Protein AF-A0A062VRT5-F1 (afdb_monomer)

Mean predicted aligned error: 9.38 Å

Foldseek 3Di:
DPPQKAFFWWKKFWWAQDPVPRAIFRQDQFFWQADDPPWTKGKDWAQDDPNRGDSYIFIFIDTPPRDDPVRRNHGQDDPQWGAGPVPRDIHDNLNQLVCLQVVRTDMDTHWIWIQHNVRDIDIGTDDPVNVVVLVVLLVVLVVCVVVLVVLLLDFPDFADDFPQRVQVVSRNRGRLPSQARSNLRSLSSVLLVVLVVCLVVLCVVPVPCSLVVLLLLLVLSVVLLQQATQQKAQDNHVRDIGGNPPDQHNHGDSMHMGGPRPPPRSVVSVVVSCVVVVVVVVCLVVVQDDPVDHPDRDDDDDDDDDDFLLDDPAAFQADQEAEDEADQAARHQCQSSCQSVLSNSCSRVCVSVVVVNVDSGGDSPLRLHLTLSVVVVVPPCSNVVSLVSNLVSLLSSLLSVNRRHHQNHKYKYKADDLDVVSVCRNLLSNLSSAKAFPFKDWDQPDDPVVVVPDPDPDDRTIIITIIHGADDDPPPQQDEPVNCLVVLVVQLVVQLVVVVVVVDDDSRSQVRSSRSSSNSVSNRHPNHDPPDDPPDDDDSSGPPDD

pLDDT: mean 85.44, std 17.95, range [24.91, 98.5]

Structure (mmCIF, N/CA/C/O backbone):
data_AF-A0A062VRT5-F1
#
_entry.id   AF-A0A062VRT5-F1
#
loop_
_atom_site.group_PDB
_atom_site.id
_atom_site.type_symbol
_atom_site.label_atom_id
_atom_site.label_alt_id
_atom_site.label_comp_id
_atom_site.label_asym_id
_atom_site.label_entity_id
_atom_site.label_seq_id
_atom_site.pdbx_PDB_ins_code
_atom_site.Cartn_x
_atom_site.Cartn_y
_atom_site.Cartn_z
_atom_site.occupancy
_atom_site.B_iso_or_equiv
_atom_site.auth_seq_id
_atom_site.auth_comp_id
_atom_site.auth_asym_id
_atom_site.auth_atom_id
_atom_site.pdbx_PDB_model_num
ATOM 1 N N . MET A 1 1 ? -29.536 8.622 7.753 1.00 41.28 1 MET A N 1
ATOM 2 C CA . MET A 1 1 ? -29.044 9.928 8.232 1.00 41.28 1 MET A CA 1
ATOM 3 C C . MET A 1 1 ? -29.688 10.152 9.576 1.00 41.28 1 MET A C 1
ATOM 5 O O . MET A 1 1 ? -30.883 10.408 9.620 1.00 41.28 1 MET A O 1
ATOM 9 N N . VAL A 1 2 ? -28.938 9.960 10.651 1.00 40.22 2 VAL A N 1
ATOM 10 C CA . VAL A 1 2 ? -29.374 10.352 11.991 1.00 40.22 2 VAL A CA 1
ATOM 11 C C . VAL A 1 2 ? -28.865 11.787 12.179 1.00 40.22 2 VAL A C 1
ATOM 13 O O . VAL A 1 2 ? -27.705 12.054 11.898 1.00 40.22 2 VAL A O 1
ATOM 16 N N . GLY A 1 3 ? -29.734 12.744 12.514 1.00 55.41 3 GLY A N 1
ATOM 17 C CA . GLY A 1 3 ? -29.311 14.093 12.937 1.00 55.41 3 GLY A CA 1
ATOM 18 C C . GLY A 1 3 ? -28.845 15.107 11.873 1.00 55.41 3 GLY A C 1
ATOM 19 O O . GLY A 1 3 ? -28.358 16.167 12.248 1.00 55.41 3 GLY A O 1
ATOM 20 N N . GLY A 1 4 ? -28.995 14.853 10.566 1.00 70.56 4 GLY A N 1
ATOM 21 C CA . GLY A 1 4 ? -28.615 15.829 9.519 1.00 70.56 4 GLY A CA 1
ATOM 22 C C . GLY A 1 4 ? -27.101 15.982 9.290 1.00 70.56 4 GLY A C 1
ATOM 23 O O . GLY A 1 4 ? -26.665 16.908 8.605 1.00 70.56 4 GLY A O 1
ATOM 24 N N . GLU A 1 5 ? -26.306 15.070 9.846 1.00 83.56 5 GLU A N 1
ATOM 25 C CA . GLU A 1 5 ? -24.876 14.909 9.585 1.00 83.56 5 GLU A CA 1
ATOM 26 C C . GLU A 1 5 ? -24.609 13.785 8.569 1.00 83.56 5 GLU A C 1
ATOM 28 O O . GLU A 1 5 ? -25.418 12.871 8.376 1.00 83.56 5 GLU A O 1
ATOM 33 N N . SER A 1 6 ? -23.448 13.853 7.915 1.00 90.25 6 SER A N 1
ATOM 34 C CA . SER A 1 6 ? -22.935 12.809 7.020 1.00 90.25 6 SER A CA 1
ATOM 35 C C . SER A 1 6 ? -21.628 12.250 7.570 1.00 90.25 6 SER A C 1
ATOM 37 O O . SER A 1 6 ? -20.725 13.007 7.926 1.00 90.25 6 SER A O 1
ATOM 39 N N . VAL A 1 7 ? -21.522 10.925 7.668 1.00 94.00 7 VAL A N 1
ATOM 40 C CA . VAL A 1 7 ? -20.283 10.282 8.116 1.00 94.00 7 VAL A CA 1
ATOM 41 C C . VAL A 1 7 ? -19.234 10.397 7.017 1.00 94.00 7 VAL A C 1
ATOM 43 O O . VAL A 1 7 ? -19.539 10.212 5.843 1.00 94.00 7 VAL A O 1
ATOM 46 N N . VAL A 1 8 ? -18.000 10.716 7.401 1.00 94.56 8 VAL A N 1
ATOM 47 C CA . VAL A 1 8 ? -16.864 10.760 6.475 1.00 94.56 8 VAL A CA 1
ATOM 48 C C . VAL A 1 8 ? -15.916 9.595 6.704 1.00 94.56 8 VAL A C 1
ATOM 50 O O . VAL A 1 8 ? -15.451 8.983 5.746 1.00 94.56 8 VAL A O 1
ATOM 53 N N . ALA A 1 9 ? -15.605 9.312 7.966 1.00 96.94 9 ALA A N 1
ATOM 54 C CA . ALA A 1 9 ? -14.707 8.229 8.322 1.00 96.94 9 ALA A CA 1
ATOM 55 C C . ALA A 1 9 ? -15.002 7.709 9.725 1.00 96.94 9 ALA A C 1
ATOM 57 O O . ALA A 1 9 ? -15.432 8.456 10.606 1.00 96.94 9 ALA A O 1
ATOM 58 N N . TYR A 1 10 ? -14.692 6.442 9.938 1.00 97.62 10 TYR A N 1
ATOM 59 C CA . TYR A 1 10 ? -14.730 5.781 11.231 1.00 97.62 10 TYR A CA 1
ATOM 60 C C . TYR A 1 10 ? -13.301 5.519 11.685 1.00 97.62 10 TYR A C 1
ATOM 62 O O . TYR A 1 10 ? -12.450 5.163 10.872 1.00 97.62 10 TYR A O 1
ATOM 70 N N . ILE A 1 11 ? -13.013 5.737 12.964 1.00 98.25 11 ILE A N 1
ATOM 71 C CA . ILE A 1 11 ? -11.646 5.700 13.484 1.00 98.25 11 ILE A CA 1
ATOM 72 C C . ILE A 1 11 ? -11.535 4.600 14.529 1.00 98.25 11 ILE A C 1
ATOM 74 O O . ILE A 1 11 ? -12.336 4.516 15.464 1.00 98.25 11 ILE A O 1
ATOM 78 N N . TRP A 1 12 ? -10.527 3.759 14.341 1.00 98.25 12 TRP A N 1
ATOM 79 C CA . TRP A 1 12 ? -10.418 2.451 14.959 1.00 98.25 12 TRP A CA 1
ATOM 80 C C . TRP A 1 12 ? -9.063 2.248 15.616 1.00 98.25 12 TRP A C 1
ATOM 82 O O . TRP A 1 12 ? -8.045 2.744 15.134 1.00 98.25 12 TRP A O 1
ATOM 92 N N . ALA A 1 13 ? -9.038 1.456 16.681 1.00 98.00 13 ALA A N 1
ATOM 93 C CA . ALA A 1 13 ? -7.824 0.921 17.276 1.00 98.00 13 ALA A CA 1
ATOM 94 C C . ALA A 1 13 ? -7.817 -0.604 17.146 1.00 98.00 13 ALA A C 1
ATOM 96 O O . ALA A 1 13 ? -8.821 -1.252 17.446 1.00 98.00 13 ALA A O 1
ATOM 97 N N . ASN A 1 14 ? -6.682 -1.185 16.752 1.00 97.75 14 ASN A N 1
ATOM 98 C CA . ASN A 1 14 ? -6.457 -2.610 16.978 1.00 97.75 14 ASN A CA 1
ATOM 99 C C . ASN A 1 14 ? -6.348 -2.853 18.492 1.00 97.75 14 ASN A C 1
ATOM 101 O O . ASN A 1 14 ? -5.798 -2.030 19.225 1.00 97.75 14 ASN A O 1
ATOM 105 N N . ALA A 1 15 ? -6.883 -3.969 18.974 1.00 97.19 15 ALA A N 1
ATOM 106 C CA . ALA A 1 15 ? -7.010 -4.246 20.395 1.00 97.19 15 ALA A CA 1
ATOM 107 C C . ALA A 1 15 ? -6.738 -5.714 20.723 1.00 97.19 15 ALA A C 1
ATOM 109 O O . ALA A 1 15 ? -7.019 -6.605 19.924 1.00 97.19 15 ALA A O 1
ATOM 110 N N . VAL A 1 16 ? -6.206 -5.968 21.917 1.00 97.50 16 VAL A N 1
ATOM 111 C CA . VAL A 1 16 ? -5.977 -7.323 22.444 1.00 97.50 16 VAL A CA 1
ATOM 112 C C . VAL A 1 16 ? -6.495 -7.423 23.870 1.00 97.50 16 VAL A C 1
ATOM 114 O O . VAL A 1 16 ? -6.511 -6.428 24.599 1.00 97.50 16 VAL A O 1
ATOM 117 N N . ALA A 1 17 ? -6.903 -8.615 24.296 1.00 97.00 17 ALA A N 1
ATOM 118 C CA . ALA A 1 17 ? -7.264 -8.841 25.689 1.00 97.00 17 ALA A CA 1
ATOM 119 C C . ALA A 1 17 ? -6.036 -8.649 26.593 1.00 97.00 17 ALA A C 1
ATOM 121 O O . ALA A 1 17 ? -4.945 -9.148 26.303 1.00 97.00 17 ALA A O 1
ATOM 122 N N . CYS A 1 18 ? -6.202 -7.943 27.710 1.00 96.00 18 CYS A N 1
ATOM 123 C CA . CYS A 1 18 ? -5.175 -7.859 28.737 1.00 96.00 18 CYS A CA 1
ATOM 124 C C . CYS A 1 18 ? -4.913 -9.268 29.301 1.00 96.00 18 CYS A C 1
ATOM 126 O O . CYS A 1 18 ? -5.856 -9.897 29.784 1.00 96.00 18 CYS A O 1
ATOM 128 N N . PRO A 1 19 ? -3.655 -9.749 29.339 1.00 96.44 19 PRO A N 1
ATOM 129 C CA . PRO A 1 19 ? -3.341 -11.113 29.781 1.00 96.44 19 PRO A CA 1
ATOM 130 C C . PRO A 1 19 ? -3.694 -11.387 31.249 1.00 96.44 19 PRO A C 1
ATOM 132 O O . PRO A 1 19 ? -3.699 -12.535 31.681 1.00 96.44 19 PRO A O 1
ATOM 135 N N . ARG A 1 20 ? -3.943 -10.336 32.038 1.00 96.25 20 ARG A N 1
ATOM 136 C CA . ARG A 1 20 ? -4.209 -10.425 33.480 1.00 96.25 20 ARG A CA 1
ATOM 137 C C . ARG A 1 20 ? -5.680 -10.214 33.814 1.00 96.25 20 ARG A C 1
ATOM 139 O O . ARG A 1 20 ? -6.196 -10.882 34.699 1.00 96.25 20 ARG A O 1
ATOM 146 N N . THR A 1 21 ? -6.348 -9.288 33.123 1.00 92.94 21 THR A N 1
ATOM 147 C CA . THR A 1 21 ? -7.745 -8.925 33.418 1.00 92.94 21 THR A CA 1
ATOM 148 C C . THR A 1 21 ? -8.747 -9.492 32.415 1.00 92.94 21 THR A C 1
ATOM 150 O O . THR A 1 21 ? -9.945 -9.443 32.676 1.00 92.94 21 THR A O 1
ATOM 153 N N . GLY A 1 22 ? -8.290 -9.981 31.258 1.00 93.50 22 GLY A N 1
ATOM 154 C CA . GLY A 1 22 ? -9.136 -10.442 30.152 1.00 93.50 22 GLY A CA 1
ATOM 155 C C . GLY A 1 22 ? -9.867 -9.327 29.395 1.00 93.50 22 GLY A C 1
ATOM 156 O O . GLY A 1 22 ? -10.499 -9.597 28.381 1.00 93.50 22 GLY A O 1
ATOM 157 N N . ARG A 1 23 ? -9.783 -8.073 29.853 1.00 94.19 23 ARG A N 1
ATOM 158 C CA . ARG A 1 23 ? -10.497 -6.936 29.254 1.00 94.19 23 ARG A CA 1
ATOM 159 C C . ARG A 1 23 ? -9.763 -6.367 28.051 1.00 94.19 23 ARG A C 1
ATOM 161 O O . ARG A 1 23 ? -8.532 -6.415 27.994 1.00 94.19 23 ARG A O 1
ATOM 168 N N . LEU A 1 24 ? -10.516 -5.806 27.113 1.00 96.00 24 LEU A N 1
ATOM 169 C CA . LEU A 1 24 ? -9.993 -5.406 25.813 1.00 96.00 24 LEU A CA 1
ATOM 170 C C . LEU A 1 24 ? -9.182 -4.102 25.884 1.00 96.00 24 LEU A C 1
ATOM 172 O O . LEU A 1 24 ? -9.700 -3.054 26.250 1.00 96.00 24 LEU A O 1
ATOM 176 N N . VAL A 1 25 ? -7.905 -4.147 25.503 1.00 97.19 25 VAL A N 1
ATOM 177 C CA . VAL A 1 25 ? -7.004 -2.986 25.513 1.00 97.19 25 VAL A CA 1
ATOM 178 C C . VAL A 1 25 ? -6.891 -2.398 24.105 1.00 97.19 25 VAL A C 1
ATOM 180 O O . VAL A 1 25 ? -6.267 -3.033 23.251 1.00 97.19 25 VAL A O 1
ATOM 183 N N . PRO A 1 26 ? -7.437 -1.196 23.842 1.00 97.31 26 PRO A N 1
ATOM 184 C CA . PRO A 1 26 ? -7.298 -0.524 22.555 1.00 97.31 26 PRO A CA 1
ATOM 185 C C . PRO A 1 26 ? -5.878 0.031 22.424 1.00 97.31 26 PRO A C 1
ATOM 187 O O . PRO A 1 26 ? -5.489 0.937 23.157 1.00 97.31 26 PRO A O 1
ATOM 190 N N . LEU A 1 27 ? -5.086 -0.503 21.496 1.00 97.69 27 LEU A N 1
ATOM 191 C CA . LEU A 1 27 ? -3.673 -0.165 21.318 1.00 97.69 27 LEU A CA 1
ATOM 192 C C . LEU A 1 27 ? -3.533 1.163 20.565 1.00 97.69 27 LEU A C 1
ATOM 194 O O . LEU A 1 27 ? -3.092 1.208 19.427 1.00 97.69 27 LEU A O 1
ATOM 198 N N . MET A 1 28 ? -3.931 2.264 21.193 1.00 97.25 28 MET A N 1
ATOM 199 C CA . MET A 1 28 ? -3.838 3.608 20.623 1.00 97.25 28 MET A CA 1
ATOM 200 C C . MET A 1 28 ? -2.475 4.242 20.932 1.00 97.25 28 MET A C 1
ATOM 202 O O . MET A 1 28 ? -2.086 4.221 22.098 1.00 97.25 28 MET A O 1
ATOM 206 N N . PRO A 1 29 ? -1.740 4.827 19.967 1.00 97.00 29 PRO A N 1
ATOM 207 C CA . PRO A 1 29 ? -0.480 5.527 20.252 1.00 97.00 29 PRO A CA 1
ATOM 208 C C . PRO A 1 29 ? -0.671 6.844 21.013 1.00 97.00 29 PRO A C 1
ATOM 210 O O . PRO A 1 29 ? 0.125 7.195 21.880 1.00 97.00 29 PRO A O 1
ATOM 213 N N . ASP A 1 30 ? -1.749 7.557 20.694 1.00 96.62 30 ASP A N 1
ATOM 214 C CA . ASP A 1 30 ? -2.239 8.739 21.396 1.00 96.62 30 ASP A CA 1
ATOM 215 C C . ASP A 1 30 ? -3.775 8.793 21.289 1.00 96.62 30 ASP A C 1
ATOM 217 O O . ASP A 1 30 ? -4.379 7.955 20.615 1.00 96.62 30 ASP A O 1
ATOM 221 N N . LYS A 1 31 ? -4.421 9.731 21.989 1.00 97.38 31 LYS A N 1
ATOM 222 C CA . LYS A 1 31 ? -5.887 9.877 21.994 1.00 97.38 31 LYS A CA 1
ATOM 223 C C . LYS A 1 31 ? -6.369 11.092 21.201 1.00 97.38 31 LYS A C 1
ATOM 225 O O . LYS A 1 31 ? -7.489 11.557 21.402 1.00 97.38 31 LYS A O 1
ATOM 230 N N . TRP A 1 32 ? -5.532 11.656 20.332 1.00 97.81 32 TRP A N 1
ATOM 231 C CA . TRP A 1 32 ? -5.842 12.899 19.637 1.00 97.81 32 TRP A CA 1
ATOM 232 C C . TRP A 1 32 ? -6.668 12.674 18.370 1.00 97.81 32 TRP A C 1
ATOM 234 O O . TRP A 1 32 ? -6.338 11.847 17.526 1.00 97.81 32 TRP A O 1
ATOM 244 N N . LEU A 1 33 ? -7.692 13.508 18.181 1.00 97.56 33 LEU A N 1
ATOM 245 C CA . LEU A 1 33 ? -8.456 13.612 16.932 1.00 97.56 33 LEU A CA 1
ATOM 246 C C . LEU A 1 33 ? -8.165 14.920 16.191 1.00 97.56 33 LEU A C 1
ATOM 248 O O . LEU A 1 33 ? -8.131 14.948 14.958 1.00 97.56 33 LEU A O 1
ATOM 252 N N . ARG A 1 34 ? -7.894 16.002 16.934 1.00 96.88 34 ARG A N 1
ATOM 253 C CA . ARG A 1 34 ? -7.503 17.318 16.410 1.00 96.88 34 ARG A CA 1
ATOM 254 C C . ARG A 1 34 ? -6.629 18.058 17.426 1.00 96.88 34 ARG A C 1
ATOM 256 O O . ARG A 1 34 ? -7.009 18.193 18.583 1.00 96.88 34 ARG A O 1
ATOM 263 N N . LYS A 1 35 ? -5.471 18.564 16.983 1.00 95.06 35 LYS A N 1
ATOM 264 C CA . LYS A 1 35 ? -4.482 19.270 17.834 1.00 95.06 35 LYS A CA 1
ATOM 265 C C . LYS A 1 35 ? -4.494 20.801 17.671 1.00 95.06 35 LYS A C 1
ATOM 267 O O . LYS A 1 35 ? -3.696 21.488 18.299 1.00 95.06 35 LYS A O 1
ATOM 272 N N . THR A 1 36 ? -5.360 21.346 16.814 1.00 93.62 36 THR A N 1
ATOM 273 C CA . THR A 1 36 ? -5.447 22.793 16.553 1.00 93.62 36 THR A CA 1
ATOM 274 C C . THR A 1 36 ? -5.846 23.556 17.816 1.00 93.62 36 THR A C 1
ATOM 276 O O . THR A 1 36 ? -6.883 23.257 18.402 1.00 93.62 36 THR A O 1
ATOM 279 N N . ALA A 1 37 ? -5.051 24.558 18.201 1.00 92.19 37 ALA A N 1
ATOM 280 C CA . ALA A 1 37 ? -5.299 25.366 19.393 1.00 92.19 37 ALA A CA 1
ATOM 281 C C . ALA A 1 37 ? -6.672 26.062 19.351 1.00 92.19 37 ALA A C 1
ATOM 283 O O . ALA A 1 37 ? -7.055 26.636 18.329 1.00 92.19 37 ALA A O 1
ATOM 284 N N . GLY A 1 38 ? -7.413 25.995 20.458 1.00 93.00 38 GLY A N 1
ATOM 285 C CA . GLY A 1 38 ? -8.777 26.519 20.581 1.00 93.00 38 GLY A CA 1
ATOM 286 C C . GLY A 1 38 ? -9.844 25.660 19.894 1.00 93.00 38 GLY A C 1
ATOM 287 O O . GLY A 1 38 ? -11.020 26.013 19.911 1.00 93.00 38 GLY A O 1
ATOM 288 N N . LYS A 1 39 ? -9.449 24.549 19.265 1.00 94.31 39 LYS A N 1
ATOM 289 C CA . LYS A 1 39 ? -10.330 23.585 18.594 1.00 94.31 39 LYS A CA 1
ATOM 290 C C . LYS A 1 39 ? -9.888 22.153 18.888 1.00 94.31 39 LYS A C 1
ATOM 292 O O . LYS A 1 39 ? -10.163 21.261 18.093 1.00 94.31 39 LYS A O 1
ATOM 297 N N . GLU A 1 40 ? -9.158 21.921 19.970 1.00 96.69 40 GLU A N 1
ATOM 298 C CA . GLU A 1 40 ? -8.668 20.601 20.342 1.00 96.69 40 GLU A CA 1
ATOM 299 C C . GLU A 1 40 ? -9.812 19.585 20.437 1.00 96.69 40 GLU A C 1
ATOM 301 O O . GLU A 1 40 ? -10.897 19.905 20.914 1.00 96.69 40 GLU A O 1
ATOM 306 N N . VAL A 1 41 ? -9.563 18.363 19.969 1.00 97.94 41 VAL A N 1
ATOM 307 C CA . VAL A 1 41 ? -10.481 17.231 20.124 1.00 97.94 41 VAL A CA 1
ATOM 308 C C . VAL A 1 41 ? -9.658 15.995 20.451 1.00 97.94 41 VAL A C 1
ATOM 310 O O . VAL A 1 41 ? -8.674 15.698 19.764 1.00 97.94 41 VAL A O 1
ATOM 313 N N . ALA A 1 42 ? -10.064 15.274 21.486 1.00 98.06 42 ALA A N 1
ATOM 314 C CA . ALA A 1 42 ? -9.455 14.020 21.908 1.00 98.06 42 ALA A CA 1
ATOM 315 C C . ALA A 1 42 ? -10.540 13.002 22.273 1.00 98.06 42 ALA A C 1
ATOM 317 O O . ALA A 1 42 ? -11.725 13.331 22.289 1.00 98.06 42 ALA A O 1
ATOM 318 N N . VAL A 1 43 ? -10.134 11.769 22.565 1.00 97.69 43 VAL A N 1
ATOM 319 C CA . VAL A 1 43 ? -11.027 10.755 23.131 1.00 97.69 43 VAL A CA 1
ATOM 320 C C . VAL A 1 43 ? -10.639 10.400 24.554 1.00 97.69 43 VAL A C 1
ATOM 322 O O . VAL A 1 43 ? -9.459 10.306 24.891 1.00 97.69 43 VAL A O 1
ATOM 325 N N . ARG A 1 44 ? -11.651 10.166 25.383 1.00 95.44 44 ARG A N 1
ATOM 326 C CA . ARG A 1 44 ? -11.528 9.610 26.726 1.00 95.44 44 ARG A CA 1
ATOM 327 C C . ARG A 1 44 ? -11.999 8.160 26.709 1.00 95.44 44 ARG A C 1
ATOM 329 O O . ARG A 1 44 ? -13.054 7.853 26.157 1.00 95.44 44 ARG A O 1
ATOM 336 N N . LEU A 1 45 ? -11.210 7.279 27.319 1.00 94.81 45 LEU A N 1
ATOM 337 C CA . LEU A 1 45 ? -11.568 5.877 27.510 1.00 94.81 45 LEU A CA 1
ATOM 338 C C . LEU A 1 45 ? -12.493 5.743 28.723 1.00 94.81 45 LEU A C 1
ATOM 340 O O . LEU A 1 45 ? -12.149 6.193 29.815 1.00 94.81 45 LEU A O 1
ATOM 344 N N . ILE A 1 46 ? -13.631 5.085 28.540 1.00 93.69 46 ILE A N 1
ATOM 345 C CA . ILE A 1 46 ? -14.593 4.773 29.592 1.00 93.69 46 ILE A CA 1
ATOM 346 C C . ILE A 1 46 ? -14.537 3.268 29.849 1.00 93.69 46 ILE A C 1
ATOM 348 O O . ILE A 1 46 ? -14.879 2.463 28.983 1.00 93.69 46 ILE A O 1
ATOM 352 N N . THR A 1 47 ? -14.082 2.884 31.041 1.00 92.31 47 THR A N 1
ATOM 353 C CA . THR A 1 47 ? -13.929 1.476 31.448 1.00 92.31 47 THR A CA 1
ATOM 354 C C . THR A 1 47 ? -14.983 1.019 32.449 1.00 92.31 47 THR A C 1
ATOM 356 O O . THR A 1 47 ? -15.077 -0.172 32.720 1.00 92.31 47 THR A O 1
ATOM 359 N N . ASN A 1 48 ? -15.772 1.946 32.992 1.00 90.81 48 ASN A N 1
ATOM 360 C CA . ASN A 1 48 ? -16.801 1.693 33.990 1.00 90.81 48 ASN A CA 1
ATOM 361 C C . ASN A 1 48 ? -17.986 2.640 33.753 1.00 90.81 48 ASN A C 1
ATOM 363 O O . ASN A 1 48 ? -17.775 3.806 33.415 1.00 90.81 48 ASN A O 1
ATOM 367 N N . VAL A 1 49 ? -19.210 2.142 33.924 1.00 88.00 49 VAL A N 1
ATOM 368 C CA . VAL A 1 49 ? -20.440 2.946 33.939 1.00 88.00 49 VAL A CA 1
ATOM 369 C C . VAL A 1 49 ? -21.231 2.563 35.184 1.00 88.00 49 VAL A C 1
ATOM 371 O O . VAL A 1 49 ? -21.484 1.383 35.410 1.00 88.00 49 VAL A O 1
ATOM 374 N N . ASP A 1 50 ? -21.596 3.551 36.002 1.00 88.94 50 ASP A N 1
ATOM 375 C CA . ASP A 1 50 ? -22.392 3.372 37.227 1.00 88.94 50 ASP A CA 1
ATOM 376 C C . ASP A 1 50 ? -21.843 2.307 38.199 1.00 88.94 50 ASP A C 1
ATOM 378 O O . ASP A 1 50 ? -22.585 1.572 38.848 1.00 88.94 50 ASP A O 1
ATOM 382 N N . GLY A 1 51 ? -20.515 2.205 38.301 1.00 85.38 51 GLY A N 1
ATOM 383 C CA . GLY A 1 51 ? -19.835 1.223 39.147 1.00 85.38 51 GLY A CA 1
ATOM 384 C C . GLY A 1 51 ? -19.662 -0.150 38.493 1.00 85.38 51 GLY A C 1
ATOM 385 O O . GLY A 1 51 ? -18.953 -0.988 39.049 1.00 85.38 51 GLY A O 1
ATOM 386 N N . VAL A 1 52 ? -20.213 -0.374 37.297 1.00 87.56 52 VAL A N 1
ATOM 387 C CA . VAL A 1 52 ? -20.068 -1.618 36.534 1.00 87.56 52 VAL A CA 1
ATOM 388 C C . VAL A 1 52 ? -18.900 -1.513 35.562 1.00 87.56 52 VAL A C 1
ATOM 390 O O . VAL A 1 52 ? -18.895 -0.700 34.639 1.00 87.56 52 VAL A O 1
ATOM 393 N N . GLU A 1 53 ? -17.907 -2.374 35.758 1.00 87.81 53 GLU A N 1
ATOM 394 C CA . GLU A 1 53 ? -16.757 -2.491 34.866 1.00 87.81 53 GLU A CA 1
ATOM 395 C C . GLU A 1 53 ? -17.162 -3.085 33.513 1.00 87.81 53 GLU A C 1
ATOM 397 O O . GLU A 1 53 ? -17.821 -4.124 33.445 1.00 87.81 53 GLU A O 1
ATOM 402 N N . LEU A 1 54 ? -16.723 -2.446 32.433 1.00 86.62 54 LEU A N 1
ATOM 403 C CA . LEU A 1 54 ? -17.029 -2.859 31.072 1.00 86.62 54 LEU A CA 1
ATOM 404 C C . LEU A 1 54 ? -16.018 -3.898 30.568 1.00 86.62 54 LEU A C 1
ATOM 406 O O . LEU A 1 54 ? -14.806 -3.759 30.756 1.00 86.62 54 LEU A O 1
ATOM 410 N N . THR A 1 55 ? -16.517 -4.926 29.881 1.00 80.81 55 THR A N 1
ATOM 411 C CA . THR A 1 55 ? -15.680 -5.916 29.181 1.00 80.81 55 THR A CA 1
ATOM 412 C C . THR A 1 55 ? -15.014 -5.304 27.947 1.00 80.81 55 THR A C 1
ATOM 414 O O . THR A 1 55 ? -13.816 -5.493 27.730 1.00 80.81 55 THR A O 1
ATOM 417 N N . GLU A 1 56 ? -15.784 -4.521 27.189 1.00 85.75 56 GLU A N 1
ATOM 418 C CA . GLU A 1 56 ? -15.315 -3.694 26.080 1.00 85.75 56 GLU A CA 1
ATOM 419 C C . GLU A 1 56 ? -15.401 -2.219 26.477 1.00 85.75 56 GLU A C 1
ATOM 421 O O . GLU A 1 56 ? -16.452 -1.773 26.949 1.00 85.75 56 GLU A O 1
ATOM 426 N N . PRO A 1 57 ? -14.320 -1.441 26.323 1.00 91.94 57 PRO A N 1
ATOM 427 C CA . PRO A 1 57 ? -14.351 -0.040 26.697 1.00 91.94 57 PRO A CA 1
ATOM 428 C C . PRO A 1 57 ? -15.248 0.773 25.760 1.00 91.94 57 PRO A C 1
ATOM 430 O O . PRO A 1 57 ? -15.329 0.512 24.560 1.00 91.94 57 PRO A O 1
ATOM 433 N N . ARG A 1 58 ? -15.864 1.820 26.309 1.00 92.81 58 ARG A N 1
ATOM 434 C CA . ARG A 1 58 ? -16.546 2.864 25.534 1.00 92.81 58 ARG A CA 1
ATOM 435 C C . ARG A 1 58 ? -15.627 4.066 25.356 1.00 92.81 58 ARG A C 1
ATOM 437 O O . ARG A 1 58 ? -14.657 4.234 26.094 1.00 92.81 58 ARG A O 1
ATOM 444 N N . PHE A 1 59 ? -15.951 4.919 24.392 1.00 95.50 59 PHE A N 1
ATOM 445 C CA . PHE A 1 59 ? -15.195 6.136 24.121 1.00 95.50 59 PHE A CA 1
ATOM 446 C C . PHE A 1 59 ? -16.102 7.352 24.142 1.00 95.50 59 PHE A C 1
ATOM 448 O O . PHE A 1 59 ? -17.215 7.325 23.622 1.00 95.50 59 PHE A O 1
ATOM 455 N N . GLU A 1 60 ? -15.585 8.422 24.727 1.00 96.75 60 GLU A N 1
ATOM 456 C CA . GLU A 1 60 ? -16.208 9.736 24.735 1.00 96.75 60 GLU A CA 1
ATOM 457 C C . GLU A 1 60 ? -15.313 10.707 23.962 1.00 96.75 60 GLU A C 1
ATOM 459 O O . GLU A 1 60 ? -14.140 10.878 24.301 1.00 96.75 60 GLU A O 1
ATOM 464 N N . VAL A 1 61 ? -15.846 11.349 22.922 1.00 97.50 61 VAL A N 1
ATOM 465 C CA . VAL A 1 61 ? -15.171 12.474 22.266 1.00 97.50 61 VAL A CA 1
ATOM 466 C C . VAL A 1 61 ? -15.283 13.708 23.156 1.00 97.50 61 VAL A C 1
ATOM 468 O O . VAL A 1 61 ? -16.378 14.109 23.541 1.00 97.50 61 VAL A O 1
ATOM 471 N N . VAL A 1 62 ? -14.142 14.324 23.455 1.00 97.12 62 VAL A N 1
ATOM 472 C CA . VAL A 1 62 ? -14.039 15.541 24.266 1.00 97.12 62 VAL A CA 1
ATOM 473 C C . VAL A 1 62 ? -13.487 16.693 23.432 1.00 97.12 62 VAL A C 1
ATOM 475 O O . VAL A 1 62 ? -12.519 16.532 22.685 1.00 97.12 62 VAL A O 1
ATOM 478 N N . GLU A 1 63 ? -14.100 17.866 23.572 1.00 95.69 63 GLU A N 1
ATOM 479 C CA . GLU A 1 63 ? -13.768 19.070 22.807 1.00 95.69 63 GLU A CA 1
ATOM 480 C C . GLU A 1 63 ? -12.964 20.099 23.619 1.00 95.69 63 GLU A C 1
ATOM 482 O O . GLU A 1 63 ? -12.704 19.942 24.820 1.00 95.69 63 GLU A O 1
ATOM 487 N N . ALA A 1 64 ? -12.549 21.168 22.936 1.00 88.81 64 ALA A N 1
ATOM 488 C CA . ALA A 1 64 ? -11.760 22.256 23.490 1.00 88.81 64 ALA A CA 1
ATOM 489 C C . ALA A 1 64 ? -12.363 22.782 24.806 1.00 88.81 64 ALA A C 1
ATOM 491 O O . ALA A 1 64 ? -13.557 23.048 24.904 1.00 88.81 64 ALA A O 1
ATOM 492 N N . GLY A 1 65 ? -11.514 22.928 25.828 1.00 89.44 65 GLY A N 1
ATOM 493 C CA . GLY A 1 65 ? -11.919 23.283 27.194 1.00 89.44 65 GLY A CA 1
ATOM 494 C C . GLY A 1 65 ? -12.085 22.082 28.134 1.00 89.44 65 GLY A C 1
ATOM 495 O O . GLY A 1 65 ? -11.860 22.232 29.331 1.00 89.44 65 GLY A O 1
ATOM 496 N N . SER A 1 66 ? -12.380 20.888 27.609 1.00 93.94 66 SER A N 1
ATOM 497 C CA . SER A 1 66 ? -12.479 19.639 28.391 1.00 93.94 66 SER A CA 1
ATOM 498 C C . SER A 1 66 ? -11.373 18.622 28.082 1.00 93.94 66 SER A C 1
ATOM 500 O O . SER A 1 66 ? -11.289 17.580 28.735 1.00 93.94 66 SER A O 1
ATOM 502 N N . VAL A 1 67 ? -10.514 18.918 27.103 1.00 95.62 67 VAL A N 1
ATOM 503 C CA . VAL A 1 67 ? -9.352 18.092 26.750 1.00 95.62 67 VAL A CA 1
ATOM 504 C C . VAL A 1 67 ? -8.240 18.239 27.794 1.00 95.62 67 VAL A C 1
ATOM 506 O O . VAL A 1 67 ? -7.639 19.307 27.929 1.00 95.62 67 VAL A O 1
ATOM 509 N N . ASP A 1 68 ? -7.886 17.133 28.448 1.00 95.62 68 ASP A N 1
ATOM 510 C CA . ASP A 1 68 ? -6.603 16.993 29.141 1.00 95.62 68 ASP A CA 1
ATOM 511 C C . ASP A 1 68 ? -5.509 16.678 28.110 1.00 95.62 68 ASP A C 1
ATOM 513 O O . ASP A 1 68 ? -5.462 15.596 27.523 1.00 95.62 68 ASP A O 1
ATOM 517 N N . LYS A 1 69 ? -4.617 17.645 27.871 1.00 94.94 69 LYS A N 1
ATOM 518 C CA . LYS A 1 69 ? -3.560 17.521 26.857 1.00 94.94 69 LYS A CA 1
ATOM 519 C C . LYS A 1 69 ? -2.508 16.469 27.219 1.00 94.94 69 LYS A C 1
ATOM 521 O O . LYS A 1 69 ? -1.935 15.864 26.312 1.00 94.94 69 LYS A O 1
ATOM 526 N N . ALA A 1 70 ? -2.233 16.273 28.509 1.00 95.12 70 ALA A N 1
ATOM 527 C CA . ALA A 1 70 ? -1.245 15.304 28.971 1.00 95.12 70 ALA A CA 1
ATOM 528 C C . ALA A 1 70 ? -1.784 13.879 28.824 1.00 95.12 70 ALA A C 1
ATOM 530 O O . ALA A 1 70 ? -1.068 13.000 28.340 1.00 95.12 70 ALA A O 1
ATOM 531 N N . ASP A 1 71 ? -3.057 13.670 29.167 1.00 94.31 71 ASP A N 1
ATOM 532 C CA . ASP A 1 71 ? -3.726 12.390 28.940 1.00 94.31 71 ASP A CA 1
ATOM 533 C C . ASP A 1 71 ? -3.892 12.090 27.444 1.00 94.31 71 ASP A C 1
ATOM 535 O O . ASP A 1 71 ? -3.584 10.984 26.996 1.00 94.31 71 ASP A O 1
ATOM 539 N N . ALA A 1 72 ? -4.287 13.082 26.641 1.00 96.19 72 ALA A N 1
ATOM 540 C CA . ALA A 1 72 ? -4.470 12.900 25.204 1.00 96.19 72 ALA A CA 1
ATOM 541 C C . ALA A 1 72 ? -3.163 12.542 24.475 1.00 96.19 72 ALA A C 1
ATOM 543 O O . ALA A 1 72 ? -3.180 11.797 23.497 1.00 96.19 72 ALA A O 1
ATOM 544 N N . ALA A 1 73 ? -2.014 13.031 24.954 1.00 95.88 73 ALA A N 1
ATOM 545 C CA . ALA A 1 73 ? -0.699 12.662 24.429 1.00 95.88 73 ALA A CA 1
ATOM 546 C C . ALA A 1 73 ? -0.231 11.258 24.856 1.00 95.88 73 ALA A C 1
ATOM 548 O O . ALA A 1 73 ? 0.739 10.749 24.295 1.00 95.88 73 ALA A O 1
ATOM 549 N N . ARG A 1 74 ? -0.894 10.629 25.835 1.00 94.62 74 ARG A N 1
ATOM 550 C CA . ARG A 1 74 ? -0.557 9.297 26.340 1.00 94.62 74 ARG A CA 1
ATOM 551 C C . ARG A 1 74 ? -1.532 8.257 25.797 1.00 94.62 74 ARG A C 1
ATOM 553 O O . ARG A 1 74 ? -2.687 8.195 26.214 1.00 94.62 74 ARG A O 1
ATOM 560 N N . GLY A 1 75 ? -1.045 7.413 24.897 1.00 95.00 75 GLY A N 1
ATOM 561 C CA . GLY A 1 75 ? -1.759 6.229 24.441 1.00 95.00 75 GLY A CA 1
ATOM 562 C C . GLY A 1 75 ? -1.555 4.993 25.322 1.00 95.00 75 GLY A C 1
ATOM 563 O O . GLY A 1 75 ? -0.970 5.048 26.404 1.00 95.00 75 GLY A O 1
ATOM 564 N N . TYR A 1 76 ? -2.015 3.861 24.802 1.00 97.25 76 TYR A N 1
ATOM 565 C CA . TYR A 1 76 ? -1.909 2.525 25.388 1.00 97.25 76 TYR A CA 1
ATOM 566 C C . TYR A 1 76 ? -0.949 1.614 24.611 1.00 97.25 76 TYR A C 1
ATOM 568 O O . TYR A 1 76 ? -0.862 0.425 24.909 1.00 97.25 76 TYR A O 1
ATOM 576 N N . VAL A 1 77 ? -0.211 2.148 23.630 1.00 97.62 77 VAL A N 1
ATOM 577 C CA . VAL A 1 77 ? 0.894 1.450 22.959 1.00 97.62 77 VAL A CA 1
ATOM 578 C C . VAL A 1 77 ? 2.030 2.409 22.603 1.00 97.62 77 VAL A C 1
ATOM 580 O O . VAL A 1 77 ? 1.801 3.513 22.116 1.00 97.62 77 VAL A O 1
ATOM 583 N N . ALA A 1 78 ? 3.272 1.981 22.825 1.00 95.19 78 ALA A N 1
ATOM 584 C CA . ALA A 1 78 ? 4.471 2.690 22.385 1.00 95.19 78 ALA A CA 1
ATOM 585 C C . ALA A 1 78 ? 5.613 1.695 22.138 1.00 95.19 78 ALA A C 1
ATOM 587 O O . ALA A 1 78 ? 5.817 0.761 22.914 1.00 95.19 78 ALA A O 1
ATOM 588 N N . GLY A 1 79 ? 6.361 1.866 21.042 1.00 90.88 79 GLY A N 1
ATOM 589 C CA . GLY A 1 79 ? 7.489 0.981 20.710 1.00 90.88 79 GLY A CA 1
ATOM 590 C C . GLY A 1 79 ? 7.108 -0.503 20.597 1.00 90.88 79 GLY A C 1
ATOM 591 O O . GLY A 1 79 ? 7.906 -1.374 20.931 1.00 90.88 79 GLY A O 1
ATOM 592 N N . GLY A 1 80 ? 5.865 -0.795 20.197 1.00 93.25 80 GLY A N 1
ATOM 593 C CA . GLY A 1 80 ? 5.335 -2.155 20.081 1.00 93.25 80 GLY A CA 1
ATOM 594 C C . GLY A 1 80 ? 4.936 -2.831 21.394 1.00 93.25 80 GLY A C 1
ATOM 595 O O . GLY A 1 80 ? 4.541 -3.995 21.353 1.00 93.25 80 GLY A O 1
ATOM 596 N N . LYS A 1 81 ? 5.027 -2.135 22.534 1.00 97.00 81 LYS A N 1
ATOM 597 C CA . LYS A 1 81 ? 4.570 -2.609 23.847 1.00 97.00 81 LYS A CA 1
ATOM 598 C C . LYS A 1 81 ? 3.281 -1.900 24.236 1.00 97.00 81 LYS A C 1
ATOM 600 O O . LYS A 1 81 ? 3.189 -0.679 24.109 1.00 97.00 81 LYS A O 1
ATOM 605 N N . GLY A 1 82 ? 2.306 -2.665 24.711 1.00 97.50 82 GLY A N 1
ATOM 606 C CA . GLY A 1 82 ? 1.047 -2.135 25.219 1.00 97.50 82 GLY A CA 1
ATOM 607 C C . GLY A 1 82 ? 1.148 -1.752 26.694 1.00 97.50 82 GLY A C 1
ATOM 608 O O . GLY A 1 82 ? 2.023 -2.238 27.412 1.00 97.50 82 GLY A O 1
ATOM 609 N N . VAL A 1 83 ? 0.230 -0.920 27.170 1.00 97.44 83 VAL A N 1
ATOM 610 C CA . VAL A 1 83 ? 0.004 -0.661 28.598 1.00 97.44 83 VAL A CA 1
ATOM 611 C C . VAL A 1 83 ? -1.486 -0.801 28.856 1.00 97.44 83 VAL A C 1
ATOM 613 O O . VAL A 1 83 ? -2.291 -0.125 28.221 1.00 97.44 83 VAL A O 1
ATOM 616 N N . SER A 1 84 ? -1.859 -1.697 29.768 1.00 96.31 84 SER A N 1
ATOM 617 C CA . SER A 1 84 ? -3.268 -1.927 30.079 1.00 96.31 84 SER A CA 1
ATOM 618 C C . SER A 1 84 ? -3.827 -0.751 30.894 1.00 96.31 84 SER A C 1
ATOM 620 O O . SER A 1 84 ? -3.264 -0.430 31.942 1.00 96.31 84 SER A O 1
ATOM 622 N N . PRO A 1 85 ? -4.944 -0.126 30.472 1.00 94.06 85 PRO A N 1
ATOM 623 C CA . PRO A 1 85 ? -5.599 0.948 31.224 1.00 94.06 85 PRO A CA 1
ATOM 624 C C . PRO A 1 85 ? -6.217 0.474 32.545 1.00 94.06 85 PRO A C 1
ATOM 626 O O . PRO A 1 85 ? -6.610 1.296 33.363 1.00 94.06 85 PRO A O 1
ATOM 629 N N . TYR A 1 86 ? -6.337 -0.840 32.746 1.00 93.62 86 TYR A N 1
ATOM 630 C CA . TYR A 1 86 ? -7.041 -1.430 33.884 1.00 93.62 86 TYR A CA 1
ATOM 631 C C . TYR A 1 86 ? -6.141 -1.647 35.101 1.00 93.62 86 TYR A C 1
ATOM 633 O O . TYR A 1 86 ? -6.606 -1.623 36.234 1.00 93.62 86 TYR A O 1
ATOM 641 N N . ASP A 1 87 ? -4.853 -1.890 34.864 1.00 93.62 87 ASP A N 1
ATOM 642 C CA . ASP A 1 87 ? -3.867 -2.211 35.902 1.00 93.62 87 ASP A CA 1
ATOM 643 C C . ASP A 1 87 ? -2.550 -1.435 35.746 1.00 93.62 87 ASP A C 1
ATOM 645 O O . ASP A 1 87 ? -1.659 -1.569 36.581 1.00 93.62 87 ASP A O 1
ATOM 649 N N . ASN A 1 88 ? -2.419 -0.609 34.700 1.00 94.50 88 ASN A N 1
ATOM 650 C CA . ASN A 1 88 ? -1.219 0.159 34.351 1.00 94.50 88 ASN A CA 1
ATOM 651 C C . ASN A 1 88 ? 0.046 -0.691 34.145 1.00 94.50 88 ASN A C 1
ATOM 653 O O . ASN A 1 88 ? 1.164 -0.178 34.219 1.00 94.50 88 ASN A O 1
ATOM 657 N N . LEU A 1 89 ? -0.109 -1.985 33.855 1.00 97.19 89 LEU A N 1
ATOM 658 C CA . LEU A 1 89 ? 1.007 -2.894 33.617 1.00 97.19 89 LEU A CA 1
ATOM 659 C C . LEU A 1 89 ? 1.258 -3.100 32.120 1.00 97.19 89 LEU A C 1
ATOM 661 O O . LEU A 1 89 ? 0.339 -3.135 31.293 1.00 97.19 89 LEU A O 1
ATOM 665 N N . VAL A 1 90 ? 2.534 -3.294 31.779 1.00 98.00 90 VAL A N 1
ATOM 666 C CA . VAL A 1 90 ? 2.990 -3.516 30.402 1.00 98.00 90 VAL A CA 1
ATOM 667 C C . VAL A 1 90 ? 2.405 -4.816 29.836 1.00 98.00 90 VAL A C 1
ATOM 669 O O . VAL A 1 90 ? 2.276 -5.831 30.527 1.00 98.00 90 VAL A O 1
ATOM 672 N N . ILE A 1 91 ? 2.051 -4.777 28.556 1.00 98.44 91 ILE A N 1
ATOM 673 C CA . ILE A 1 91 ? 1.720 -5.928 27.721 1.00 98.44 91 ILE A CA 1
ATOM 674 C C . ILE A 1 91 ? 2.860 -6.085 26.717 1.00 98.44 91 ILE A C 1
ATOM 676 O O . ILE A 1 91 ? 3.172 -5.159 25.963 1.00 98.44 91 ILE A O 1
ATOM 680 N N . ASP A 1 92 ? 3.517 -7.241 26.747 1.00 97.88 92 ASP A N 1
ATOM 681 C CA . ASP A 1 92 ? 4.699 -7.483 25.927 1.00 97.88 92 ASP A CA 1
ATOM 682 C C . ASP A 1 92 ? 4.370 -7.539 24.425 1.00 97.88 92 ASP A C 1
ATOM 684 O O . ASP A 1 92 ? 3.301 -7.998 24.017 1.00 97.88 92 ASP A O 1
ATOM 688 N N . SER A 1 93 ? 5.318 -7.101 23.592 1.00 97.50 93 SER A N 1
ATOM 689 C CA . SER A 1 93 ? 5.163 -7.113 22.133 1.00 97.50 93 SER A CA 1
ATOM 690 C C . SER A 1 93 ? 4.981 -8.529 21.578 1.00 97.50 93 SER A C 1
ATOM 692 O O . SER A 1 93 ? 4.223 -8.721 20.629 1.00 97.50 93 SER A O 1
ATOM 694 N N . GLY A 1 94 ? 5.649 -9.523 22.171 1.00 98.12 94 GLY A N 1
ATOM 695 C CA . GLY A 1 94 ? 5.503 -10.929 21.813 1.00 98.12 94 GLY A CA 1
ATOM 696 C C . GLY A 1 94 ? 4.098 -11.451 22.094 1.00 98.12 94 GLY A C 1
ATOM 697 O O . GLY A 1 94 ? 3.533 -12.123 21.239 1.00 98.12 94 GLY A O 1
ATOM 698 N N . TYR A 1 95 ? 3.496 -11.071 23.227 1.00 98.38 95 TYR A N 1
ATOM 699 C CA . TYR A 1 95 ? 2.100 -11.407 23.525 1.00 98.38 95 TYR A CA 1
ATOM 700 C C . TYR A 1 95 ? 1.140 -10.770 22.514 1.00 98.38 95 TYR A C 1
ATOM 702 O O . TYR A 1 95 ? 0.297 -11.465 21.962 1.00 98.38 95 TYR A O 1
ATOM 710 N N . ILE A 1 96 ? 1.297 -9.475 22.212 1.00 98.38 96 ILE A N 1
ATOM 711 C CA . ILE A 1 96 ? 0.438 -8.777 21.236 1.00 98.38 96 ILE A CA 1
ATOM 712 C C . ILE A 1 96 ? 0.489 -9.472 19.871 1.00 98.38 96 ILE A C 1
ATOM 714 O O . ILE A 1 96 ? -0.551 -9.701 19.257 1.00 98.38 96 ILE A O 1
ATOM 718 N N . LYS A 1 97 ? 1.691 -9.827 19.405 1.00 98.19 97 LYS A N 1
ATOM 719 C CA . LYS A 1 97 ? 1.881 -10.548 18.140 1.00 98.19 97 LYS A CA 1
ATOM 720 C C . LYS A 1 97 ? 1.286 -11.951 18.191 1.00 98.19 97 LYS A C 1
ATOM 722 O O . LYS A 1 97 ? 0.617 -12.335 17.244 1.00 98.19 97 LYS A O 1
ATOM 727 N N . ALA A 1 98 ? 1.462 -12.680 19.292 1.00 98.31 98 ALA A N 1
ATOM 728 C CA . ALA A 1 98 ? 0.882 -14.010 19.462 1.00 98.31 98 ALA A CA 1
ATOM 729 C C . ALA A 1 98 ? -0.656 -13.980 19.453 1.00 98.31 98 ALA A C 1
ATOM 731 O O . ALA A 1 98 ? -1.273 -14.824 18.810 1.00 98.31 98 ALA A O 1
ATOM 732 N N . GLU A 1 99 ? -1.281 -12.994 20.105 1.00 98.25 99 GLU A N 1
ATOM 733 C CA . GLU A 1 99 ? -2.735 -12.796 20.039 1.00 98.25 99 GLU A CA 1
ATOM 734 C C . GLU A 1 99 ? -3.192 -12.469 18.613 1.00 98.25 99 GLU A C 1
ATOM 736 O O . GLU A 1 99 ? -4.185 -13.022 18.145 1.00 98.25 99 GLU A O 1
ATOM 741 N N . ALA A 1 100 ? -2.448 -11.617 17.902 1.00 97.50 100 ALA A N 1
ATOM 742 C CA . ALA A 1 100 ? -2.738 -11.275 16.512 1.00 97.50 100 ALA A CA 1
ATOM 743 C C . ALA A 1 100 ? -2.636 -12.497 15.583 1.00 97.50 100 ALA A C 1
ATOM 745 O O . ALA A 1 100 ? -3.579 -12.805 14.862 1.00 97.50 100 ALA A O 1
ATOM 746 N N . GLN A 1 101 ? -1.534 -13.245 15.668 1.00 97.69 101 GLN A N 1
ATOM 747 C CA . GLN A 1 101 ? -1.284 -14.467 14.896 1.00 97.69 101 GLN A CA 1
ATOM 748 C C . GLN A 1 101 ? -2.276 -15.590 15.210 1.00 97.69 101 GLN A C 1
ATOM 750 O O . GLN A 1 101 ? -2.522 -16.446 14.368 1.00 97.69 101 GLN A O 1
ATOM 755 N N . ALA A 1 102 ? -2.860 -15.589 16.408 1.00 97.69 102 ALA A N 1
ATOM 756 C CA . ALA A 1 102 ? -3.896 -16.536 16.791 1.00 97.69 102 ALA A CA 1
ATOM 757 C C . ALA A 1 102 ? -5.325 -16.055 16.466 1.00 97.69 102 ALA A C 1
ATOM 759 O O . ALA A 1 102 ? -6.283 -16.670 16.936 1.00 97.69 102 ALA A O 1
ATOM 760 N N . GLY A 1 103 ? -5.481 -14.952 15.723 1.00 96.25 103 GLY A N 1
ATOM 761 C CA . GLY A 1 103 ? -6.782 -14.409 15.319 1.00 96.25 103 GLY A CA 1
ATOM 762 C C . GLY A 1 103 ? -7.588 -13.766 16.453 1.00 96.25 103 GLY A C 1
ATOM 763 O O . GLY A 1 103 ? -8.794 -13.588 16.321 1.00 96.25 103 GLY A O 1
ATOM 764 N N . ARG A 1 104 ? -6.952 -13.426 17.584 1.00 96.69 104 ARG A N 1
ATOM 765 C CA . ARG A 1 104 ? -7.601 -12.827 18.769 1.00 96.69 104 ARG A CA 1
ATOM 766 C C . ARG A 1 104 ? -7.419 -11.310 18.880 1.00 96.69 104 ARG A C 1
ATOM 768 O O . ARG A 1 104 ? -7.869 -10.700 19.849 1.00 96.69 104 ARG A O 1
ATOM 775 N N . MET A 1 105 ? -6.783 -10.678 17.895 1.00 96.38 105 MET A N 1
ATOM 776 C CA . MET A 1 105 ? -6.733 -9.219 17.796 1.00 96.38 105 MET A CA 1
ATOM 777 C C . MET A 1 105 ? -8.046 -8.678 17.223 1.00 96.38 105 MET A C 1
ATOM 779 O O . MET A 1 105 ? -8.409 -8.975 16.090 1.00 96.38 105 MET A O 1
ATOM 783 N N . SER A 1 106 ? -8.732 -7.851 18.005 1.00 94.75 106 SER A N 1
ATOM 784 C CA . SER A 1 106 ? -10.007 -7.222 17.639 1.00 94.75 106 SER A CA 1
ATOM 785 C C . SER A 1 106 ? -9.804 -5.785 17.151 1.00 94.75 106 SER A C 1
ATOM 787 O O . SER A 1 106 ? -8.715 -5.221 17.283 1.00 94.75 106 SER A O 1
ATOM 789 N N . GLN A 1 107 ? -10.852 -5.164 16.609 1.00 94.75 107 GLN A N 1
ATOM 790 C CA . GLN A 1 107 ? -10.867 -3.743 16.255 1.00 94.75 107 GLN A CA 1
ATOM 791 C C . GLN A 1 107 ? -11.957 -3.031 17.055 1.00 94.75 107 GLN A C 1
ATOM 793 O O . GLN A 1 107 ? -13.094 -3.490 17.100 1.00 94.75 107 GLN A O 1
ATOM 798 N N . VAL A 1 108 ? -11.615 -1.903 17.679 1.00 95.12 108 VAL A N 1
ATOM 799 C CA . VAL A 1 108 ? -12.554 -1.109 18.482 1.00 95.12 108 VAL A CA 1
ATOM 800 C C . VAL A 1 108 ? -12.679 0.284 17.889 1.00 95.12 108 VAL A C 1
ATOM 802 O O . VAL A 1 108 ? -11.678 0.990 17.734 1.00 95.12 108 VAL A O 1
ATOM 805 N N . MET A 1 109 ? -13.904 0.680 17.547 1.00 96.94 109 MET A N 1
ATOM 806 C CA . MET A 1 109 ? -14.190 2.026 17.062 1.00 96.94 109 MET A CA 1
ATOM 807 C C . MET A 1 109 ? -14.155 2.993 18.239 1.00 96.94 109 MET A C 1
ATOM 809 O O . MET A 1 109 ? -14.840 2.775 19.237 1.00 96.94 109 MET A O 1
ATOM 813 N N . TYR A 1 110 ? -13.377 4.065 18.122 1.00 97.06 110 TYR A N 1
ATOM 814 C CA . TYR A 1 110 ? -13.245 5.053 19.192 1.00 97.06 110 TYR A CA 1
ATOM 815 C C . TYR A 1 110 ? -13.760 6.442 18.821 1.00 97.06 110 TYR A C 1
ATOM 817 O O . TYR A 1 110 ? -13.979 7.262 19.708 1.00 97.06 110 TYR A O 1
ATOM 825 N N . ALA A 1 111 ? -13.967 6.724 17.533 1.00 98.12 111 ALA A N 1
ATOM 826 C CA . ALA A 1 111 ? -14.541 7.986 17.080 1.00 98.12 111 ALA A CA 1
ATOM 827 C C . ALA A 1 111 ? -15.132 7.876 15.674 1.00 98.12 111 ALA A C 1
ATOM 829 O O . ALA A 1 111 ? -14.705 7.051 14.865 1.00 98.12 111 ALA A O 1
ATOM 830 N N . VAL A 1 112 ? -16.058 8.781 15.364 1.00 97.81 112 VAL A N 1
ATOM 831 C CA . VAL A 1 112 ? -16.607 8.968 14.019 1.00 97.81 112 VAL A CA 1
ATOM 832 C C . VAL A 1 112 ? -16.340 10.401 13.578 1.00 97.81 112 VAL A C 1
ATOM 834 O O . VAL A 1 112 ? -16.702 11.343 14.281 1.00 97.81 112 VAL A O 1
ATOM 837 N N . SER A 1 113 ? -15.692 10.577 12.425 1.00 97.06 113 SER A N 1
ATOM 838 C CA . SER A 1 113 ? -15.577 11.879 11.768 1.00 97.06 113 SER A CA 1
ATOM 839 C C . SER A 1 113 ? -16.821 12.125 10.929 1.00 97.06 113 SER A C 1
ATOM 841 O O . SER A 1 113 ? -17.155 11.334 10.044 1.00 97.06 113 SER A O 1
ATOM 843 N N . VAL A 1 114 ? -17.475 13.251 11.182 1.00 95.75 114 VAL A N 1
ATOM 844 C CA . VAL A 1 114 ? -18.718 13.647 10.525 1.00 95.75 114 VAL A CA 1
ATOM 845 C C . VAL A 1 114 ? -18.559 15.003 9.857 1.00 95.75 114 VAL A C 1
ATOM 847 O O . VAL A 1 114 ? -17.725 15.827 10.240 1.00 95.75 114 VAL A O 1
ATOM 850 N N . LYS A 1 115 ? -19.370 15.241 8.834 1.00 93.44 115 LYS A N 1
ATOM 851 C CA . LYS A 1 115 ? -19.579 16.545 8.224 1.00 93.44 115 LYS A CA 1
ATOM 852 C C . LYS A 1 115 ? -20.992 17.000 8.573 1.00 93.44 115 LYS A C 1
ATOM 854 O O . LYS A 1 115 ? -21.966 16.338 8.208 1.00 93.44 115 LYS A O 1
ATOM 859 N N . THR A 1 116 ? -21.089 18.112 9.294 1.00 90.31 116 THR A N 1
ATOM 860 C CA . THR A 1 116 ? -22.369 18.702 9.703 1.00 90.31 116 THR A CA 1
ATOM 861 C C . THR A 1 116 ? -23.107 19.295 8.505 1.00 90.31 116 THR A C 1
ATOM 863 O O . THR A 1 116 ? -22.522 19.496 7.437 1.00 90.31 116 THR A O 1
ATOM 866 N N . SER A 1 117 ? -24.378 19.650 8.689 1.00 87.94 117 SER A N 1
ATOM 867 C CA . SER A 1 117 ? -25.185 20.355 7.680 1.00 87.94 117 SER A CA 1
ATOM 868 C C . SER A 1 117 ? -24.544 21.664 7.193 1.00 87.94 117 SER A C 1
ATOM 870 O O . SER A 1 117 ? -24.717 22.048 6.041 1.00 87.94 117 SER A O 1
ATOM 872 N N . SER A 1 118 ? -23.733 22.316 8.036 1.00 87.12 118 SER A N 1
ATOM 873 C CA . SER A 1 118 ? -22.948 23.510 7.679 1.00 87.12 118 SER A CA 1
ATOM 874 C C . SER A 1 118 ? -21.685 23.217 6.854 1.00 87.12 118 SER A C 1
ATOM 876 O O . SER A 1 118 ? -20.934 24.127 6.510 1.00 87.12 118 SER A O 1
ATOM 878 N N . GLY A 1 119 ? -21.402 21.944 6.579 1.00 85.38 119 GLY A N 1
ATOM 879 C CA . GLY A 1 119 ? -20.208 21.487 5.878 1.00 85.38 119 GLY A CA 1
ATOM 880 C C . GLY A 1 119 ? -18.946 21.408 6.742 1.00 85.38 119 GLY A C 1
ATOM 881 O O . GLY A 1 119 ? -17.891 21.029 6.228 1.00 85.38 119 GLY A O 1
ATOM 882 N N . LYS A 1 120 ? -19.033 21.731 8.039 1.00 88.62 120 LYS A N 1
ATOM 883 C CA . LYS A 1 120 ? -17.906 21.646 8.976 1.00 88.62 120 LYS A CA 1
ATOM 884 C C . LYS A 1 120 ? -17.616 20.203 9.358 1.00 88.62 120 LYS A C 1
ATOM 886 O O . LYS A 1 120 ? -18.533 19.418 9.581 1.00 88.62 120 LYS A O 1
ATOM 891 N N . ARG A 1 121 ? -16.327 19.886 9.467 1.00 91.62 121 ARG A N 1
ATOM 892 C CA . ARG A 1 121 ? -15.848 18.585 9.931 1.00 91.62 121 ARG A CA 1
ATOM 893 C C . ARG A 1 121 ? -15.715 18.568 11.451 1.00 91.62 121 ARG A C 1
ATOM 895 O O . ARG A 1 121 ? -14.977 19.377 12.021 1.00 91.62 121 ARG A O 1
ATOM 902 N N . GLU A 1 122 ? -16.392 17.617 12.070 1.00 95.06 122 GLU A N 1
ATOM 903 C CA . GLU A 1 122 ? -16.451 17.409 13.516 1.00 95.06 122 GLU A CA 1
ATOM 904 C C . GLU A 1 122 ? -16.238 15.927 13.847 1.00 95.06 122 GLU A C 1
ATOM 906 O O . GLU A 1 122 ? -16.073 15.090 12.950 1.00 95.06 122 GLU A O 1
ATOM 911 N N . PHE A 1 123 ? -16.172 15.617 15.140 1.00 96.94 123 PHE A N 1
ATOM 912 C CA . PHE A 1 123 ? -16.069 14.251 15.633 1.00 96.94 123 PHE A CA 1
ATOM 913 C C . PHE A 1 123 ? -17.138 14.005 16.678 1.00 96.94 123 PHE A C 1
ATOM 915 O O . PHE A 1 123 ? -17.448 14.892 17.468 1.00 96.94 123 PHE A O 1
ATOM 922 N N . ARG A 1 124 ? -17.633 12.775 16.724 1.00 96.50 124 ARG A N 1
ATOM 923 C CA . ARG A 1 124 ? -18.525 12.313 17.782 1.00 96.50 124 ARG A CA 1
ATOM 924 C C . ARG A 1 124 ? -18.127 10.929 18.269 1.00 96.50 124 ARG A C 1
ATOM 926 O O . ARG A 1 124 ? -17.428 10.185 17.572 1.00 96.50 124 ARG A O 1
ATOM 933 N N . SER A 1 125 ? -18.585 10.599 19.468 1.00 97.12 125 SER A N 1
ATOM 934 C CA . SER A 1 125 ? -18.483 9.250 20.013 1.00 97.12 125 SER A CA 1
ATOM 935 C C . SER A 1 125 ? -19.238 8.254 19.117 1.00 97.12 125 SER A C 1
ATOM 937 O O . SER A 1 125 ? -20.241 8.635 18.494 1.00 97.12 125 SER A O 1
ATOM 939 N N . PRO A 1 126 ? -18.791 6.990 19.042 1.00 95.62 126 PRO A N 1
ATOM 940 C CA . PRO A 1 126 ? -19.582 5.920 18.444 1.00 95.62 126 PRO A CA 1
ATOM 941 C C . PRO A 1 126 ? -20.943 5.795 19.138 1.00 95.62 126 PRO A C 1
ATOM 943 O O . PRO A 1 126 ? -21.032 5.876 20.364 1.00 95.62 126 PRO A O 1
ATOM 946 N N . THR A 1 127 ? -21.995 5.607 18.351 1.00 94.19 127 THR A N 1
ATOM 947 C CA . THR A 1 127 ? -23.367 5.386 18.826 1.00 94.19 127 THR A CA 1
ATOM 948 C C . THR A 1 127 ? -23.735 3.909 18.733 1.00 94.19 127 THR A C 1
ATOM 950 O O . THR A 1 127 ? -23.100 3.148 18.000 1.00 94.19 127 THR A O 1
ATOM 953 N N . ASP A 1 128 ? -24.793 3.497 19.433 1.00 92.50 128 ASP A N 1
ATOM 954 C CA . ASP A 1 128 ? -25.307 2.127 19.329 1.00 92.50 128 ASP A CA 1
ATOM 955 C C . ASP A 1 128 ? -25.746 1.780 17.896 1.00 92.50 128 ASP A C 1
ATOM 957 O O . ASP A 1 128 ? -25.573 0.636 17.473 1.00 92.50 128 ASP A O 1
ATOM 961 N N . ASP A 1 129 ? -26.222 2.769 17.130 1.00 92.94 129 ASP A N 1
ATOM 962 C CA . ASP A 1 129 ? -26.567 2.619 15.712 1.00 92.94 129 ASP A CA 1
ATOM 963 C C . ASP A 1 129 ? -25.328 2.336 14.850 1.00 92.94 129 ASP A C 1
ATOM 965 O O . ASP A 1 129 ? -25.376 1.463 13.982 1.00 92.94 129 ASP A O 1
ATOM 969 N N . ASP A 1 130 ? -24.197 3.014 15.101 1.00 93.81 130 ASP A N 1
ATOM 970 C CA . ASP A 1 130 ? -22.944 2.713 14.393 1.00 93.81 130 ASP A CA 1
ATOM 971 C C . ASP A 1 130 ? -22.501 1.275 14.687 1.00 93.81 130 ASP A C 1
ATOM 973 O O . ASP A 1 130 ? -22.166 0.522 13.774 1.00 93.81 130 ASP A O 1
ATOM 977 N N . LEU A 1 131 ? -22.541 0.870 15.961 1.00 92.12 131 LEU A N 1
ATOM 978 C CA . LEU A 1 131 ? -22.163 -0.478 16.388 1.00 92.12 131 LEU A CA 1
ATOM 979 C C . LEU A 1 131 ? -23.112 -1.549 15.831 1.00 92.12 131 LEU A C 1
ATOM 981 O O . LEU A 1 131 ? -22.672 -2.646 15.485 1.00 92.12 131 LEU A O 1
ATOM 985 N N . ALA A 1 132 ? -24.407 -1.250 15.723 1.00 94.88 132 ALA A N 1
ATOM 986 C CA . ALA A 1 132 ? -25.388 -2.138 15.109 1.00 94.88 132 ALA A CA 1
ATOM 987 C C . ALA A 1 132 ? -25.160 -2.287 13.599 1.00 94.88 132 ALA A C 1
ATOM 989 O O . ALA A 1 132 ? -25.202 -3.408 13.094 1.00 94.88 132 ALA A O 1
ATOM 990 N N . ALA A 1 133 ? -24.852 -1.194 12.895 1.00 92.62 133 ALA A N 1
ATOM 991 C CA . ALA A 1 133 ? -24.536 -1.228 11.469 1.00 92.62 133 ALA A CA 1
ATOM 992 C C . ALA A 1 133 ? -23.287 -2.074 11.173 1.00 92.62 133 ALA A C 1
ATOM 994 O O . ALA A 1 133 ? -23.265 -2.811 10.190 1.00 92.62 133 ALA A O 1
ATOM 995 N N . LEU A 1 134 ? -22.271 -2.024 12.041 1.00 92.19 134 LEU A N 1
ATOM 996 C CA . LEU A 1 134 ? -21.088 -2.880 11.922 1.00 92.19 134 LEU A CA 1
ATOM 997 C C . LEU A 1 134 ? -21.420 -4.361 12.067 1.00 92.19 134 LEU A C 1
ATOM 999 O O . LEU A 1 134 ? -21.001 -5.157 11.235 1.00 92.19 134 LEU A O 1
ATOM 1003 N N . ARG A 1 135 ? -22.197 -4.723 13.098 1.00 95.06 135 ARG A N 1
ATOM 1004 C CA . ARG A 1 135 ? -22.635 -6.112 13.298 1.00 95.06 135 ARG A CA 1
ATOM 1005 C C . ARG A 1 135 ? -23.432 -6.614 12.097 1.00 95.06 135 ARG A C 1
ATOM 1007 O O . ARG A 1 135 ? -23.144 -7.689 11.590 1.00 95.06 135 ARG A O 1
ATOM 1014 N N . SER A 1 136 ? -24.352 -5.792 11.590 1.00 96.88 136 SER A N 1
ATOM 1015 C CA . SER A 1 136 ? -25.120 -6.115 10.386 1.00 96.88 136 SER A CA 1
ATOM 1016 C C . SER A 1 136 ? -24.226 -6.324 9.161 1.00 96.88 136 SER A C 1
ATOM 1018 O O . SER A 1 136 ? -24.493 -7.227 8.379 1.00 96.88 136 SER A O 1
ATOM 1020 N N . ALA A 1 137 ? -23.173 -5.520 8.986 1.00 96.56 137 ALA A N 1
ATOM 1021 C CA . ALA A 1 137 ? -22.234 -5.688 7.878 1.00 96.56 137 ALA A CA 1
ATOM 1022 C C . ALA A 1 137 ? -21.407 -6.981 8.002 1.00 96.56 137 ALA A C 1
ATOM 1024 O O . ALA A 1 137 ? -21.186 -7.660 7.002 1.00 96.56 137 ALA A O 1
ATOM 1025 N N . SER A 1 138 ? -20.981 -7.344 9.217 1.00 96.88 138 SER A N 1
ATOM 1026 C CA . SER A 1 138 ? -20.310 -8.624 9.482 1.00 96.88 138 SER A CA 1
ATOM 1027 C C . SER A 1 138 ? -21.218 -9.823 9.203 1.00 96.88 138 SER A C 1
ATOM 1029 O O . SER A 1 138 ? -20.781 -10.789 8.574 1.00 96.88 138 SER A O 1
ATOM 1031 N N . ASP A 1 139 ? -22.480 -9.764 9.633 1.00 98.25 139 ASP A N 1
ATOM 1032 C CA . ASP A 1 139 ? -23.458 -10.828 9.390 1.00 98.25 139 ASP A CA 1
ATOM 1033 C C . ASP A 1 139 ? -23.752 -10.995 7.890 1.00 98.25 139 ASP A C 1
ATOM 1035 O O . ASP A 1 139 ? -23.780 -12.122 7.391 1.00 98.25 139 ASP A O 1
ATOM 1039 N N . GLU A 1 140 ? -23.889 -9.885 7.158 1.00 98.31 140 GLU A N 1
ATOM 1040 C CA . GLU A 1 140 ? -24.083 -9.892 5.704 1.00 98.31 140 GLU A CA 1
ATOM 1041 C C . GLU A 1 140 ? -22.873 -10.498 4.981 1.00 98.31 140 GLU A C 1
ATOM 1043 O O . GLU A 1 140 ? -23.015 -11.443 4.202 1.00 98.31 140 GLU A O 1
ATOM 1048 N N . LEU A 1 141 ? -21.654 -10.032 5.299 1.00 98.31 141 LEU A N 1
ATOM 1049 C CA . LEU A 1 141 ? -20.432 -10.587 4.715 1.00 98.31 141 LEU A CA 1
ATOM 1050 C C . LEU A 1 141 ? -20.349 -12.092 4.967 1.00 98.31 141 LEU A C 1
ATOM 1052 O O . LEU A 1 141 ? -19.994 -12.845 4.065 1.00 98.31 141 LEU A O 1
ATOM 1056 N N . LYS A 1 142 ? -20.683 -12.555 6.174 1.00 98.19 142 LYS A N 1
ATOM 1057 C CA . LYS A 1 142 ? -20.661 -13.981 6.510 1.00 98.19 142 LYS A CA 1
ATOM 1058 C C . LYS A 1 142 ? -21.574 -14.805 5.595 1.00 98.19 142 LYS A C 1
ATOM 1060 O O . LYS A 1 142 ? -21.200 -15.924 5.242 1.00 98.19 142 LYS A O 1
ATOM 1065 N N . GLY A 1 143 ? -22.731 -14.265 5.207 1.00 98.19 143 GLY A N 1
ATOM 1066 C CA . GLY A 1 143 ? -23.647 -14.891 4.251 1.00 98.19 143 GLY A CA 1
ATOM 1067 C C . GLY A 1 143 ? -23.099 -14.933 2.820 1.00 98.19 143 GLY A C 1
ATOM 1068 O O . GLY A 1 143 ? -23.252 -15.945 2.136 1.00 98.19 143 GLY A O 1
ATOM 1069 N N . LEU A 1 144 ? -22.412 -13.872 2.388 1.00 98.38 144 LEU A N 1
ATOM 1070 C CA . LEU A 1 144 ? -21.934 -13.707 1.008 1.00 98.38 144 LEU A CA 1
ATOM 1071 C C . LEU A 1 144 ? -20.554 -14.330 0.748 1.00 98.38 144 LEU A C 1
ATOM 1073 O O . LEU A 1 144 ? -20.275 -14.806 -0.353 1.00 98.38 144 LEU A O 1
ATOM 1077 N N . LYS A 1 145 ? -19.682 -14.375 1.761 1.00 97.75 145 LYS A N 1
ATOM 1078 C CA . LYS A 1 145 ? -18.240 -14.643 1.621 1.00 97.75 145 LYS A CA 1
ATOM 1079 C C . LYS A 1 145 ? -17.918 -15.935 0.876 1.00 97.75 145 LYS A C 1
ATOM 1081 O O . LYS A 1 145 ? -17.054 -15.934 0.004 1.00 97.75 145 LYS A O 1
ATOM 1086 N N . ALA A 1 146 ? -18.599 -17.034 1.197 1.00 97.94 146 ALA A N 1
ATOM 1087 C CA . ALA A 1 146 ? -18.355 -18.316 0.534 1.00 97.94 146 ALA A CA 1
ATOM 1088 C C . ALA A 1 146 ? -18.719 -18.268 -0.962 1.00 97.94 146 ALA A C 1
ATOM 1090 O O . ALA A 1 146 ? -17.961 -18.764 -1.795 1.00 97.94 146 ALA A O 1
ATOM 1091 N N . GLY A 1 147 ? -19.844 -17.627 -1.300 1.00 98.19 147 GLY A N 1
ATOM 1092 C CA . GLY A 1 147 ? -20.272 -17.423 -2.684 1.00 98.19 147 GLY A CA 1
ATOM 1093 C C . GLY A 1 147 ? -19.317 -16.509 -3.447 1.00 98.19 147 GLY A C 1
ATOM 1094 O O . GLY A 1 147 ? -18.889 -16.847 -4.546 1.00 98.19 147 GLY A O 1
ATOM 1095 N N . TRP A 1 148 ? -18.896 -15.403 -2.834 1.00 98.25 148 TRP A N 1
ATOM 1096 C CA . TRP A 1 148 ? -17.938 -14.473 -3.430 1.00 98.25 148 TRP A CA 1
ATOM 1097 C C . TRP A 1 148 ? -16.551 -15.070 -3.657 1.00 98.25 148 TRP A C 1
ATOM 1099 O O . TRP A 1 148 ? -15.915 -14.756 -4.662 1.00 98.25 148 TRP A O 1
ATOM 1109 N N . LEU A 1 149 ? -16.070 -15.948 -2.775 1.00 97.25 149 LEU A N 1
ATOM 1110 C CA . LEU A 1 149 ? -14.825 -16.680 -3.018 1.00 97.25 149 LEU A CA 1
ATOM 1111 C C . LEU A 1 149 ? -14.969 -17.640 -4.204 1.00 97.25 149 LEU A C 1
ATOM 1113 O O . LEU A 1 149 ? -14.103 -17.663 -5.075 1.00 97.25 149 LEU A O 1
ATOM 1117 N N . ALA A 1 150 ? -16.081 -18.377 -4.283 1.00 97.06 150 ALA A N 1
ATOM 1118 C CA . ALA A 1 150 ? -16.348 -19.290 -5.394 1.00 97.06 150 ALA A CA 1
ATOM 1119 C C . ALA A 1 150 ? -16.532 -18.561 -6.739 1.00 97.06 150 ALA A C 1
ATOM 1121 O O . ALA A 1 150 ? -16.119 -19.071 -7.777 1.00 97.06 150 ALA A O 1
ATOM 1122 N N . ALA A 1 151 ? -17.122 -17.363 -6.724 1.00 96.06 151 ALA A N 1
ATOM 1123 C CA . ALA A 1 151 ? -17.375 -16.544 -7.911 1.00 96.06 151 ALA A CA 1
ATOM 1124 C C . ALA A 1 151 ? -16.176 -15.675 -8.345 1.00 96.06 151 ALA A C 1
ATOM 1126 O O . ALA A 1 151 ? -16.264 -14.963 -9.352 1.00 96.06 151 ALA A O 1
ATOM 1127 N N . GLY A 1 152 ? -15.072 -15.692 -7.588 1.00 94.62 152 GLY A N 1
ATOM 1128 C CA . GLY A 1 152 ? -13.929 -14.817 -7.841 1.00 94.62 152 GLY A CA 1
ATOM 1129 C C . GLY A 1 152 ? -14.301 -13.338 -7.711 1.00 94.62 152 GLY A C 1
ATOM 1130 O O . GLY A 1 152 ? -14.017 -12.550 -8.607 1.00 94.62 152 GLY A O 1
ATOM 1131 N N . VAL A 1 153 ? -14.987 -12.972 -6.629 1.00 97.50 153 VAL A N 1
ATOM 1132 C CA . VAL A 1 153 ? -15.261 -11.581 -6.222 1.00 97.50 153 VAL A CA 1
ATOM 1133 C C . VAL A 1 153 ? -14.268 -11.141 -5.144 1.00 97.50 153 VAL A C 1
ATOM 1135 O O . VAL A 1 153 ? -13.727 -10.042 -5.213 1.00 97.50 153 VAL A O 1
ATOM 1138 N N . LEU A 1 154 ? -13.967 -12.023 -4.184 1.00 97.69 154 LEU A N 1
ATOM 1139 C CA . LEU A 1 154 ? -12.936 -11.795 -3.168 1.00 97.69 154 LEU A CA 1
ATOM 1140 C C . LEU A 1 154 ? -11.606 -12.481 -3.533 1.00 97.69 154 LEU A C 1
ATOM 1142 O O . LEU A 1 154 ? -11.609 -13.517 -4.213 1.00 97.69 154 LEU A O 1
ATOM 1146 N N . PRO A 1 155 ? -10.459 -11.944 -3.075 1.00 97.00 155 PRO A N 1
ATOM 1147 C CA . PRO A 1 155 ? -9.173 -12.625 -3.176 1.00 97.00 155 PRO A CA 1
ATOM 1148 C C . PRO A 1 155 ? -9.130 -13.863 -2.283 1.00 97.00 155 PRO A C 1
ATOM 1150 O O . PRO A 1 155 ? -9.673 -13.861 -1.182 1.00 97.00 155 PRO A O 1
ATOM 1153 N N . ALA A 1 156 ? -8.478 -14.920 -2.756 1.00 96.31 156 ALA A N 1
ATOM 1154 C CA . ALA A 1 156 ? -8.274 -16.171 -2.017 1.00 96.31 156 ALA A CA 1
ATOM 1155 C C . ALA A 1 156 ? -6.788 -16.435 -1.719 1.00 96.31 156 ALA A C 1
ATOM 1157 O O . ALA A 1 156 ? -6.452 -17.395 -1.036 1.00 96.31 156 ALA A O 1
ATOM 1158 N N . GLU A 1 157 ? -5.912 -15.589 -2.251 1.00 97.50 157 GLU A N 1
ATOM 1159 C CA . GLU A 1 157 ? -4.469 -15.698 -2.172 1.00 97.50 157 GLU A CA 1
ATOM 1160 C C . GLU A 1 157 ? -3.966 -15.395 -0.748 1.00 97.50 157 GLU A C 1
ATOM 1162 O O . GLU A 1 157 ? -4.496 -14.533 -0.028 1.00 97.50 157 GLU A O 1
ATOM 1167 N N . GLU A 1 158 ? -2.927 -16.124 -0.345 1.00 97.50 158 GLU A N 1
ATOM 1168 C CA . GLU A 1 158 ? -2.173 -15.874 0.882 1.00 97.50 158 GLU A CA 1
ATOM 1169 C C . GLU A 1 158 ? -1.086 -14.816 0.646 1.00 97.50 158 GLU A C 1
ATOM 1171 O O . GLU A 1 158 ? -0.752 -14.462 -0.488 1.00 97.50 158 GLU A O 1
ATOM 1176 N N . VAL A 1 159 ? -0.556 -14.274 1.739 1.00 97.50 159 VAL A N 1
ATOM 1177 C CA . VAL A 1 159 ? 0.519 -13.282 1.721 1.00 97.50 159 VAL A CA 1
ATOM 1178 C C . VAL A 1 159 ? 1.858 -14.001 1.810 1.00 97.50 159 VAL A C 1
ATOM 1180 O O . VAL A 1 159 ? 2.209 -14.549 2.859 1.00 97.50 159 VAL A O 1
ATOM 1183 N N . ASP A 1 160 ? 2.642 -13.933 0.739 1.00 94.69 160 ASP A N 1
ATOM 1184 C CA . ASP A 1 160 ? 3.976 -14.524 0.727 1.00 94.69 160 ASP A CA 1
ATOM 1185 C C . ASP A 1 160 ? 4.948 -13.765 1.650 1.00 94.69 160 ASP A C 1
ATOM 1187 O O . ASP A 1 160 ? 4.932 -12.527 1.705 1.00 94.69 160 ASP A O 1
ATOM 1191 N N . PRO A 1 161 ? 5.848 -14.464 2.368 1.00 93.69 161 PRO A N 1
ATOM 1192 C CA . PRO A 1 161 ? 6.887 -13.816 3.157 1.00 93.69 161 PRO A CA 1
ATOM 1193 C C . PRO A 1 161 ? 7.889 -13.046 2.284 1.00 93.69 161 PRO A C 1
ATOM 1195 O O . PRO A 1 161 ? 8.602 -13.625 1.472 1.00 93.69 161 PRO A O 1
ATOM 1198 N N . GLY A 1 162 ? 8.025 -11.748 2.540 1.00 93.44 162 GLY A N 1
ATOM 1199 C CA . GLY A 1 162 ? 8.875 -10.827 1.783 1.00 93.44 162 GLY A CA 1
ATOM 1200 C C . GLY A 1 162 ? 9.365 -9.654 2.633 1.00 93.44 162 GLY A C 1
ATOM 1201 O O . GLY A 1 162 ? 9.043 -9.533 3.816 1.00 93.44 162 GLY A O 1
ATOM 1202 N N . LEU A 1 163 ? 10.184 -8.768 2.081 1.00 93.00 163 LEU A N 1
ATOM 1203 C CA . LEU A 1 163 ? 10.773 -7.669 2.847 1.00 93.00 163 LEU A CA 1
ATOM 1204 C C . LEU A 1 163 ? 9.711 -6.709 3.418 1.00 93.00 163 LEU A C 1
ATOM 1206 O O . LEU A 1 163 ? 9.854 -6.246 4.552 1.00 93.00 163 LEU A O 1
ATOM 1210 N N . LYS A 1 164 ? 8.649 -6.424 2.659 1.00 94.06 164 LYS A N 1
ATOM 1211 C CA . LYS A 1 164 ? 7.547 -5.521 3.030 1.00 94.06 164 LYS A CA 1
ATOM 1212 C C . LYS A 1 164 ? 6.324 -6.250 3.586 1.00 94.06 164 LYS A C 1
ATOM 1214 O O . LYS A 1 164 ? 5.547 -5.633 4.310 1.00 94.06 164 LYS A O 1
ATOM 1219 N N . THR A 1 165 ? 6.172 -7.544 3.319 1.00 95.12 165 THR A N 1
ATOM 1220 C CA . THR A 1 165 ? 5.035 -8.357 3.790 1.00 95.12 165 THR A CA 1
ATOM 1221 C C . THR A 1 165 ? 5.310 -9.089 5.112 1.00 95.12 165 THR A C 1
ATOM 1223 O O . THR A 1 165 ? 4.385 -9.500 5.807 1.00 95.12 165 THR A O 1
ATOM 1226 N N . GLN A 1 166 ? 6.569 -9.188 5.555 1.00 94.38 166 GLN A N 1
ATOM 1227 C CA . GLN A 1 166 ? 6.902 -9.787 6.859 1.00 94.38 166 GLN A CA 1
ATOM 1228 C C . GLN A 1 166 ? 6.340 -9.014 8.056 1.00 94.38 166 GLN A C 1
ATOM 1230 O O . GLN A 1 166 ? 6.121 -9.588 9.123 1.00 94.38 166 GLN A O 1
ATOM 1235 N N . GLU A 1 167 ? 6.138 -7.704 7.928 1.00 92.44 167 GLU A N 1
ATOM 1236 C CA . GLU A 1 167 ? 5.525 -6.911 8.989 1.00 92.44 167 GLU A CA 1
ATOM 1237 C C . GLU A 1 167 ? 4.049 -7.277 9.224 1.00 92.44 167 GLU A C 1
ATOM 1239 O O . GLU A 1 167 ? 3.746 -7.664 10.356 1.00 92.44 167 GLU A O 1
ATOM 1244 N N . PRO A 1 168 ? 3.153 -7.241 8.216 1.00 96.00 168 PRO A N 1
ATOM 1245 C CA . PRO A 1 168 ? 1.767 -7.675 8.396 1.00 96.00 168 PRO A CA 1
ATOM 1246 C C . PRO A 1 168 ? 1.657 -9.142 8.853 1.00 96.00 168 PRO A C 1
ATOM 1248 O O . PRO A 1 168 ? 0.881 -9.440 9.765 1.00 96.00 168 PRO A O 1
ATOM 1251 N N . LEU A 1 169 ? 2.514 -10.043 8.353 1.00 97.00 169 LEU A N 1
ATOM 1252 C CA . LEU A 1 169 ? 2.550 -11.451 8.785 1.00 97.00 169 LEU A CA 1
ATOM 1253 C C . LEU A 1 169 ? 2.837 -11.624 10.291 1.00 97.00 169 LEU A C 1
ATOM 1255 O O . LEU A 1 169 ? 2.257 -12.488 10.954 1.00 97.00 169 LEU A O 1
ATOM 1259 N N . ARG A 1 170 ? 3.688 -10.775 10.888 1.00 96.19 170 ARG A N 1
ATOM 1260 C CA . ARG A 1 170 ? 3.947 -10.789 12.347 1.00 96.19 170 ARG A CA 1
ATOM 1261 C C . ARG A 1 170 ? 2.723 -10.410 13.180 1.00 96.19 170 ARG A C 1
ATOM 1263 O O . ARG A 1 170 ? 2.719 -10.678 14.379 1.00 96.19 170 ARG A O 1
ATOM 1270 N N . PHE A 1 171 ? 1.727 -9.783 12.563 1.00 96.88 171 PHE A N 1
ATOM 1271 C CA . PHE A 1 171 ? 0.458 -9.406 13.175 1.00 96.88 171 PHE A CA 1
ATOM 1272 C C . PHE A 1 171 ? -0.716 -10.253 12.659 1.00 96.88 171 PHE A C 1
ATOM 1274 O O . PHE A 1 171 ? -1.865 -9.840 12.778 1.00 96.88 171 PHE A O 1
ATOM 1281 N N . GLY A 1 172 ? -0.439 -11.447 12.122 1.00 96.44 172 GLY A N 1
ATOM 1282 C CA . GLY A 1 172 ? -1.474 -12.417 11.756 1.00 96.44 172 GLY A CA 1
ATOM 1283 C C . GLY A 1 172 ? -2.253 -12.078 10.487 1.00 96.44 172 GLY A C 1
ATOM 1284 O O . GLY A 1 172 ? -3.312 -12.649 10.274 1.00 96.44 172 GLY A O 1
ATOM 1285 N N . MET A 1 173 ? -1.755 -11.159 9.657 1.00 97.44 173 MET A N 1
ATOM 1286 C CA . MET A 1 173 ? -2.356 -10.844 8.359 1.00 97.44 173 MET A CA 1
ATOM 1287 C C . MET A 1 173 ? -1.761 -11.787 7.310 1.00 97.44 173 MET A C 1
ATOM 1289 O O . MET A 1 173 ? -0.735 -11.483 6.704 1.00 97.44 173 MET A O 1
ATOM 1293 N N . THR A 1 174 ? -2.355 -12.972 7.191 1.00 97.25 174 THR A N 1
ATOM 1294 C CA . THR A 1 174 ? -1.848 -14.108 6.398 1.00 97.25 174 THR A CA 1
ATOM 1295 C C . THR A 1 174 ? -2.525 -14.258 5.041 1.00 97.25 174 THR A C 1
ATOM 1297 O O . THR A 1 174 ? -1.963 -14.877 4.146 1.00 97.25 174 THR A O 1
ATOM 1300 N N . SER A 1 175 ? -3.697 -13.651 4.860 1.00 97.44 175 SER A N 1
ATOM 1301 C CA . SER A 1 175 ? -4.385 -13.507 3.579 1.00 97.44 175 SER A CA 1
ATOM 1302 C C . SER A 1 175 ? -4.546 -12.032 3.226 1.00 97.44 175 SER A C 1
ATOM 1304 O O . SER A 1 175 ? -4.665 -11.176 4.105 1.00 97.44 175 SER A O 1
ATOM 1306 N N . TRP A 1 176 ? -4.629 -11.719 1.932 1.00 97.56 176 TRP A N 1
ATOM 1307 C CA . TRP A 1 176 ? -4.924 -10.360 1.465 1.00 97.56 176 TRP A CA 1
ATOM 1308 C C . TRP A 1 176 ? -6.277 -9.828 1.957 1.00 97.56 176 TRP A C 1
ATOM 1310 O O . TRP A 1 176 ? -6.463 -8.616 2.055 1.00 97.56 176 TRP A O 1
ATOM 1320 N N . GLN A 1 177 ? -7.202 -10.709 2.352 1.00 97.56 177 GLN A N 1
ATOM 1321 C CA . GLN A 1 177 ? -8.448 -10.311 3.014 1.00 97.56 177 GLN A CA 1
ATOM 1322 C C . GLN A 1 177 ? -8.222 -9.733 4.419 1.00 97.56 177 GLN A C 1
ATOM 1324 O O . GLN A 1 177 ? -8.973 -8.856 4.841 1.00 97.56 177 GLN A O 1
ATOM 1329 N N . ASP A 1 178 ? -7.175 -10.163 5.131 1.00 97.44 178 ASP A N 1
ATOM 1330 C CA . ASP A 1 178 ? -6.902 -9.735 6.511 1.00 97.44 178 ASP A CA 1
ATOM 1331 C C . ASP A 1 178 ? -6.518 -8.250 6.594 1.00 97.44 178 ASP A C 1
ATOM 1333 O O . ASP A 1 178 ? -6.495 -7.664 7.676 1.00 97.44 178 ASP A O 1
ATOM 1337 N N . PHE A 1 179 ? -6.247 -7.607 5.457 1.00 98.00 179 PHE A N 1
ATOM 1338 C CA . PHE A 1 179 ? -5.989 -6.172 5.350 1.00 98.00 179 PHE A CA 1
ATOM 1339 C C . PHE A 1 179 ? -7.238 -5.316 5.521 1.00 98.00 179 PHE A C 1
ATOM 1341 O O . PHE A 1 179 ? -7.120 -4.097 5.595 1.00 98.00 179 PHE A O 1
ATOM 1348 N N . PHE A 1 180 ? -8.411 -5.923 5.650 1.00 98.06 180 PHE A N 1
ATOM 1349 C CA . PHE A 1 180 ? -9.694 -5.240 5.684 1.00 98.06 180 PHE A CA 1
ATOM 1350 C C . PHE A 1 180 ? -10.511 -5.718 6.889 1.00 98.06 180 PHE A C 1
ATOM 1352 O O . PHE A 1 180 ? -10.373 -6.852 7.344 1.00 98.06 180 PHE A O 1
ATOM 1359 N N . THR A 1 181 ? -11.342 -4.842 7.452 1.00 97.25 181 THR A N 1
ATOM 1360 C CA . THR A 1 181 ? -12.410 -5.268 8.371 1.00 97.25 181 THR A CA 1
ATOM 1361 C C . THR A 1 181 ? -13.536 -5.943 7.585 1.00 97.25 181 THR A C 1
ATOM 1363 O O . THR A 1 181 ? -13.627 -5.773 6.369 1.00 97.25 181 THR A O 1
ATOM 1366 N N . ASP A 1 182 ? -14.448 -6.644 8.263 1.00 97.12 182 ASP A N 1
ATOM 1367 C CA . ASP A 1 182 ? -15.605 -7.261 7.598 1.00 97.12 182 ASP A CA 1
ATOM 1368 C C . ASP A 1 182 ? -16.415 -6.249 6.776 1.00 97.12 182 ASP A C 1
ATOM 1370 O O . ASP A 1 182 ? -16.787 -6.507 5.634 1.00 97.12 182 ASP A O 1
ATOM 1374 N N . ARG A 1 183 ? -16.646 -5.048 7.315 1.00 96.88 183 ARG A N 1
ATOM 1375 C CA . ARG A 1 183 ? -17.380 -4.017 6.579 1.00 96.88 183 ARG A CA 1
ATOM 1376 C C . ARG A 1 183 ? -16.596 -3.489 5.376 1.00 96.88 183 ARG A C 1
ATOM 1378 O O . ARG A 1 183 ? -17.196 -3.247 4.333 1.00 96.88 183 ARG A O 1
ATOM 1385 N N . GLN A 1 184 ? -15.276 -3.343 5.485 1.00 97.94 184 GLN A N 1
ATOM 1386 C CA . GLN A 1 184 ? -14.438 -2.967 4.343 1.00 97.94 184 GLN A CA 1
ATOM 1387 C C . GLN A 1 184 ? -14.455 -4.056 3.260 1.00 97.94 184 GLN A C 1
ATOM 1389 O O . GLN A 1 184 ? -14.623 -3.735 2.086 1.00 97.94 184 GLN A O 1
ATOM 1394 N N . LEU A 1 185 ? -14.365 -5.336 3.643 1.00 98.00 185 LEU A N 1
ATOM 1395 C CA . LEU A 1 185 ? -14.504 -6.466 2.717 1.00 98.00 185 LEU A CA 1
ATOM 1396 C C . LEU A 1 185 ? -15.874 -6.486 2.045 1.00 98.00 185 LEU A C 1
ATOM 1398 O O . LEU A 1 185 ? -15.939 -6.712 0.842 1.00 98.00 185 LEU A O 1
ATOM 1402 N N . LEU A 1 186 ? -16.950 -6.216 2.788 1.00 98.50 186 LEU A N 1
ATOM 1403 C CA . LEU A 1 186 ? -18.296 -6.111 2.230 1.00 98.50 186 LEU A CA 1
ATOM 1404 C C . LEU A 1 186 ? -18.359 -5.013 1.161 1.00 98.50 186 LEU A C 1
ATOM 1406 O O . LEU A 1 186 ? -18.816 -5.265 0.054 1.00 98.50 186 LEU A O 1
ATOM 1410 N N . VAL A 1 187 ? -17.835 -3.819 1.454 1.00 98.19 187 VAL A N 1
ATOM 1411 C CA . VAL A 1 187 ? -17.796 -2.689 0.507 1.00 98.19 187 VAL A CA 1
ATOM 1412 C C . VAL A 1 187 ? -17.016 -3.038 -0.766 1.00 98.19 187 VAL A C 1
ATOM 1414 O O . VAL A 1 187 ? -17.471 -2.742 -1.872 1.00 98.19 187 VAL A O 1
ATOM 1417 N N . HIS A 1 188 ? -15.843 -3.661 -0.640 1.00 98.44 188 HIS A N 1
ATOM 1418 C CA . HIS A 1 188 ? -15.029 -4.025 -1.803 1.00 98.44 188 HIS A CA 1
ATOM 1419 C C . HIS A 1 188 ? -15.596 -5.215 -2.585 1.00 98.44 188 HIS A C 1
ATOM 1421 O O . HIS A 1 188 ? -15.490 -5.227 -3.811 1.00 98.44 188 HIS A O 1
ATOM 1427 N N . GLY A 1 189 ? -16.227 -6.169 -1.898 1.0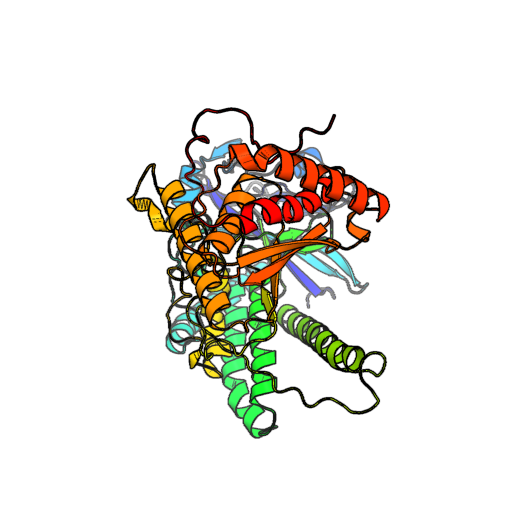0 98.12 189 GLY A N 1
ATOM 1428 C CA . GLY A 1 189 ? -16.902 -7.310 -2.508 1.00 98.12 189 GLY A CA 1
ATOM 1429 C C . GLY A 1 189 ? -18.150 -6.904 -3.289 1.00 98.12 189 GLY A C 1
ATOM 1430 O O . GLY A 1 189 ? -18.258 -7.275 -4.452 1.00 98.12 189 GLY A O 1
ATOM 1431 N N . VAL A 1 190 ? -19.017 -6.055 -2.715 1.00 98.19 190 VAL A N 1
ATOM 1432 C CA . VAL A 1 190 ? -20.187 -5.504 -3.428 1.00 98.19 190 VAL A CA 1
ATOM 1433 C C . VAL A 1 190 ? -19.740 -4.800 -4.704 1.00 98.19 190 VAL A C 1
ATOM 1435 O O . VAL A 1 190 ? -20.296 -5.052 -5.762 1.00 98.19 190 VAL A O 1
ATOM 1438 N N . PHE A 1 191 ? -18.689 -3.976 -4.654 1.00 98.06 191 PHE A N 1
ATOM 1439 C CA . PHE A 1 191 ? -18.174 -3.348 -5.873 1.00 98.06 191 PHE A CA 1
ATOM 1440 C C . PHE A 1 191 ? -17.744 -4.371 -6.932 1.00 98.06 191 PHE A C 1
ATOM 1442 O O . PHE A 1 191 ? -18.068 -4.199 -8.101 1.00 98.06 191 PHE A O 1
ATOM 1449 N N . GLY A 1 192 ? -17.018 -5.426 -6.546 1.00 97.56 192 GLY A N 1
ATOM 1450 C CA . GLY A 1 192 ? -16.577 -6.458 -7.488 1.00 97.56 192 GLY A CA 1
ATOM 1451 C C . GLY A 1 192 ? -17.738 -7.245 -8.106 1.00 97.56 192 GLY A C 1
ATOM 1452 O O . GLY A 1 192 ? -17.705 -7.558 -9.295 1.00 97.56 192 GLY A O 1
ATOM 1453 N N . GLU A 1 193 ? -18.770 -7.537 -7.314 1.00 98.06 193 GLU A N 1
ATOM 1454 C CA . GLU A 1 193 ? -20.002 -8.190 -7.765 1.00 98.06 193 GLU A CA 1
ATOM 1455 C C . GLU A 1 193 ? -20.805 -7.299 -8.725 1.00 98.06 193 GLU A C 1
ATOM 1457 O O . GLU A 1 193 ? -21.125 -7.728 -9.834 1.00 98.06 193 GLU A O 1
ATOM 1462 N N . GLU A 1 194 ? -21.053 -6.044 -8.346 1.00 97.50 194 GLU A N 1
ATOM 1463 C CA . GLU A 1 194 ? -21.774 -5.064 -9.167 1.00 97.50 194 GLU A CA 1
ATOM 1464 C C . GLU A 1 194 ? -21.015 -4.743 -10.459 1.00 97.50 194 GLU A C 1
ATOM 1466 O O . GLU A 1 194 ? -21.607 -4.679 -11.534 1.00 97.50 194 GLU A O 1
ATOM 1471 N N . PHE A 1 195 ? -19.686 -4.614 -10.396 1.00 97.56 195 PHE A N 1
ATOM 1472 C CA . PHE A 1 195 ? -18.857 -4.442 -11.586 1.00 97.56 195 PHE A CA 1
ATOM 1473 C C . PHE A 1 195 ? -19.030 -5.618 -12.554 1.00 97.56 195 PHE A C 1
ATOM 1475 O O . PHE A 1 195 ? -19.231 -5.409 -13.749 1.00 97.56 195 PHE A O 1
ATOM 1482 N N . ALA A 1 196 ? -19.003 -6.856 -12.050 1.00 97.00 196 ALA A N 1
ATOM 1483 C CA . ALA A 1 196 ? -19.207 -8.038 -12.882 1.00 97.00 196 ALA A CA 1
ATOM 1484 C C . ALA A 1 196 ? -20.608 -8.069 -13.522 1.00 97.00 196 ALA A C 1
ATOM 1486 O O . ALA A 1 196 ? -20.732 -8.461 -14.685 1.00 97.00 196 ALA A O 1
ATOM 1487 N N . ALA A 1 197 ? -21.640 -7.632 -12.795 1.00 97.00 197 ALA A N 1
ATOM 1488 C CA . ALA A 1 197 ? -23.003 -7.509 -13.311 1.00 97.00 197 ALA A CA 1
ATOM 1489 C C . ALA A 1 197 ? -23.141 -6.397 -14.369 1.00 97.00 197 ALA A C 1
ATOM 1491 O O . ALA A 1 197 ? -23.892 -6.557 -15.331 1.00 97.00 197 ALA A O 1
ATOM 1492 N N . LEU A 1 198 ? -22.369 -5.314 -14.242 1.00 96.50 198 LEU A N 1
ATOM 1493 C CA . LEU A 1 198 ? -22.418 -4.150 -15.126 1.00 96.50 198 LEU A CA 1
ATOM 1494 C C . LEU A 1 198 ? -21.769 -4.393 -16.502 1.00 96.50 198 LEU A C 1
ATOM 1496 O O . LEU A 1 198 ? -22.160 -3.764 -17.487 1.00 96.50 198 LEU A O 1
ATOM 1500 N N . ILE A 1 199 ? -20.806 -5.318 -16.605 1.00 97.50 199 ILE A N 1
ATOM 1501 C CA . ILE A 1 199 ? -20.110 -5.654 -17.865 1.00 97.50 199 ILE A CA 1
ATOM 1502 C C . ILE A 1 199 ? -21.077 -5.889 -19.046 1.00 97.50 199 ILE A C 1
ATOM 1504 O O . ILE A 1 199 ? -20.926 -5.218 -20.073 1.00 97.50 199 ILE A O 1
ATOM 1508 N N . PRO A 1 200 ? -22.056 -6.818 -18.972 1.00 97.56 200 PRO A N 1
ATOM 1509 C CA . PRO A 1 200 ? -22.986 -7.048 -20.079 1.00 97.56 200 PRO A CA 1
ATOM 1510 C C . PRO A 1 200 ? -23.866 -5.831 -20.392 1.00 97.56 200 PRO A C 1
ATOM 1512 O O . PRO A 1 200 ? -24.167 -5.597 -21.562 1.00 97.56 200 PRO A O 1
ATOM 1515 N N . GLU A 1 201 ? -24.253 -5.041 -19.387 1.00 97.25 201 GLU A N 1
ATOM 1516 C CA . GLU A 1 201 ? -25.080 -3.845 -19.581 1.00 97.25 201 GLU A CA 1
ATOM 1517 C C . GLU A 1 201 ? -24.330 -2.760 -20.358 1.00 97.25 201 GLU A C 1
ATOM 1519 O O . GLU A 1 201 ? -24.849 -2.227 -21.341 1.00 97.25 201 GLU A O 1
ATOM 1524 N N . VAL A 1 202 ? -23.081 -2.478 -19.977 1.00 97.50 202 VAL A N 1
ATOM 1525 C CA . VAL A 1 202 ? -22.234 -1.485 -20.657 1.00 97.50 202 VAL A CA 1
ATOM 1526 C C . VAL A 1 202 ? -21.922 -1.931 -22.083 1.00 97.50 202 VAL A C 1
ATOM 1528 O O . VAL A 1 202 ? -22.042 -1.135 -23.014 1.00 97.50 202 VAL A O 1
ATOM 1531 N N . ARG A 1 203 ? -21.618 -3.218 -22.291 1.00 97.44 203 ARG A N 1
ATOM 1532 C CA . ARG A 1 203 ? -21.406 -3.778 -23.636 1.00 97.44 203 ARG A CA 1
ATOM 1533 C C . ARG A 1 203 ? -22.638 -3.674 -24.529 1.00 97.44 203 ARG A C 1
ATOM 1535 O O . ARG A 1 203 ? -22.492 -3.428 -25.721 1.00 97.44 203 ARG A O 1
ATOM 1542 N N . ALA A 1 204 ? -23.839 -3.821 -23.972 1.00 97.50 204 ALA A N 1
ATOM 1543 C CA . ALA A 1 204 ? -25.078 -3.641 -24.723 1.00 97.50 204 ALA A CA 1
ATOM 1544 C C . ALA A 1 204 ? -25.378 -2.161 -25.022 1.00 97.50 204 ALA A C 1
ATOM 1546 O O . ALA A 1 204 ? -25.861 -1.839 -26.107 1.00 97.50 204 ALA A O 1
ATOM 1547 N N . ALA A 1 205 ? -25.100 -1.263 -24.075 1.00 97.19 205 ALA A N 1
ATOM 1548 C CA . ALA A 1 205 ? -25.411 0.159 -24.194 1.00 97.19 205 ALA A CA 1
ATOM 1549 C C . ALA A 1 205 ? -24.428 0.932 -25.089 1.00 97.19 205 ALA A C 1
ATOM 1551 O O . ALA A 1 205 ? -24.827 1.893 -25.746 1.00 97.19 205 ALA A O 1
ATOM 1552 N N . MET A 1 206 ? -23.151 0.536 -25.110 1.00 96.62 206 MET A N 1
ATOM 1553 C CA . MET A 1 206 ? -22.091 1.227 -25.851 1.00 96.62 206 MET A CA 1
ATOM 1554 C C . MET A 1 206 ? -21.048 0.263 -26.447 1.00 96.62 206 MET A C 1
ATOM 1556 O O . MET A 1 206 ? -19.882 0.319 -26.060 1.00 96.62 206 MET A O 1
ATOM 1560 N N . PRO A 1 207 ? -21.427 -0.592 -27.419 1.00 93.94 207 PRO A N 1
ATOM 1561 C CA . PRO A 1 207 ? -20.562 -1.654 -27.946 1.00 93.94 207 PRO A CA 1
ATOM 1562 C C . PRO A 1 207 ? -19.166 -1.186 -28.377 1.00 93.94 207 PRO A C 1
ATOM 1564 O O . PRO A 1 207 ? -18.182 -1.856 -28.085 1.00 93.94 207 PRO A O 1
ATOM 1567 N N . ASP A 1 208 ? -19.076 -0.010 -29.003 1.00 95.19 208 ASP A N 1
ATOM 1568 C CA . ASP A 1 208 ? -17.827 0.511 -29.574 1.00 95.19 208 ASP A CA 1
ATOM 1569 C C . ASP A 1 208 ? -1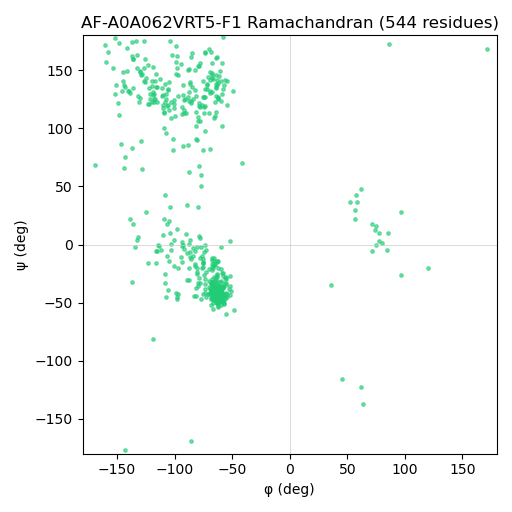6.862 1.112 -28.534 1.00 95.19 208 ASP A C 1
ATOM 1571 O O . ASP A 1 208 ? -15.729 1.432 -28.875 1.00 95.19 208 ASP A O 1
ATOM 1575 N N . LYS A 1 209 ? -17.309 1.325 -27.287 1.00 94.62 209 LYS A N 1
ATOM 1576 C CA . LYS A 1 209 ? -16.528 1.974 -26.210 1.00 94.62 209 LYS A CA 1
ATOM 1577 C C . LYS A 1 209 ? -16.573 1.221 -24.882 1.00 94.62 209 LYS A C 1
ATOM 1579 O O . LYS A 1 209 ? -16.087 1.717 -23.868 1.00 94.62 209 LYS A O 1
ATOM 1584 N N . ALA A 1 210 ? -17.224 0.063 -24.861 1.00 95.75 210 ALA A N 1
ATOM 1585 C CA . ALA A 1 210 ? -17.545 -0.624 -23.623 1.00 95.75 210 ALA A CA 1
ATOM 1586 C C . ALA A 1 210 ? -16.292 -1.021 -22.848 1.00 95.75 210 ALA A C 1
ATOM 1588 O O . ALA A 1 210 ? -16.235 -0.781 -21.647 1.00 95.75 210 ALA A O 1
ATOM 1589 N N . ASP A 1 211 ? -15.296 -1.593 -23.525 1.00 93.38 211 ASP A N 1
ATOM 1590 C CA . ASP A 1 211 ? -14.082 -2.055 -22.857 1.00 93.38 211 ASP A CA 1
ATOM 1591 C C . ASP A 1 211 ? -13.248 -0.877 -22.322 1.00 93.38 211 ASP A C 1
ATOM 1593 O O . ASP A 1 211 ? -12.779 -0.968 -21.192 1.00 93.38 211 ASP A O 1
ATOM 1597 N N . ASP A 1 212 ? -13.176 0.258 -23.032 1.00 92.50 212 ASP A N 1
ATOM 1598 C CA . ASP A 1 212 ? -12.522 1.483 -22.535 1.00 92.50 212 ASP A CA 1
ATOM 1599 C C . ASP A 1 212 ? -13.181 1.979 -21.237 1.00 92.50 212 ASP A C 1
ATOM 1601 O O . ASP A 1 212 ? -12.519 2.230 -20.232 1.00 92.50 212 ASP A O 1
ATOM 1605 N N . VAL A 1 213 ? -14.516 2.073 -21.227 1.00 94.50 213 VAL A N 1
ATOM 1606 C CA . VAL A 1 213 ? -15.275 2.527 -20.052 1.00 94.50 213 VAL A CA 1
ATOM 1607 C C . VAL A 1 213 ? -15.156 1.533 -18.897 1.00 94.50 213 VAL A C 1
ATOM 1609 O O . VAL A 1 213 ? -14.971 1.938 -17.750 1.00 94.50 213 VAL A O 1
ATOM 1612 N N . LEU A 1 214 ? -15.255 0.233 -19.174 1.00 97.06 214 LEU A N 1
ATOM 1613 C CA . LEU A 1 214 ? -15.132 -0.809 -18.155 1.00 97.06 214 LEU A CA 1
ATOM 1614 C C . LEU A 1 214 ? -13.722 -0.851 -17.559 1.00 97.06 214 LEU A C 1
ATOM 1616 O O . LEU A 1 214 ? -13.595 -1.074 -16.355 1.00 97.06 214 LEU A O 1
ATOM 1620 N N . PHE A 1 215 ? -12.683 -0.617 -18.364 1.00 95.25 215 PHE A N 1
ATOM 1621 C CA . PHE A 1 215 ? -11.301 -0.556 -17.895 1.00 95.25 215 PHE A CA 1
ATOM 1622 C C . PHE A 1 215 ? -11.118 0.586 -16.893 1.00 95.25 215 PHE A C 1
ATOM 1624 O O . PHE A 1 215 ? -10.659 0.359 -15.774 1.00 95.25 215 PHE A O 1
ATOM 1631 N N . GLU A 1 216 ? -11.575 1.789 -17.245 1.00 93.56 216 GLU A N 1
ATOM 1632 C CA . GLU A 1 216 ? -11.539 2.958 -16.360 1.00 93.56 216 GLU A CA 1
ATOM 1633 C C . GLU A 1 216 ? -12.326 2.713 -15.059 1.00 93.56 216 GLU A C 1
ATOM 1635 O O . GLU A 1 216 ? -11.821 2.945 -13.958 1.00 93.56 216 GLU A O 1
ATOM 1640 N N . LEU A 1 217 ? -13.541 2.160 -15.150 1.00 95.31 217 LEU A N 1
ATOM 1641 C CA . LEU A 1 217 ? -14.348 1.841 -13.967 1.00 95.31 217 LEU A CA 1
ATOM 1642 C C . LEU A 1 217 ? -13.674 0.801 -13.060 1.00 95.31 217 LEU A C 1
ATOM 1644 O O . LEU A 1 217 ? -13.737 0.930 -11.837 1.00 95.31 217 LEU A O 1
ATOM 1648 N N . ALA A 1 218 ? -12.997 -0.202 -13.622 1.00 96.12 218 ALA A N 1
ATOM 1649 C CA . ALA A 1 218 ? -12.281 -1.207 -12.839 1.00 96.12 218 ALA A CA 1
ATOM 1650 C C . ALA A 1 218 ? -11.139 -0.592 -12.005 1.00 96.12 218 ALA A C 1
ATOM 1652 O O . ALA A 1 218 ? -10.952 -0.974 -10.845 1.00 96.12 218 ALA A O 1
ATOM 1653 N N . LEU A 1 219 ? -10.431 0.418 -12.536 1.00 93.12 219 LEU A N 1
ATOM 1654 C CA . LEU A 1 219 ? -9.333 1.112 -11.842 1.00 93.12 219 LEU A CA 1
ATOM 1655 C C . LEU A 1 219 ? -9.777 1.834 -10.560 1.00 93.12 219 LEU A C 1
ATOM 1657 O O . LEU A 1 219 ? -8.963 2.078 -9.659 1.00 93.12 219 LEU A O 1
ATOM 1661 N N . MET A 1 220 ? -11.073 2.134 -10.417 1.00 95.88 220 MET A N 1
ATOM 1662 C CA . MET A 1 220 ? -11.619 2.718 -9.188 1.00 95.88 220 MET A CA 1
ATOM 1663 C C . MET A 1 220 ? -11.338 1.843 -7.961 1.00 95.88 220 MET A C 1
ATOM 1665 O O . MET A 1 220 ? -11.123 2.377 -6.867 1.00 95.88 220 MET A O 1
ATOM 1669 N N . GLN A 1 221 ? -11.306 0.514 -8.126 1.00 96.06 221 GLN A N 1
ATOM 1670 C CA . GLN A 1 221 ? -11.097 -0.412 -7.015 1.00 96.06 221 GLN A CA 1
ATOM 1671 C C . GLN A 1 221 ? -9.712 -0.247 -6.394 1.00 96.06 221 GLN A C 1
ATOM 1673 O O . GLN A 1 221 ? -9.613 -0.143 -5.173 1.00 96.06 221 GLN A O 1
ATOM 1678 N N . GLY A 1 222 ? -8.657 -0.125 -7.206 1.00 96.50 222 GLY A N 1
ATOM 1679 C CA . GLY A 1 222 ? -7.297 0.108 -6.713 1.00 96.50 222 GLY A CA 1
ATOM 1680 C C . GLY A 1 222 ? -7.219 1.362 -5.838 1.00 96.50 222 GLY A C 1
ATOM 1681 O O . GLY A 1 222 ? -6.696 1.340 -4.718 1.00 96.50 222 GLY A O 1
ATOM 1682 N N . LYS A 1 223 ? -7.853 2.459 -6.276 1.00 96.69 223 LYS A N 1
ATOM 1683 C CA . LYS A 1 223 ? -7.927 3.694 -5.481 1.00 96.69 223 LYS A CA 1
ATOM 1684 C C . LYS A 1 223 ? -8.688 3.491 -4.168 1.00 96.69 223 LYS A C 1
ATOM 1686 O O . LYS A 1 223 ? -8.233 3.976 -3.130 1.00 96.69 223 LYS A O 1
ATOM 1691 N N . ALA A 1 224 ? -9.814 2.780 -4.206 1.00 98.12 224 ALA A N 1
ATOM 1692 C CA . ALA A 1 224 ? -10.634 2.502 -3.034 1.00 98.12 224 ALA A CA 1
ATOM 1693 C C . ALA A 1 224 ? -9.880 1.649 -2.001 1.00 98.12 224 ALA A C 1
ATOM 1695 O O . ALA A 1 224 ? -9.838 2.016 -0.828 1.00 98.12 224 ALA A O 1
ATOM 1696 N N . LEU A 1 225 ? -9.215 0.572 -2.432 1.00 98.06 225 LEU A N 1
ATOM 1697 C CA . LEU A 1 225 ? -8.400 -0.303 -1.579 1.00 98.06 225 LEU A CA 1
ATOM 1698 C C . LEU A 1 225 ? -7.268 0.473 -0.897 1.00 98.06 225 LEU A C 1
ATOM 1700 O O . LEU A 1 225 ? -6.961 0.238 0.271 1.00 98.06 225 LEU A O 1
ATOM 1704 N N . ASN A 1 226 ? -6.658 1.433 -1.598 1.00 97.62 226 ASN A N 1
ATOM 1705 C CA . ASN A 1 226 ? -5.598 2.273 -1.040 1.00 97.62 226 ASN A CA 1
ATOM 1706 C C . ASN A 1 226 ? -6.110 3.276 0.016 1.00 97.62 226 ASN A C 1
ATOM 1708 O O . ASN A 1 226 ? -5.323 3.763 0.824 1.00 97.62 226 ASN A O 1
ATOM 1712 N N . TYR A 1 227 ? -7.406 3.606 0.023 1.00 97.81 227 TYR A N 1
ATOM 1713 C CA . TYR A 1 227 ? -8.017 4.593 0.930 1.00 97.81 227 TYR A CA 1
ATOM 1714 C C . TYR A 1 227 ? -9.017 4.007 1.936 1.00 97.81 227 TYR A C 1
ATOM 1716 O O . TYR A 1 227 ? -9.512 4.748 2.789 1.00 97.81 227 TYR A O 1
ATOM 1724 N N . ASN A 1 228 ? -9.260 2.698 1.896 1.00 97.88 228 ASN A N 1
ATOM 1725 C CA . ASN A 1 228 ? -10.190 2.028 2.789 1.00 97.88 228 ASN A CA 1
ATOM 1726 C C . ASN A 1 228 ? -9.703 0.632 3.205 1.00 97.88 228 ASN A C 1
ATOM 1728 O O . ASN A 1 228 ? -10.214 -0.380 2.743 1.00 97.88 228 ASN A O 1
ATOM 1732 N N . SER A 1 229 ? -8.730 0.571 4.113 1.00 97.69 229 SER A N 1
ATOM 1733 C CA . SER A 1 229 ? -8.253 -0.699 4.671 1.00 97.69 229 SER A CA 1
ATOM 1734 C C . SER A 1 229 ? -7.900 -0.566 6.153 1.00 97.69 229 SER A C 1
ATOM 1736 O O . SER A 1 229 ? -8.077 0.486 6.768 1.00 97.69 229 SER A O 1
ATOM 1738 N N . ARG A 1 230 ? -7.398 -1.631 6.772 1.00 97.69 230 ARG A N 1
ATOM 1739 C CA . ARG A 1 230 ? -6.831 -1.601 8.129 1.00 97.69 230 ARG A CA 1
ATOM 1740 C C . ARG A 1 230 ? -5.456 -0.933 8.173 1.00 97.69 230 ARG A C 1
ATOM 1742 O O . ARG A 1 230 ? -4.915 -0.734 9.259 1.00 97.69 230 ARG A O 1
ATOM 1749 N N . LEU A 1 231 ? -4.884 -0.595 7.014 1.00 97.44 231 LEU A N 1
ATOM 1750 C CA . LEU A 1 231 ? -3.596 0.091 6.899 1.00 97.44 231 LEU A CA 1
ATOM 1751 C C . LEU A 1 231 ? -3.726 1.585 6.568 1.00 97.44 231 LEU A C 1
ATOM 1753 O O . LEU A 1 231 ? -2.725 2.305 6.569 1.00 97.44 231 LEU A O 1
ATOM 1757 N N . THR A 1 232 ? -4.940 2.082 6.335 1.00 97.56 232 THR A N 1
ATOM 1758 C CA . THR A 1 232 ? -5.200 3.517 6.174 1.00 97.56 232 THR A CA 1
ATOM 1759 C C . THR A 1 232 ? -5.264 4.215 7.522 1.00 97.56 232 THR A C 1
ATOM 1761 O O . THR A 1 232 ? -5.576 3.606 8.538 1.00 97.56 232 THR A O 1
ATOM 1764 N N . SER A 1 233 ? -4.954 5.510 7.584 1.00 96.69 233 SER A N 1
ATOM 1765 C CA . SER A 1 233 ? -4.918 6.230 8.865 1.00 96.69 233 SER A CA 1
ATOM 1766 C C . SER A 1 233 ? -5.577 7.601 8.800 1.00 96.69 233 SER A C 1
ATOM 1768 O O . SER A 1 233 ? -5.760 8.183 7.732 1.00 96.69 233 SER A O 1
ATOM 1770 N N . TRP A 1 234 ? -5.966 8.130 9.961 1.00 96.69 234 TRP A N 1
ATOM 1771 C CA . TRP A 1 234 ? -6.499 9.483 10.060 1.00 96.69 234 TRP A CA 1
ATOM 1772 C C . TRP A 1 234 ? -5.363 10.494 10.214 1.00 96.69 234 TRP A C 1
ATOM 1774 O O . TRP A 1 234 ? -4.578 10.437 11.164 1.00 96.69 234 TRP A O 1
ATOM 1784 N N . HIS A 1 235 ? -5.282 11.475 9.318 1.00 95.31 235 HIS A N 1
ATOM 1785 C CA . HIS A 1 235 ? -4.280 12.523 9.427 1.00 95.31 235 HIS A CA 1
ATOM 1786 C C . HIS A 1 235 ? -4.723 13.605 10.424 1.00 95.31 235 HIS A C 1
ATOM 1788 O O . HIS A 1 235 ? -5.278 14.627 10.032 1.00 95.31 235 HIS A O 1
ATOM 1794 N N . VAL A 1 236 ? -4.365 13.460 11.703 1.00 94.50 236 VAL A N 1
ATOM 1795 C CA . VAL A 1 236 ? -4.757 14.382 12.796 1.00 94.50 236 VAL A CA 1
ATOM 1796 C C . VAL A 1 236 ? -4.462 15.865 12.508 1.00 94.50 236 VAL A C 1
ATOM 1798 O O . VAL A 1 236 ? -5.247 16.726 12.882 1.00 94.50 236 VAL A O 1
ATOM 1801 N N . THR A 1 237 ? -3.371 16.224 11.828 1.00 91.44 237 THR A N 1
ATOM 1802 C CA . THR A 1 237 ? -3.122 17.646 11.498 1.00 91.44 237 THR A CA 1
ATOM 1803 C C . THR A 1 237 ? -3.972 18.155 10.332 1.00 91.44 237 THR A C 1
ATOM 1805 O O . THR A 1 237 ? -4.556 19.229 10.424 1.00 91.44 237 THR A O 1
ATOM 1808 N N . ARG A 1 238 ? -4.046 17.394 9.232 1.00 92.06 238 ARG A N 1
ATOM 1809 C CA . ARG A 1 238 ? -4.726 17.802 7.992 1.00 92.06 238 ARG A CA 1
ATOM 1810 C C . ARG A 1 238 ? -6.225 17.500 7.991 1.00 92.06 238 ARG A C 1
ATOM 1812 O O . ARG A 1 238 ? -6.932 18.017 7.139 1.00 92.06 238 ARG A O 1
ATOM 1819 N N . GLN A 1 239 ? -6.707 16.703 8.945 1.00 94.56 239 GLN A N 1
ATOM 1820 C CA . GLN A 1 239 ? -8.111 16.313 9.090 1.00 94.56 239 GLN A CA 1
ATOM 1821 C C . GLN A 1 239 ? -8.660 15.614 7.833 1.00 94.56 239 GLN A C 1
ATOM 1823 O O . GLN A 1 239 ? -9.771 15.892 7.379 1.00 94.56 239 GLN A O 1
ATOM 1828 N N . VAL A 1 240 ? -7.849 14.717 7.264 1.00 93.75 240 VAL A N 1
ATOM 1829 C CA . VAL A 1 240 ? -8.150 13.946 6.049 1.00 93.75 240 VAL A CA 1
ATOM 1830 C C . VAL A 1 240 ? -7.725 12.489 6.208 1.00 93.75 240 VAL A C 1
ATOM 1832 O O . VAL A 1 240 ? -6.896 12.163 7.062 1.00 93.75 240 VAL A O 1
ATOM 1835 N N . MET A 1 241 ? -8.269 11.629 5.350 1.00 95.38 241 MET A N 1
ATOM 1836 C CA . MET A 1 241 ? -7.816 10.249 5.201 1.00 95.38 241 MET A CA 1
ATOM 1837 C C . MET A 1 241 ? -6.384 10.202 4.679 1.00 95.38 241 MET A C 1
ATOM 1839 O O . MET A 1 241 ? -5.971 11.034 3.868 1.00 95.38 241 MET A O 1
ATOM 1843 N N . ARG A 1 242 ? -5.641 9.199 5.131 1.00 95.69 242 ARG A N 1
ATOM 1844 C CA . ARG A 1 242 ? -4.309 8.890 4.646 1.00 95.69 242 ARG A CA 1
ATOM 1845 C C . ARG A 1 242 ? -4.282 7.471 4.096 1.00 95.69 242 ARG A C 1
ATOM 1847 O O . ARG A 1 242 ? -4.741 6.550 4.770 1.00 95.69 242 ARG A O 1
ATOM 1854 N N . SER A 1 243 ? -3.770 7.338 2.880 1.00 96.88 243 SER A N 1
ATOM 1855 C CA . SER A 1 243 ? -3.712 6.080 2.145 1.00 96.88 243 SER A CA 1
ATOM 1856 C C . SER A 1 243 ? -2.736 5.077 2.760 1.00 96.88 243 SER A C 1
ATOM 1858 O O . SER A 1 243 ? -1.882 5.462 3.557 1.00 96.88 243 SER A O 1
ATOM 1860 N N . VAL A 1 244 ? -2.833 3.812 2.344 1.00 96.69 244 VAL A N 1
ATOM 1861 C CA . VAL A 1 244 ? -1.863 2.756 2.684 1.00 96.69 244 VAL A CA 1
ATOM 1862 C C . VAL A 1 244 ? -0.470 3.162 2.214 1.00 96.69 244 VAL A C 1
ATOM 1864 O O . VAL A 1 244 ? 0.471 3.176 3.000 1.00 96.69 244 VAL A O 1
ATOM 1867 N N . PHE A 1 245 ? -0.372 3.600 0.957 1.00 94.62 245 PHE A N 1
ATOM 1868 C CA . PHE A 1 245 ? 0.886 4.002 0.328 1.00 94.62 245 PHE A CA 1
ATOM 1869 C C . PHE A 1 245 ? 1.219 5.490 0.526 1.00 94.62 245 PHE A C 1
ATOM 1871 O O . PHE A 1 245 ? 1.823 6.122 -0.333 1.00 94.62 245 PHE A O 1
ATOM 1878 N N . ASP A 1 246 ? 0.849 6.065 1.682 1.00 90.00 246 ASP A N 1
ATOM 1879 C CA . ASP A 1 246 ? 1.454 7.328 2.160 1.00 90.00 246 ASP A CA 1
ATOM 1880 C C . ASP A 1 246 ? 2.965 7.193 2.421 1.00 90.00 246 ASP A C 1
ATOM 1882 O O . ASP A 1 246 ? 3.680 8.178 2.604 1.00 90.00 246 ASP A O 1
ATOM 1886 N N . SER A 1 247 ? 3.415 5.943 2.476 1.00 85.06 247 SER A N 1
ATOM 1887 C CA . SER A 1 247 ? 4.778 5.474 2.603 1.00 85.06 247 SER A CA 1
ATOM 1888 C C . SER A 1 247 ? 4.918 4.177 1.790 1.00 85.06 247 SER A C 1
ATOM 1890 O O . SER A 1 247 ? 3.956 3.430 1.638 1.00 85.06 247 SER A O 1
ATOM 1892 N N . HIS A 1 248 ? 6.098 3.894 1.228 1.00 87.62 248 HIS A N 1
ATOM 1893 C CA . HIS A 1 248 ? 6.326 2.726 0.354 1.00 87.62 248 HIS A CA 1
ATOM 1894 C C . HIS A 1 248 ? 6.454 1.401 1.149 1.00 87.62 248 HIS A C 1
ATOM 1896 O O . HIS A 1 248 ? 7.515 0.762 1.168 1.00 87.62 248 HIS A O 1
ATOM 1902 N N . ASN A 1 249 ? 5.416 1.023 1.905 1.00 92.00 249 ASN A N 1
ATOM 1903 C CA . ASN A 1 249 ? 5.370 -0.185 2.739 1.00 92.00 249 ASN A CA 1
ATOM 1904 C C . ASN A 1 249 ? 3.929 -0.605 3.105 1.00 92.00 249 ASN A C 1
ATOM 1906 O O . ASN A 1 249 ? 2.979 0.136 2.886 1.00 92.00 249 ASN A O 1
ATOM 1910 N N . LEU A 1 250 ? 3.800 -1.786 3.721 1.00 95.69 250 LEU A N 1
ATOM 1911 C CA . LEU A 1 250 ? 2.562 -2.314 4.310 1.00 95.69 250 LEU A CA 1
ATOM 1912 C C . LEU A 1 250 ? 2.631 -2.301 5.848 1.00 95.69 250 LEU A C 1
ATOM 1914 O O . LEU A 1 250 ? 2.284 -3.281 6.507 1.00 95.69 250 LEU A O 1
ATOM 1918 N N . ALA A 1 251 ? 3.148 -1.215 6.432 1.00 93.50 251 ALA A N 1
ATOM 1919 C CA . ALA A 1 251 ? 3.388 -1.152 7.870 1.00 93.50 251 ALA A CA 1
ATOM 1920 C C . ALA A 1 251 ? 2.093 -1.265 8.678 1.00 93.50 251 ALA A C 1
ATOM 1922 O O . ALA A 1 251 ? 1.090 -0.604 8.384 1.00 93.50 251 ALA A O 1
ATOM 1923 N N . PHE A 1 252 ? 2.149 -2.049 9.754 1.00 95.31 252 PHE A N 1
ATOM 1924 C CA . PHE A 1 252 ? 1.012 -2.275 10.633 1.00 95.31 252 PHE A CA 1
ATOM 1925 C C . PHE A 1 252 ? 0.594 -0.968 11.314 1.00 95.31 252 PHE A C 1
ATOM 1927 O O . PHE A 1 252 ? 1.421 -0.218 11.845 1.00 95.31 252 PHE A O 1
ATOM 1934 N N . LYS A 1 253 ? -0.714 -0.699 11.346 1.00 96.31 253 LYS A N 1
ATOM 1935 C CA . LYS A 1 253 ? -1.260 0.495 11.991 1.00 96.31 253 LYS A CA 1
ATOM 1936 C C . LYS A 1 253 ? -1.926 0.136 13.315 1.00 96.31 253 LYS A C 1
ATOM 1938 O O . LYS A 1 253 ? -2.892 -0.615 13.371 1.00 96.31 253 LYS A O 1
ATOM 1943 N N . TRP A 1 254 ? -1.431 0.723 14.401 1.00 97.44 254 TRP A N 1
ATOM 1944 C CA . TRP A 1 254 ? -2.038 0.611 15.733 1.00 97.44 254 TRP A CA 1
ATOM 1945 C C . TRP A 1 254 ? -3.470 1.157 15.763 1.00 97.44 254 TRP A C 1
ATOM 1947 O O . TRP A 1 254 ? -4.372 0.539 16.327 1.00 97.44 254 TRP A O 1
ATOM 1957 N N . THR A 1 255 ? -3.676 2.283 15.081 1.00 97.94 255 THR A N 1
ATOM 1958 C CA . THR A 1 255 ? -4.985 2.860 14.790 1.00 97.94 255 THR A CA 1
ATOM 1959 C C . THR A 1 255 ? -5.134 3.062 13.295 1.00 97.94 255 THR A C 1
ATOM 1961 O O . THR A 1 255 ? -4.178 3.435 12.616 1.00 97.94 255 THR A O 1
ATOM 1964 N N . PHE A 1 256 ? -6.336 2.835 12.784 1.00 98.06 256 PHE A N 1
ATOM 1965 C CA . PHE A 1 256 ? -6.647 2.993 11.372 1.00 98.06 256 PHE A CA 1
ATOM 1966 C C . PHE A 1 256 ? -7.932 3.793 11.190 1.00 98.06 256 PHE A C 1
ATOM 1968 O O . PHE A 1 256 ? -8.704 4.000 12.129 1.00 98.06 256 PHE A O 1
ATOM 1975 N N . ALA A 1 257 ? -8.131 4.294 9.979 1.00 97.94 257 ALA A N 1
ATOM 1976 C CA . ALA A 1 257 ? -9.350 4.985 9.598 1.00 97.94 257 ALA A CA 1
ATOM 1977 C C . ALA A 1 257 ? -10.014 4.241 8.448 1.00 97.94 257 ALA A C 1
ATOM 1979 O O . ALA A 1 257 ? -9.341 3.848 7.501 1.00 97.94 257 ALA A O 1
ATOM 1980 N N . GLU A 1 258 ? -11.324 4.086 8.528 1.00 98.00 258 GLU A N 1
ATOM 1981 C CA . GLU A 1 258 ? -12.167 3.483 7.506 1.00 98.00 258 GLU A CA 1
ATOM 1982 C C . GLU A 1 258 ? -12.988 4.586 6.838 1.00 98.00 258 GLU A C 1
ATOM 1984 O O . GLU A 1 258 ? -13.677 5.349 7.521 1.00 98.00 258 GLU A O 1
ATOM 1989 N N . PHE A 1 259 ? -12.899 4.688 5.513 1.00 97.31 259 PHE A N 1
ATOM 1990 C CA . PHE A 1 259 ? -13.687 5.643 4.736 1.00 97.31 259 PHE A CA 1
ATOM 1991 C C . PHE A 1 259 ? -15.165 5.231 4.795 1.00 97.31 259 PHE A C 1
ATOM 1993 O O . PHE A 1 259 ? -15.477 4.043 4.827 1.00 97.31 259 PHE A O 1
ATOM 2000 N N . GLU A 1 260 ? -16.100 6.183 4.796 1.00 95.50 260 GLU A N 1
ATOM 2001 C CA . GLU A 1 260 ? -17.517 5.856 4.589 1.00 95.50 260 GLU A CA 1
ATOM 2002 C C . GLU A 1 260 ? -17.711 5.159 3.224 1.00 95.50 260 GLU A C 1
ATOM 2004 O O . GLU A 1 260 ? -17.661 5.781 2.162 1.00 95.50 260 GLU A O 1
ATOM 2009 N N . GLY A 1 261 ? -17.854 3.834 3.269 1.00 94.50 261 GLY A N 1
ATOM 2010 C CA . GLY A 1 261 ? -17.815 2.978 2.088 1.00 94.50 261 GLY A CA 1
ATOM 2011 C C . GLY A 1 261 ? -19.151 2.792 1.377 1.00 94.50 261 GLY A C 1
ATOM 2012 O O . GLY A 1 261 ? -19.148 2.437 0.204 1.00 94.50 261 GLY A O 1
ATOM 2013 N N . ALA A 1 262 ? -20.285 3.030 2.045 1.00 91.38 262 ALA A N 1
ATOM 2014 C CA . ALA A 1 262 ? -21.592 2.709 1.478 1.00 91.38 262 ALA A CA 1
ATOM 2015 C C . ALA A 1 262 ? -22.085 3.766 0.481 1.00 91.38 262 ALA A C 1
ATOM 2017 O O . ALA A 1 262 ? -22.922 3.461 -0.364 1.00 91.38 262 ALA A O 1
ATOM 2018 N N . ARG A 1 263 ? -21.631 5.022 0.596 1.00 90.19 263 ARG A N 1
ATOM 2019 C CA . ARG A 1 263 ? -22.114 6.129 -0.248 1.00 90.19 263 ARG A CA 1
ATOM 2020 C C . ARG A 1 263 ? -21.005 7.036 -0.755 1.00 90.19 263 ARG A C 1
ATOM 2022 O O . ARG A 1 263 ? -21.151 7.600 -1.834 1.00 90.19 263 ARG A O 1
ATOM 2029 N N . ALA A 1 264 ? -19.930 7.218 0.009 1.00 94.31 264 ALA A N 1
ATOM 2030 C CA . ALA A 1 264 ? -18.924 8.225 -0.311 1.00 94.31 264 ALA A CA 1
ATOM 2031 C C . ALA A 1 264 ? -17.708 7.669 -1.066 1.00 94.31 264 ALA A C 1
ATOM 2033 O O . ALA A 1 264 ? -17.258 8.308 -2.013 1.00 94.31 264 ALA A O 1
ATOM 2034 N N . LEU A 1 265 ? -17.177 6.505 -0.672 1.00 97.25 265 LEU A N 1
ATOM 2035 C CA . LEU A 1 265 ? -15.887 6.001 -1.164 1.00 97.25 265 LEU A CA 1
ATOM 2036 C C . LEU A 1 265 ? -15.810 5.895 -2.693 1.00 97.25 265 LEU A C 1
ATOM 2038 O O . LEU A 1 265 ? -14.963 6.546 -3.298 1.00 97.25 265 LEU A O 1
ATOM 2042 N N . TYR A 1 266 ? -16.685 5.108 -3.325 1.00 97.12 266 TYR A N 1
ATOM 2043 C CA . TYR A 1 266 ? -16.600 4.884 -4.772 1.00 97.12 266 TYR A CA 1
ATOM 2044 C C . TYR A 1 266 ? -17.050 6.090 -5.598 1.00 97.12 266 TYR A C 1
ATOM 2046 O O . TYR A 1 266 ? -16.483 6.327 -6.659 1.00 97.12 266 TYR A O 1
ATOM 2054 N N . SER A 1 267 ? -17.98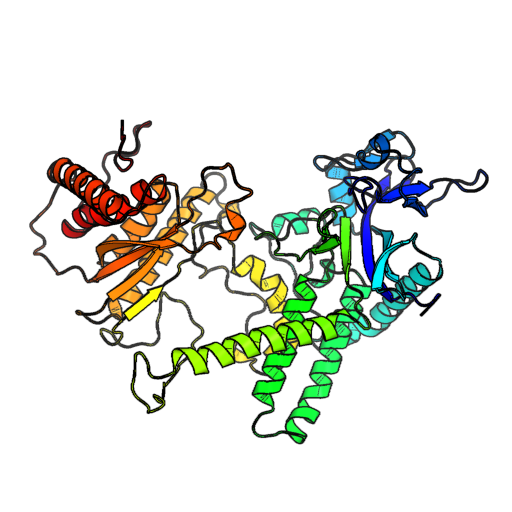0 6.910 -5.094 1.00 95.88 267 SER A N 1
ATOM 2055 C CA . SER A 1 267 ? -18.289 8.203 -5.723 1.00 95.88 267 SER A CA 1
ATOM 2056 C C . SER A 1 267 ? -17.055 9.105 -5.737 1.00 95.88 267 SER A C 1
ATOM 2058 O O . SER A 1 267 ? -16.735 9.697 -6.760 1.00 95.88 267 SER A O 1
ATOM 2060 N N . TRP A 1 268 ? -16.322 9.167 -4.623 1.00 96.69 268 TRP A N 1
ATOM 2061 C CA . TRP A 1 268 ? -15.069 9.908 -4.558 1.00 96.69 268 TRP A CA 1
ATOM 2062 C C . TRP A 1 268 ? -14.001 9.303 -5.479 1.00 96.69 268 TRP A C 1
ATOM 2064 O O . TRP A 1 268 ? -13.297 10.049 -6.154 1.00 96.69 268 TRP A O 1
ATOM 2074 N N . CYS A 1 269 ? -13.881 7.973 -5.557 1.00 97.62 269 CYS A N 1
ATOM 2075 C CA . CYS A 1 269 ? -12.959 7.319 -6.490 1.00 97.62 269 CYS A CA 1
ATOM 2076 C C . CYS A 1 269 ? -13.276 7.659 -7.951 1.00 97.62 269 CYS A C 1
ATOM 2078 O O . CYS A 1 269 ? -12.342 7.908 -8.708 1.00 97.62 269 CYS A O 1
ATOM 2080 N N . LEU A 1 270 ? -14.557 7.727 -8.325 1.00 96.75 270 LEU A N 1
ATOM 2081 C CA . LEU A 1 270 ? -14.981 8.155 -9.657 1.00 96.75 270 LEU A CA 1
ATOM 2082 C C . LEU A 1 270 ? -14.566 9.604 -9.931 1.00 96.75 270 LEU A C 1
ATOM 2084 O O . LEU A 1 270 ? -13.973 9.877 -10.969 1.00 96.75 270 LEU A O 1
ATOM 2088 N N . ASP A 1 271 ? -14.793 10.519 -8.984 1.00 96.75 271 ASP A N 1
ATOM 2089 C CA . ASP A 1 271 ? -14.364 11.916 -9.127 1.00 96.75 271 ASP A CA 1
ATOM 2090 C C . ASP A 1 271 ? -12.840 12.023 -9.319 1.00 96.75 271 ASP A C 1
ATOM 2092 O O . ASP A 1 271 ? -12.361 12.811 -10.134 1.00 96.75 271 ASP A O 1
ATOM 2096 N N . GLN A 1 272 ? -12.060 11.224 -8.577 1.00 96.06 272 GLN A N 1
ATOM 2097 C CA . GLN A 1 272 ? -10.600 11.180 -8.725 1.00 96.06 272 GLN A CA 1
ATOM 2098 C C . GLN A 1 272 ? -10.167 10.623 -10.081 1.00 96.06 272 GLN A C 1
ATOM 2100 O O . GLN A 1 272 ? -9.224 11.147 -10.670 1.00 96.06 272 GLN A O 1
ATOM 2105 N N . LEU A 1 273 ? -10.840 9.576 -10.556 1.00 95.38 273 LEU A N 1
ATOM 2106 C CA . LEU A 1 273 ? -10.583 8.965 -11.853 1.00 95.38 273 LEU A CA 1
ATOM 2107 C C . LEU A 1 273 ? -10.848 9.964 -12.981 1.00 95.38 273 LEU A C 1
ATOM 2109 O O . LEU A 1 273 ? -9.953 10.238 -13.771 1.00 95.38 273 LEU A O 1
ATOM 2113 N N . VAL A 1 274 ? -12.035 10.579 -12.999 1.00 95.50 274 VAL A N 1
ATOM 2114 C CA . VAL A 1 274 ? -12.425 11.571 -14.013 1.00 95.50 274 VAL A CA 1
ATOM 2115 C C . VAL A 1 274 ? -11.475 12.765 -14.008 1.00 95.50 274 VAL A C 1
ATOM 2117 O O . VAL A 1 274 ? -11.072 13.230 -15.070 1.00 95.50 274 VAL A O 1
ATOM 2120 N N . TYR A 1 275 ? -11.079 13.247 -12.827 1.00 94.81 275 TYR A N 1
ATOM 2121 C CA . TYR A 1 275 ? -10.103 14.328 -12.715 1.00 94.81 275 TYR A CA 1
ATOM 2122 C C . TYR A 1 275 ? -8.736 13.939 -13.299 1.00 94.81 275 TYR A C 1
ATOM 2124 O O . TYR A 1 275 ? -8.172 14.688 -14.095 1.00 94.81 275 TYR A O 1
ATOM 2132 N N . ALA A 1 276 ? -8.202 12.775 -12.917 1.00 92.44 276 ALA A N 1
ATOM 2133 C CA . ALA A 1 276 ? -6.888 12.321 -13.366 1.00 92.44 276 ALA A CA 1
ATOM 2134 C C . ALA A 1 276 ? -6.870 12.025 -14.871 1.00 92.44 276 ALA A C 1
ATOM 2136 O O . ALA A 1 276 ? -5.999 12.523 -15.583 1.00 92.44 276 ALA A O 1
ATOM 2137 N N . TYR A 1 277 ? -7.861 11.276 -15.357 1.00 90.62 277 TYR A N 1
ATOM 2138 C CA . TYR A 1 277 ? -8.018 10.961 -16.772 1.00 90.62 277 TYR A CA 1
ATOM 2139 C C . TYR A 1 277 ? -8.227 12.230 -17.604 1.00 90.62 277 TYR A C 1
ATOM 2141 O O . TYR A 1 277 ? -7.569 12.417 -18.624 1.00 90.62 277 TYR A O 1
ATOM 2149 N N . GLY A 1 278 ? -9.076 13.151 -17.133 1.00 89.88 278 GLY A N 1
ATOM 2150 C CA . GLY A 1 278 ? -9.280 14.451 -17.768 1.00 89.88 278 GLY A CA 1
ATOM 2151 C C . GLY A 1 278 ? -7.981 15.246 -17.895 1.00 89.88 278 GLY A C 1
ATOM 2152 O O . GLY A 1 278 ? -7.702 15.780 -18.962 1.00 89.88 278 GLY A O 1
ATOM 2153 N N . GLY A 1 279 ? -7.143 15.254 -16.852 1.00 88.62 279 GLY A N 1
ATOM 2154 C CA . GLY A 1 279 ? -5.822 15.883 -16.901 1.00 88.62 279 GLY A CA 1
ATOM 2155 C C . GLY A 1 279 ? -4.886 15.255 -17.939 1.00 88.62 279 GLY A C 1
ATOM 2156 O O . GLY A 1 279 ? -4.218 15.980 -18.672 1.00 88.62 279 GLY A O 1
ATOM 2157 N N . ILE A 1 280 ? -4.863 13.922 -18.050 1.00 86.50 280 ILE A N 1
ATOM 2158 C CA . ILE A 1 280 ? -4.072 13.214 -19.073 1.00 86.50 280 ILE A CA 1
ATOM 2159 C C . ILE A 1 280 ? -4.580 13.553 -20.480 1.00 86.50 280 ILE A C 1
ATOM 2161 O O . ILE A 1 280 ? -3.777 13.852 -21.362 1.00 86.50 280 ILE A O 1
ATOM 2165 N N . ALA A 1 281 ? -5.898 13.552 -20.683 1.00 84.44 281 ALA A N 1
ATOM 2166 C CA . ALA A 1 281 ? -6.508 13.909 -21.959 1.00 84.44 281 ALA A CA 1
ATOM 2167 C C . ALA A 1 281 ? -6.160 15.352 -22.367 1.00 84.44 281 ALA A C 1
ATOM 2169 O O . ALA A 1 281 ? -5.726 15.581 -23.492 1.00 84.44 281 ALA A O 1
ATOM 2170 N N . THR A 1 282 ? -6.241 16.309 -21.435 1.00 82.00 282 THR A N 1
ATOM 2171 C CA . THR A 1 282 ? -5.831 17.700 -21.681 1.00 82.00 282 THR A CA 1
ATOM 2172 C C . THR A 1 282 ? -4.352 17.811 -22.047 1.00 82.00 282 THR A C 1
ATOM 2174 O O . THR A 1 282 ? -4.016 18.543 -22.972 1.00 82.00 282 THR A O 1
ATOM 2177 N N . LEU A 1 283 ? -3.459 17.063 -21.389 1.00 79.56 283 LEU A N 1
ATOM 2178 C CA . LEU A 1 283 ? -2.036 17.070 -21.743 1.00 79.56 283 LEU A CA 1
ATOM 2179 C C . LEU A 1 283 ? -1.788 16.565 -23.168 1.00 79.56 283 LEU A C 1
ATOM 2181 O O . LEU A 1 283 ? -0.897 17.083 -23.838 1.00 79.56 283 LEU A O 1
ATOM 2185 N N . LEU A 1 284 ? -2.549 15.578 -23.646 1.00 71.25 284 LEU A N 1
ATOM 2186 C CA . LEU A 1 284 ? -2.443 15.104 -25.029 1.00 71.25 284 LEU A CA 1
ATOM 2187 C C . LEU A 1 284 ? -2.873 16.181 -26.034 1.00 71.25 284 LEU A C 1
ATOM 2189 O O . LEU A 1 284 ? -2.207 16.336 -27.060 1.00 71.25 284 LEU A O 1
ATOM 2193 N N . ASP A 1 285 ? -3.915 16.948 -25.713 1.00 67.25 285 ASP A N 1
ATOM 2194 C CA . ASP A 1 285 ? -4.375 18.072 -26.534 1.00 67.25 285 ASP A CA 1
ATOM 2195 C C . ASP A 1 285 ? -3.363 19.237 -26.525 1.00 67.25 285 ASP A C 1
ATOM 2197 O O . ASP A 1 285 ? -3.002 19.761 -27.578 1.00 67.25 285 ASP A O 1
ATOM 2201 N N . GLU A 1 286 ? -2.851 19.622 -25.350 1.00 64.12 286 GLU A N 1
ATOM 2202 C CA . GLU A 1 286 ? -1.952 20.774 -25.170 1.00 64.12 286 GLU A CA 1
ATOM 2203 C C . GLU A 1 286 ? -0.518 20.505 -25.651 1.00 64.12 286 GLU A C 1
ATOM 2205 O O . GLU A 1 286 ? 0.073 21.340 -26.329 1.00 64.12 286 GLU A O 1
ATOM 2210 N N . THR A 1 287 ? 0.056 19.330 -25.366 1.00 56.50 287 THR A N 1
ATOM 2211 C CA . THR A 1 287 ? 1.391 18.950 -25.885 1.00 56.50 287 THR A CA 1
ATOM 2212 C C . THR A 1 287 ? 1.356 18.533 -27.360 1.00 56.50 287 THR A C 1
ATOM 2214 O O . THR A 1 287 ? 2.402 18.356 -27.991 1.00 56.50 287 THR A O 1
ATOM 2217 N N . GLY A 1 288 ? 0.153 18.375 -27.919 1.00 50.25 288 GLY A N 1
ATOM 2218 C CA . GLY A 1 288 ? -0.111 18.273 -29.351 1.00 50.25 288 GLY A CA 1
ATOM 2219 C C . GLY A 1 288 ? -0.350 19.623 -30.040 1.00 50.25 288 GLY A C 1
ATOM 2220 O O . GLY A 1 288 ? -0.434 19.650 -31.267 1.00 50.25 288 GLY A O 1
ATOM 2221 N N . ALA A 1 289 ? -0.443 20.734 -29.300 1.00 48.78 289 ALA A N 1
ATOM 2222 C CA . ALA A 1 289 ? -0.685 22.053 -29.870 1.00 48.78 289 ALA A CA 1
ATOM 2223 C C . ALA A 1 289 ? 0.611 22.684 -30.414 1.00 48.78 289 ALA A C 1
ATOM 2225 O O . ALA A 1 289 ? 1.523 22.998 -29.655 1.00 48.78 289 ALA A O 1
ATOM 2226 N N . ALA A 1 290 ? 0.634 22.844 -31.742 1.00 49.22 290 ALA A N 1
ATOM 2227 C CA . ALA A 1 290 ? 1.333 23.784 -32.639 1.00 49.22 290 ALA A CA 1
ATOM 2228 C C . ALA A 1 290 ? 2.764 24.301 -32.354 1.00 49.22 290 ALA A C 1
ATOM 2230 O O . ALA A 1 290 ? 3.512 24.518 -33.309 1.00 49.22 290 ALA A O 1
ATOM 2231 N N . ASP A 1 291 ? 3.189 24.528 -31.112 1.00 51.38 291 ASP A N 1
ATOM 2232 C CA . ASP A 1 291 ? 4.411 25.298 -30.846 1.00 51.38 291 ASP A CA 1
ATOM 2233 C C . ASP A 1 291 ? 5.704 24.503 -31.129 1.00 51.38 291 ASP A C 1
ATOM 2235 O O . ASP A 1 291 ? 6.770 25.097 -31.295 1.00 51.38 291 ASP A O 1
ATOM 2239 N N . ILE A 1 292 ? 5.625 23.167 -31.252 1.00 52.34 292 ILE A N 1
ATOM 2240 C CA . ILE A 1 292 ? 6.767 22.290 -31.608 1.00 52.34 292 ILE A CA 1
ATOM 2241 C C . ILE A 1 292 ? 6.501 21.432 -32.868 1.00 52.34 292 ILE A C 1
ATOM 2243 O O . ILE A 1 292 ? 7.440 20.945 -33.500 1.00 52.34 292 ILE A O 1
ATOM 2247 N N . ALA A 1 293 ? 5.251 21.291 -33.311 1.00 49.28 293 ALA A N 1
ATOM 2248 C CA . ALA A 1 293 ? 4.876 20.617 -34.557 1.00 49.28 293 ALA A CA 1
ATOM 2249 C C . ALA A 1 293 ? 3.655 21.333 -35.144 1.00 49.28 293 ALA A C 1
ATOM 2251 O O . ALA A 1 293 ? 2.734 21.618 -34.395 1.00 49.28 293 ALA A O 1
ATOM 2252 N N . GLY A 1 294 ? 3.669 21.655 -36.445 1.00 54.72 294 GLY A N 1
ATOM 2253 C CA . GLY A 1 294 ? 2.633 22.476 -37.095 1.00 54.72 294 GLY A CA 1
ATOM 2254 C C . GLY A 1 294 ? 1.200 21.932 -36.986 1.00 54.72 294 GLY A C 1
ATOM 2255 O O . GLY A 1 294 ? 0.985 20.850 -36.458 1.00 54.72 294 GLY A O 1
ATOM 2256 N N . ASP A 1 295 ? 0.234 22.673 -37.544 1.00 55.12 295 ASP A N 1
ATOM 2257 C CA . ASP A 1 295 ? -1.237 22.509 -37.437 1.00 55.12 295 ASP A CA 1
ATOM 2258 C C . ASP A 1 295 ? -1.840 21.113 -37.752 1.00 55.12 295 ASP A C 1
ATOM 2260 O O . ASP A 1 295 ? -3.061 20.947 -37.753 1.00 55.12 295 ASP A O 1
ATOM 2264 N N . GLN A 1 296 ? -1.031 20.097 -38.053 1.00 56.62 296 GLN A N 1
ATOM 2265 C CA . GLN A 1 296 ? -1.480 18.731 -38.299 1.00 56.62 296 GLN A CA 1
ATOM 2266 C C . GLN A 1 296 ? -1.258 17.846 -37.073 1.00 56.62 296 GLN A C 1
ATOM 2268 O O . GLN A 1 296 ? -0.126 17.621 -36.645 1.00 56.62 296 GLN A O 1
ATOM 2273 N N . ALA A 1 297 ? -2.350 17.275 -36.561 1.00 56.28 297 ALA A N 1
ATOM 2274 C CA . ALA A 1 297 ? -2.292 16.202 -35.579 1.00 56.28 297 ALA A CA 1
ATOM 2275 C C . ALA A 1 297 ? -1.418 15.056 -36.119 1.00 56.28 297 ALA A C 1
ATOM 2277 O O . ALA A 1 297 ? -1.696 14.491 -37.178 1.00 56.28 297 ALA A O 1
ATOM 2278 N N . VAL A 1 298 ? -0.344 14.729 -35.401 1.00 59.78 298 VAL A N 1
ATOM 2279 C CA . VAL A 1 298 ? 0.536 13.613 -35.756 1.00 59.78 298 VAL A CA 1
ATOM 2280 C C . VAL A 1 298 ? -0.148 12.318 -35.333 1.00 59.78 298 VAL A C 1
ATOM 2282 O O . VAL A 1 298 ? -0.381 12.104 -34.143 1.00 59.78 298 VAL A O 1
ATOM 2285 N N . GLU A 1 299 ? -0.444 11.435 -36.286 1.00 65.44 299 GLU A N 1
ATOM 2286 C CA . GLU A 1 299 ? -0.880 10.073 -35.975 1.00 65.44 299 GLU A CA 1
ATOM 2287 C C . GLU A 1 299 ? 0.288 9.326 -35.309 1.00 65.44 299 GLU A C 1
ATOM 2289 O O . GLU A 1 299 ? 1.315 9.051 -35.933 1.00 65.44 299 GLU A O 1
ATOM 2294 N N . ARG A 1 300 ? 0.170 9.059 -34.004 1.00 69.56 300 ARG A N 1
ATOM 2295 C CA . ARG A 1 300 ? 1.189 8.350 -33.220 1.00 69.56 300 ARG A CA 1
ATOM 2296 C C . ARG A 1 300 ? 0.766 6.897 -33.056 1.00 69.56 300 ARG A C 1
ATOM 2298 O O . ARG A 1 300 ? -0.239 6.617 -32.410 1.00 69.56 300 ARG A O 1
ATOM 2305 N N . GLN A 1 301 ? 1.554 5.969 -33.589 1.00 80.38 301 GLN A N 1
ATOM 2306 C CA . GLN A 1 301 ? 1.394 4.555 -33.260 1.00 80.38 301 GLN A CA 1
ATOM 2307 C C . GLN A 1 301 ? 2.012 4.292 -31.885 1.00 80.38 301 GLN A C 1
ATOM 2309 O O . GLN A 1 301 ? 3.232 4.291 -31.732 1.00 80.38 301 GLN A O 1
ATOM 2314 N N . VAL A 1 302 ? 1.160 4.103 -30.878 1.00 85.31 302 VAL A N 1
ATOM 2315 C CA . VAL A 1 302 ? 1.574 3.741 -29.519 1.00 85.31 302 VAL A CA 1
ATOM 2316 C C . VAL A 1 302 ? 1.436 2.233 -29.359 1.00 85.31 302 VAL A C 1
ATOM 2318 O O . VAL A 1 302 ? 0.387 1.667 -29.646 1.00 85.31 302 VAL A O 1
ATOM 2321 N N . THR A 1 303 ? 2.503 1.577 -28.907 1.00 89.50 303 THR A N 1
ATOM 2322 C CA . THR A 1 303 ? 2.498 0.148 -28.575 1.00 89.50 303 THR A CA 1
ATOM 2323 C C . THR A 1 303 ? 2.813 -0.009 -27.095 1.00 89.50 303 THR A C 1
ATOM 2325 O O . THR A 1 303 ? 3.835 0.488 -26.625 1.00 89.50 303 THR A O 1
ATOM 2328 N N . VAL A 1 304 ? 1.933 -0.695 -26.366 1.00 89.19 304 VAL A N 1
ATOM 2329 C CA . VAL A 1 304 ? 2.107 -1.025 -24.946 1.00 89.19 304 VAL A CA 1
ATOM 2330 C C . VAL A 1 304 ? 2.318 -2.530 -24.834 1.00 89.19 304 VAL A C 1
ATOM 2332 O O . VAL A 1 304 ? 1.541 -3.311 -25.376 1.00 89.19 304 VAL A O 1
ATOM 2335 N N . THR A 1 305 ? 3.381 -2.944 -24.147 1.00 89.88 305 THR A N 1
ATOM 2336 C CA . THR A 1 305 ? 3.754 -4.357 -23.986 1.00 89.88 305 THR A CA 1
ATOM 2337 C C . THR A 1 305 ? 3.995 -4.682 -22.519 1.00 89.88 305 THR A C 1
ATOM 2339 O O . THR A 1 305 ? 4.557 -3.858 -21.800 1.00 89.88 305 THR A O 1
ATOM 2342 N N . GLN A 1 306 ? 3.663 -5.901 -22.097 1.00 88.44 306 GLN A N 1
ATOM 2343 C CA . GLN A 1 306 ? 4.059 -6.449 -20.799 1.00 88.44 306 GLN A CA 1
ATOM 2344 C C . GLN A 1 306 ? 5.137 -7.514 -21.013 1.00 88.44 306 GLN A C 1
ATOM 2346 O O . GLN A 1 306 ? 4.996 -8.393 -21.859 1.00 88.44 306 GLN A O 1
ATOM 2351 N N . GLY A 1 307 ? 6.241 -7.397 -20.281 1.00 89.50 307 GLY A N 1
ATOM 2352 C CA . GLY A 1 307 ? 7.382 -8.297 -20.399 1.00 89.50 307 GLY A CA 1
ATOM 2353 C C . GLY A 1 307 ? 8.585 -7.803 -19.602 1.00 89.50 307 GLY A C 1
ATOM 2354 O O . GLY A 1 307 ? 8.612 -6.667 -19.127 1.00 89.50 307 GLY A O 1
ATOM 2355 N N . GLY A 1 308 ? 9.585 -8.667 -19.441 1.00 92.50 308 GLY A N 1
ATOM 2356 C CA . GLY A 1 308 ? 10.821 -8.320 -18.746 1.00 92.50 308 GLY A CA 1
ATOM 2357 C C . GLY A 1 308 ? 11.709 -7.403 -19.588 1.00 92.50 308 GLY A C 1
ATOM 2358 O O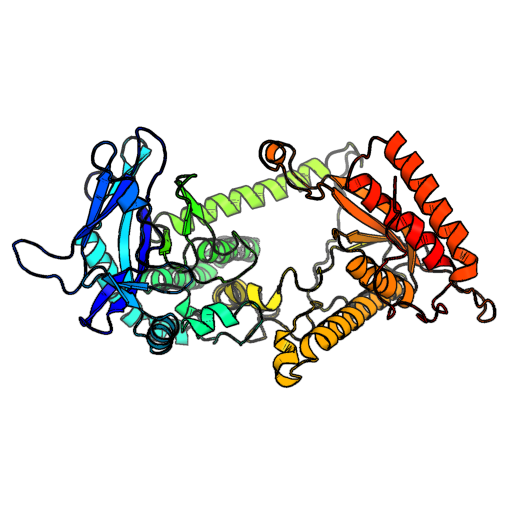 . GLY A 1 308 ? 11.994 -7.695 -20.745 1.00 92.50 308 GLY A O 1
ATOM 2359 N N . ALA A 1 309 ? 12.237 -6.333 -18.989 1.00 93.62 309 ALA A N 1
ATOM 2360 C CA . ALA A 1 309 ? 13.129 -5.393 -19.680 1.00 93.62 309 ALA A CA 1
ATOM 2361 C C . ALA A 1 309 ? 14.484 -6.007 -20.105 1.00 93.62 309 ALA A C 1
ATOM 2363 O O . ALA A 1 309 ? 15.223 -5.400 -20.874 1.00 93.62 309 ALA A O 1
ATOM 2364 N N . ALA A 1 310 ? 14.806 -7.211 -19.621 1.00 94.75 310 ALA A N 1
ATOM 2365 C CA . ALA A 1 310 ? 15.968 -7.991 -20.047 1.00 94.75 310 ALA A CA 1
ATOM 2366 C C . ALA A 1 310 ? 15.731 -8.800 -21.340 1.00 94.75 310 ALA A C 1
ATOM 2368 O O . ALA A 1 310 ? 16.669 -9.414 -21.841 1.00 94.75 310 ALA A O 1
ATOM 2369 N N . ALA A 1 311 ? 14.504 -8.820 -21.874 1.00 95.12 311 ALA A N 1
ATOM 2370 C CA . ALA A 1 311 ? 14.151 -9.500 -23.119 1.00 95.12 311 ALA A CA 1
ATOM 2371 C C . ALA A 1 311 ? 13.044 -8.722 -23.853 1.00 95.12 311 ALA A C 1
ATOM 2373 O O . ALA A 1 311 ? 11.852 -8.981 -23.687 1.00 95.12 311 ALA A O 1
ATOM 2374 N N . LEU A 1 312 ? 13.446 -7.744 -24.659 1.00 94.81 312 LEU A N 1
ATOM 2375 C CA . LEU A 1 312 ? 12.546 -6.876 -25.405 1.00 94.81 312 LEU A CA 1
ATOM 2376 C C . LEU A 1 312 ? 12.163 -7.513 -26.753 1.00 94.81 312 LEU A C 1
ATOM 2378 O O . LEU A 1 312 ? 13.033 -8.032 -27.458 1.00 94.81 312 LEU A O 1
ATOM 2382 N N . PRO A 1 313 ? 10.895 -7.408 -27.189 1.00 94.50 313 PRO A N 1
ATOM 2383 C CA . PRO A 1 313 ? 10.401 -8.022 -28.425 1.00 94.50 313 PRO A CA 1
ATOM 2384 C C . PRO A 1 313 ? 10.772 -7.217 -29.686 1.00 94.50 313 PRO A C 1
ATOM 2386 O O . PRO A 1 313 ? 10.012 -7.175 -30.650 1.00 94.50 313 PRO A O 1
ATOM 2389 N N . TYR A 1 314 ? 11.921 -6.539 -29.678 1.00 95.12 314 TYR A N 1
ATOM 2390 C CA . TYR A 1 314 ? 12.371 -5.673 -30.767 1.00 95.12 314 TYR A CA 1
ATOM 2391 C C . TYR A 1 314 ? 13.652 -6.208 -31.399 1.00 95.12 314 TYR A C 1
ATOM 2393 O O . TYR A 1 314 ? 14.519 -6.770 -30.725 1.00 95.12 314 TYR A O 1
ATOM 2401 N N . GLU A 1 315 ? 13.800 -6.006 -32.704 1.00 96.69 315 GLU A N 1
ATOM 2402 C CA . GLU A 1 315 ? 15.025 -6.351 -33.421 1.00 96.69 315 GLU A CA 1
ATOM 2403 C C . GLU A 1 315 ? 16.196 -5.461 -32.989 1.00 96.69 315 GLU A C 1
ATOM 2405 O O . GLU A 1 315 ? 16.019 -4.341 -32.495 1.00 96.69 315 GLU A O 1
ATOM 2410 N N . ALA A 1 316 ? 17.416 -5.961 -33.179 1.00 97.25 316 ALA A N 1
ATOM 2411 C CA . ALA A 1 316 ? 18.610 -5.191 -32.856 1.00 97.25 316 ALA A CA 1
ATOM 2412 C C . ALA A 1 316 ? 18.687 -3.902 -33.695 1.00 97.25 316 ALA A C 1
ATOM 2414 O O . ALA A 1 316 ? 18.327 -3.898 -34.870 1.00 97.25 316 ALA A O 1
ATOM 2415 N N . ASN A 1 317 ? 19.216 -2.824 -33.111 1.00 96.81 317 ASN A N 1
ATOM 2416 C CA . ASN A 1 317 ? 19.439 -1.543 -33.792 1.00 96.81 317 ASN A CA 1
ATOM 2417 C C . ASN A 1 317 ? 18.181 -0.892 -34.402 1.00 96.81 317 ASN A C 1
ATOM 2419 O O . ASN A 1 317 ? 18.262 -0.274 -35.463 1.00 96.81 317 ASN A O 1
ATOM 2423 N N . THR A 1 318 ? 17.024 -1.000 -33.748 1.00 96.81 318 THR A N 1
ATOM 2424 C CA . THR A 1 318 ? 15.755 -0.425 -34.234 1.00 96.81 318 THR A CA 1
ATOM 2425 C C . THR A 1 318 ? 15.272 0.781 -33.430 1.00 96.81 318 THR A C 1
ATOM 2427 O O . THR A 1 318 ? 14.597 1.653 -33.975 1.00 96.81 318 THR A O 1
ATOM 2430 N N . VAL A 1 319 ? 15.659 0.890 -32.158 1.00 96.88 319 VAL A N 1
ATOM 2431 C CA . VAL A 1 319 ? 15.169 1.927 -31.241 1.00 96.88 319 VAL A CA 1
ATOM 2432 C C . VAL A 1 319 ? 16.086 3.152 -31.271 1.00 96.88 319 VAL A C 1
ATOM 2434 O O . VAL A 1 319 ? 17.289 3.042 -31.045 1.00 96.88 319 VAL A O 1
ATOM 2437 N N . ALA A 1 320 ? 15.541 4.340 -31.546 1.00 96.81 320 ALA A N 1
ATOM 2438 C CA . ALA A 1 320 ? 16.324 5.583 -31.600 1.00 96.81 320 ALA A CA 1
ATOM 2439 C C . ALA A 1 320 ? 16.631 6.168 -30.214 1.00 96.81 320 ALA A C 1
ATOM 2441 O O . ALA A 1 320 ? 17.711 6.715 -29.989 1.00 96.81 320 ALA A O 1
ATOM 2442 N N . HIS A 1 321 ? 15.690 6.042 -29.283 1.00 97.06 321 HIS A N 1
ATOM 2443 C CA . HIS A 1 321 ? 15.813 6.572 -27.933 1.00 97.06 321 HIS A CA 1
ATOM 2444 C C . HIS A 1 321 ? 15.170 5.620 -26.934 1.00 97.06 321 HIS A C 1
ATOM 2446 O O . HIS A 1 321 ? 14.076 5.116 -27.172 1.00 97.06 321 HIS A O 1
ATOM 2452 N N . ILE A 1 322 ? 15.859 5.384 -25.822 1.00 97.12 322 ILE A N 1
ATOM 2453 C CA . ILE A 1 322 ? 15.318 4.677 -24.662 1.00 97.12 322 ILE A CA 1
ATOM 2454 C C . ILE A 1 322 ? 15.337 5.661 -23.499 1.00 97.12 322 ILE A C 1
ATOM 2456 O O . ILE A 1 322 ? 16.398 6.170 -23.149 1.00 97.12 322 ILE A O 1
ATOM 2460 N N . CYS A 1 323 ? 14.183 5.915 -22.891 1.00 95.19 323 CYS A N 1
ATOM 2461 C CA . CYS A 1 323 ? 14.068 6.664 -21.644 1.00 95.19 323 CYS A CA 1
ATOM 2462 C C . CYS A 1 323 ? 13.700 5.684 -20.527 1.00 95.19 323 CYS A C 1
ATOM 2464 O O . CYS A 1 323 ? 12.701 4.978 -20.647 1.00 95.19 323 CYS A O 1
ATOM 2466 N N . MET A 1 324 ? 14.513 5.607 -19.476 1.00 92.81 324 MET A N 1
ATOM 2467 C CA . MET A 1 324 ? 14.385 4.600 -18.425 1.00 92.81 324 MET A CA 1
ATOM 2468 C C . MET A 1 324 ? 14.446 5.241 -17.041 1.00 92.81 324 MET A C 1
ATOM 2470 O O . MET A 1 324 ? 15.417 5.923 -16.725 1.00 92.81 324 MET A O 1
ATOM 2474 N N . ASP A 1 325 ? 13.454 4.952 -16.201 1.00 90.56 325 ASP A N 1
ATOM 2475 C CA . ASP A 1 325 ? 13.507 5.163 -14.751 1.00 90.56 325 ASP A CA 1
ATOM 2476 C C . ASP A 1 325 ? 13.631 3.792 -14.067 1.00 90.56 325 ASP A C 1
ATOM 2478 O O . ASP A 1 325 ? 12.640 3.063 -13.963 1.00 90.56 325 ASP A O 1
ATOM 2482 N N . PRO A 1 326 ? 14.854 3.351 -13.728 1.00 88.69 326 PRO A N 1
ATOM 2483 C CA . PRO A 1 326 ? 15.072 2.016 -13.198 1.00 88.69 326 PRO A CA 1
ATOM 2484 C C . PRO A 1 326 ? 14.686 1.921 -11.711 1.00 88.69 326 PRO A C 1
ATOM 2486 O O . PRO A 1 326 ? 14.738 2.909 -10.978 1.00 88.69 326 PRO A O 1
ATOM 2489 N N . PRO A 1 327 ? 14.371 0.714 -11.209 1.00 87.56 327 PRO A N 1
ATOM 2490 C CA . PRO A 1 327 ? 14.234 0.484 -9.773 1.00 87.56 327 PRO A CA 1
ATOM 2491 C C . PRO A 1 327 ? 15.538 0.808 -9.023 1.00 87.56 327 PRO A C 1
ATOM 2493 O O . PRO A 1 327 ? 16.632 0.472 -9.469 1.00 87.56 327 PRO A O 1
ATOM 2496 N N . TYR A 1 328 ? 15.424 1.422 -7.841 1.00 81.69 328 TYR A N 1
ATOM 2497 C CA . TYR A 1 328 ? 16.573 1.814 -7.017 1.00 81.69 328 TYR A CA 1
ATOM 2498 C C . TYR A 1 328 ? 16.800 0.828 -5.867 1.00 81.69 328 TYR A C 1
ATOM 2500 O O . TYR A 1 328 ? 16.262 1.028 -4.776 1.00 81.69 328 TYR A O 1
ATOM 2508 N N . TYR A 1 329 ? 17.624 -0.201 -6.093 1.00 84.56 329 TYR A N 1
ATOM 2509 C CA . TYR A 1 329 ? 18.019 -1.186 -5.072 1.00 84.56 329 TYR A CA 1
ATOM 2510 C C . TYR A 1 329 ? 16.834 -1.695 -4.239 1.00 84.56 329 TYR A C 1
ATOM 2512 O O . TYR A 1 329 ? 15.953 -2.358 -4.774 1.00 84.56 329 TYR A O 1
ATOM 2520 N N . ASP A 1 330 ? 16.824 -1.409 -2.933 1.00 84.69 330 ASP A N 1
ATOM 2521 C CA . ASP A 1 330 ? 15.862 -1.884 -1.953 1.00 84.69 330 ASP A CA 1
ATOM 2522 C C . ASP A 1 330 ? 14.829 -0.817 -1.551 1.00 84.69 330 ASP A C 1
ATOM 2524 O O . ASP A 1 330 ? 14.055 -1.010 -0.606 1.00 84.69 330 ASP A O 1
ATOM 2528 N N . ASN A 1 331 ? 14.796 0.312 -2.274 1.00 83.62 331 ASN A N 1
ATOM 2529 C CA . ASN A 1 331 ? 13.952 1.459 -1.948 1.00 83.62 331 ASN A CA 1
ATOM 2530 C C . ASN A 1 331 ? 12.460 1.089 -1.971 1.00 83.62 331 ASN A C 1
ATOM 2532 O O . ASN A 1 331 ? 11.706 1.403 -1.043 1.00 83.62 331 ASN A O 1
ATOM 2536 N N . VAL A 1 332 ? 12.044 0.369 -3.015 1.00 88.88 332 VAL A N 1
ATOM 2537 C CA . VAL A 1 332 ? 10.672 -0.110 -3.209 1.00 88.88 332 VAL A CA 1
ATOM 2538 C C . VAL A 1 332 ? 10.722 -1.562 -3.676 1.00 88.88 332 VAL A C 1
ATOM 2540 O O . VAL A 1 332 ? 11.515 -1.902 -4.544 1.00 88.88 332 VAL A O 1
ATOM 2543 N N . MET A 1 333 ? 9.882 -2.407 -3.075 1.00 94.00 333 MET A N 1
ATOM 2544 C CA . MET A 1 333 ? 9.675 -3.802 -3.484 1.00 94.00 333 MET A CA 1
ATOM 2545 C C . MET A 1 333 ? 8.371 -3.845 -4.280 1.00 94.00 333 MET A C 1
ATOM 2547 O O . MET A 1 333 ? 7.309 -4.074 -3.704 1.00 94.00 333 MET A O 1
ATOM 2551 N N . TYR A 1 334 ? 8.421 -3.487 -5.560 1.00 94.06 334 TYR A N 1
ATOM 2552 C CA . TYR A 1 334 ? 7.232 -3.266 -6.380 1.00 94.06 334 TYR A CA 1
ATOM 2553 C C . TYR A 1 334 ? 6.364 -4.514 -6.457 1.00 94.06 334 TYR A C 1
ATOM 2555 O O . TYR A 1 334 ? 5.171 -4.404 -6.209 1.00 94.06 334 TYR A O 1
ATOM 2563 N N . ALA A 1 335 ? 6.943 -5.686 -6.715 1.00 94.44 335 ALA A N 1
ATOM 2564 C CA . ALA A 1 335 ? 6.185 -6.929 -6.836 1.00 94.44 335 ALA A CA 1
ATOM 2565 C C . ALA A 1 335 ? 5.475 -7.299 -5.516 1.00 94.44 335 ALA A C 1
ATOM 2567 O O . ALA A 1 335 ? 4.278 -7.578 -5.493 1.00 94.44 335 ALA A O 1
ATOM 2568 N N . GLU A 1 336 ? 6.169 -7.209 -4.376 1.00 95.25 336 GLU A N 1
ATOM 2569 C CA . GLU A 1 336 ? 5.556 -7.474 -3.062 1.00 95.25 336 GLU A CA 1
ATOM 2570 C C . GLU A 1 336 ? 4.413 -6.502 -2.724 1.00 95.25 336 GLU A C 1
ATOM 2572 O O . GLU A 1 336 ? 3.413 -6.895 -2.127 1.00 95.25 336 GLU A O 1
ATOM 2577 N N . LEU A 1 337 ? 4.567 -5.218 -3.066 1.00 96.06 337 LEU A N 1
ATOM 2578 C CA . LEU A 1 337 ? 3.559 -4.196 -2.782 1.00 96.06 337 LEU A CA 1
ATOM 2579 C C . LEU A 1 337 ? 2.401 -4.227 -3.789 1.00 96.06 337 LEU A C 1
ATOM 2581 O O . LEU A 1 337 ? 1.267 -3.946 -3.407 1.00 96.06 337 LEU A O 1
ATOM 2585 N N . ALA A 1 338 ? 2.672 -4.573 -5.049 1.00 96.06 338 ALA A N 1
ATOM 2586 C CA . ALA A 1 338 ? 1.683 -4.658 -6.117 1.00 96.06 338 ALA A CA 1
ATOM 2587 C C . ALA A 1 338 ? 0.657 -5.760 -5.856 1.00 96.06 338 ALA A C 1
ATOM 2589 O O . ALA A 1 338 ? -0.506 -5.579 -6.203 1.00 96.06 338 ALA A O 1
ATOM 2590 N N . ASP A 1 339 ? 1.039 -6.851 -5.185 1.00 97.50 339 ASP A N 1
ATOM 2591 C CA . ASP A 1 339 ? 0.107 -7.926 -4.829 1.00 97.50 339 ASP A CA 1
ATOM 2592 C C . ASP A 1 339 ? -1.095 -7.448 -4.008 1.00 97.50 339 ASP A C 1
ATOM 2594 O O . ASP A 1 339 ? -2.184 -8.001 -4.150 1.00 97.50 339 ASP A O 1
ATOM 2598 N N . TYR A 1 340 ? -0.931 -6.374 -3.222 1.00 97.69 340 TYR A N 1
ATOM 2599 C CA . TYR A 1 340 ? -2.031 -5.731 -2.500 1.00 97.69 340 TYR A CA 1
ATOM 2600 C C . TYR A 1 340 ? -3.177 -5.309 -3.434 1.00 97.69 340 TYR A C 1
ATOM 2602 O O . TYR A 1 340 ? -4.339 -5.351 -3.034 1.00 97.69 340 TYR A O 1
ATOM 2610 N N . PHE A 1 341 ? -2.856 -4.914 -4.669 1.00 97.88 341 PHE A N 1
ATOM 2611 C CA . PHE A 1 341 ? -3.822 -4.549 -5.706 1.00 97.88 341 PHE A CA 1
ATOM 2612 C C . PHE A 1 341 ? -4.096 -5.702 -6.667 1.00 97.88 341 PHE A C 1
ATOM 2614 O O . PHE A 1 341 ? -5.256 -5.993 -6.940 1.00 97.88 341 PHE A O 1
ATOM 2621 N N . TYR A 1 342 ? -3.048 -6.390 -7.124 1.00 97.50 342 TYR A N 1
ATOM 2622 C CA . TYR A 1 342 ? -3.106 -7.417 -8.164 1.00 97.50 342 TYR A CA 1
ATOM 2623 C C . TYR A 1 342 ? -4.162 -8.486 -7.873 1.00 97.50 342 TYR A C 1
ATOM 2625 O O . TYR A 1 342 ? -4.949 -8.845 -8.749 1.00 97.50 342 TYR A O 1
ATOM 2633 N N . VAL A 1 343 ? -4.241 -8.962 -6.624 1.00 97.69 343 VAL A N 1
ATOM 2634 C CA . VAL A 1 343 ? -5.221 -9.990 -6.248 1.00 97.69 343 VAL A CA 1
ATOM 2635 C C . VAL A 1 343 ? -6.659 -9.495 -6.371 1.00 97.69 343 VAL A C 1
ATOM 2637 O O . VAL A 1 343 ? -7.536 -10.292 -6.681 1.00 97.69 343 VAL A O 1
ATOM 2640 N N . TRP A 1 344 ? -6.923 -8.203 -6.179 1.00 98.00 344 TRP A N 1
ATOM 2641 C CA . TRP A 1 344 ? -8.246 -7.607 -6.364 1.00 98.00 344 TRP A CA 1
ATOM 2642 C C . TRP A 1 344 ? -8.514 -7.259 -7.825 1.00 98.00 344 TRP A C 1
ATOM 2644 O O . TRP A 1 344 ? -9.571 -7.599 -8.347 1.00 98.00 344 TRP A O 1
ATOM 2654 N N . GLU A 1 345 ? -7.541 -6.663 -8.509 1.00 97.25 345 GLU A N 1
ATOM 2655 C CA . GLU A 1 345 ? -7.632 -6.300 -9.926 1.00 97.25 345 GLU A CA 1
ATOM 2656 C C . GLU A 1 345 ? -7.849 -7.529 -10.816 1.00 97.25 345 GLU A C 1
ATOM 2658 O O . GLU A 1 345 ? -8.619 -7.481 -11.772 1.00 97.25 345 GLU A O 1
ATOM 2663 N N . LYS A 1 346 ? -7.311 -8.689 -10.431 1.00 96.19 346 LYS A N 1
ATOM 2664 C CA . LYS A 1 346 ? -7.625 -9.978 -11.061 1.00 96.19 346 LYS A CA 1
ATOM 2665 C C . LYS A 1 346 ? -9.126 -10.305 -11.074 1.00 96.19 346 LYS A C 1
ATOM 2667 O O . LYS A 1 346 ? -9.593 -10.980 -11.988 1.00 96.19 346 LYS A O 1
ATOM 2672 N N . ARG A 1 347 ? -9.899 -9.829 -10.087 1.00 96.19 347 ARG A N 1
ATOM 2673 C CA . ARG A 1 347 ? -11.364 -10.002 -10.005 1.00 96.19 347 ARG A CA 1
ATOM 2674 C C . ARG A 1 347 ? -12.147 -8.929 -10.764 1.00 96.19 347 ARG A C 1
ATOM 2676 O O . ARG A 1 347 ? -13.351 -9.106 -10.944 1.00 96.19 347 ARG A O 1
ATOM 2683 N N . THR A 1 348 ? -11.502 -7.856 -11.215 1.00 96.19 348 THR A N 1
ATOM 2684 C CA . THR A 1 348 ? -12.118 -6.762 -11.981 1.00 96.19 348 THR A CA 1
ATOM 2685 C C . THR A 1 348 ? -11.475 -6.643 -13.359 1.00 96.19 348 THR A C 1
ATOM 2687 O O . THR A 1 348 ? -12.003 -7.220 -14.308 1.00 96.19 348 THR A O 1
ATOM 2690 N N . LEU A 1 349 ? -10.314 -5.996 -13.477 1.00 95.88 349 LEU A N 1
ATOM 2691 C CA . LEU A 1 349 ? -9.535 -5.905 -14.720 1.00 95.88 349 LEU A CA 1
ATOM 2692 C C . LEU A 1 349 ? -9.265 -7.274 -15.358 1.00 95.88 349 LEU A C 1
ATOM 2694 O O . LEU A 1 349 ? -9.381 -7.409 -16.572 1.00 95.88 349 LEU A O 1
ATOM 2698 N N . GLY A 1 350 ? -9.006 -8.315 -14.562 1.00 95.50 350 GLY A N 1
ATOM 2699 C CA . GLY A 1 350 ? -8.800 -9.677 -15.070 1.00 95.50 350 GLY A CA 1
ATOM 2700 C C . GLY A 1 350 ? -10.015 -10.294 -15.777 1.00 95.50 350 GLY A C 1
ATOM 2701 O O . GLY A 1 350 ? -9.865 -11.279 -16.495 1.00 95.50 350 GLY A O 1
ATOM 2702 N N . ARG A 1 351 ? -11.215 -9.713 -15.632 1.00 94.62 351 ARG A N 1
ATOM 2703 C CA . ARG A 1 351 ? -12.410 -10.097 -16.409 1.00 94.62 351 ARG A CA 1
ATOM 2704 C C . ARG A 1 351 ? -12.432 -9.477 -17.808 1.00 94.62 351 ARG A C 1
ATOM 2706 O O . ARG A 1 351 ? -13.159 -9.972 -18.667 1.00 94.62 351 ARG A O 1
ATOM 2713 N N . LEU A 1 352 ? -11.679 -8.397 -18.014 1.00 94.94 352 LEU A N 1
ATOM 2714 C CA . LEU A 1 352 ? -11.563 -7.683 -19.286 1.00 94.94 352 LEU A CA 1
ATOM 2715 C C . LEU A 1 352 ? -10.313 -8.121 -20.051 1.00 94.94 352 LEU A C 1
ATOM 2717 O O . LEU A 1 352 ? -10.404 -8.425 -21.234 1.00 94.94 352 LEU A O 1
ATOM 2721 N N . VAL A 1 353 ? -9.177 -8.189 -19.352 1.00 93.94 353 VAL A N 1
ATOM 2722 C CA . VAL A 1 353 ? -7.844 -8.470 -19.908 1.00 93.94 353 VAL A CA 1
ATOM 2723 C C . VAL A 1 353 ? -7.156 -9.619 -19.145 1.00 93.94 353 VAL A C 1
ATOM 2725 O O . VAL A 1 353 ? -6.165 -9.415 -18.435 1.00 93.94 353 VAL A O 1
ATOM 2728 N N . PRO A 1 354 ? -7.707 -10.848 -19.209 1.00 93.94 354 PRO A N 1
ATOM 2729 C CA . PRO A 1 354 ? -7.229 -11.994 -18.428 1.00 93.94 354 PRO A CA 1
ATOM 2730 C C . PRO A 1 354 ? -5.758 -12.355 -18.684 1.00 93.94 354 PRO A C 1
ATOM 2732 O O . PRO A 1 354 ? -5.115 -12.960 -17.826 1.00 93.94 354 PRO A O 1
ATOM 2735 N N . GLU A 1 355 ? -5.201 -12.002 -19.838 1.00 93.25 355 GLU A N 1
ATOM 2736 C CA . GLU A 1 355 ? -3.804 -12.226 -20.215 1.00 93.25 355 GLU A CA 1
ATOM 2737 C C . GLU A 1 355 ? -2.793 -11.582 -19.253 1.00 93.25 355 GLU A C 1
ATOM 2739 O O . GLU A 1 355 ? -1.712 -12.136 -19.074 1.00 93.25 355 GLU A O 1
ATOM 2744 N N . TYR A 1 356 ? -3.152 -10.493 -18.563 1.00 90.88 356 TYR A N 1
ATOM 2745 C CA . TYR A 1 356 ? -2.279 -9.847 -17.573 1.00 90.88 356 TYR A CA 1
ATOM 2746 C C . TYR A 1 356 ? -2.384 -10.449 -16.163 1.00 90.88 356 TYR A C 1
ATOM 2748 O O . TYR A 1 356 ? -1.617 -10.069 -15.282 1.00 90.88 356 TYR A O 1
ATOM 2756 N N . PHE A 1 357 ? -3.317 -11.383 -15.936 1.00 93.50 357 PHE A N 1
ATOM 2757 C CA . PHE A 1 357 ? -3.629 -11.929 -14.608 1.00 93.50 357 PHE A CA 1
ATOM 2758 C C . PHE A 1 357 ? -3.523 -13.463 -14.535 1.00 93.50 357 PHE A C 1
ATOM 2760 O O . PHE A 1 357 ? -4.217 -14.114 -13.743 1.00 93.50 357 PHE A O 1
ATOM 2767 N N . GLN A 1 358 ? -2.667 -14.054 -15.373 1.00 91.00 358 GLN A N 1
ATOM 2768 C CA . GLN A 1 358 ? -2.484 -15.508 -15.460 1.00 91.00 358 GLN A CA 1
ATOM 2769 C C . GLN A 1 358 ? -1.905 -16.089 -14.166 1.00 91.00 358 GLN A C 1
ATOM 2771 O O . GLN A 1 358 ? -2.400 -17.098 -13.657 1.00 91.00 358 GLN A O 1
ATOM 2776 N N . ASP A 1 359 ? -0.918 -15.413 -13.583 1.00 92.81 359 ASP A N 1
ATOM 2777 C CA . ASP A 1 359 ? -0.255 -15.887 -12.376 1.00 92.81 359 ASP A CA 1
ATOM 2778 C C . ASP A 1 359 ? -1.091 -15.617 -11.113 1.00 92.81 359 ASP A C 1
ATOM 2780 O O . ASP A 1 359 ? -1.920 -14.694 -11.085 1.00 92.81 359 ASP A O 1
ATOM 2784 N N . PRO A 1 360 ? -0.925 -16.419 -10.043 1.00 92.31 360 PRO A N 1
ATOM 2785 C CA . PRO A 1 360 ? -1.572 -16.158 -8.759 1.00 92.31 360 PRO A CA 1
ATOM 2786 C C . PRO A 1 360 ? -1.164 -14.818 -8.139 1.00 92.31 360 PRO A C 1
ATOM 2788 O O . PRO A 1 360 ? -2.017 -14.122 -7.598 1.00 92.31 360 PRO A O 1
ATOM 2791 N N . LEU A 1 361 ? 0.114 -14.453 -8.252 1.00 95.56 361 LEU A N 1
ATOM 2792 C CA . LEU A 1 361 ? 0.714 -13.231 -7.718 1.00 95.56 361 LEU A CA 1
ATOM 2793 C C . LEU A 1 361 ? 1.733 -12.680 -8.724 1.00 95.56 361 LEU A C 1
ATOM 2795 O O . LEU A 1 361 ? 2.103 -13.371 -9.670 1.00 95.56 361 LEU A O 1
ATOM 2799 N N . SER A 1 362 ? 2.210 -11.454 -8.505 1.00 94.44 362 SER A N 1
ATOM 2800 C CA . SER A 1 362 ? 3.231 -10.839 -9.365 1.00 94.44 362 SER A CA 1
ATOM 2801 C C . SER A 1 362 ? 4.577 -11.587 -9.341 1.00 94.44 362 SER A C 1
ATOM 2803 O O . SER A 1 362 ? 4.883 -12.329 -8.405 1.00 94.44 362 SER A O 1
ATOM 2805 N N . ASP A 1 363 ? 5.412 -11.372 -10.357 1.00 92.31 363 ASP A N 1
ATOM 2806 C CA . ASP A 1 363 ? 6.716 -12.027 -10.500 1.00 92.31 363 ASP A CA 1
ATOM 2807 C C . ASP A 1 363 ? 7.803 -11.343 -9.645 1.00 92.31 363 ASP A C 1
ATOM 2809 O O . ASP A 1 363 ? 8.340 -10.294 -10.004 1.00 92.31 363 ASP A O 1
ATOM 2813 N N . LYS A 1 364 ? 8.141 -11.952 -8.500 1.00 92.62 364 LYS A N 1
ATOM 2814 C CA . LYS A 1 364 ? 9.216 -11.476 -7.600 1.00 92.62 364 LYS A CA 1
ATOM 2815 C C . LYS A 1 364 ? 10.588 -11.935 -8.078 1.00 92.62 364 LYS A C 1
ATOM 2817 O O . LYS A 1 364 ? 11.606 -11.410 -7.623 1.00 92.62 364 LYS A O 1
ATOM 2822 N N . ASP A 1 365 ? 10.640 -12.948 -8.939 1.00 89.62 365 ASP A N 1
ATOM 2823 C CA . ASP A 1 365 ? 11.891 -13.580 -9.320 1.00 89.62 365 ASP A CA 1
ATOM 2824 C C . ASP A 1 365 ? 12.625 -12.798 -10.392 1.00 89.62 365 ASP A C 1
ATOM 2826 O O . ASP A 1 365 ? 13.847 -12.649 -10.295 1.00 89.62 365 ASP A O 1
ATOM 2830 N N . ASN A 1 366 ? 11.889 -12.224 -11.339 1.00 90.19 366 ASN A N 1
ATOM 2831 C CA . ASN A 1 366 ? 12.443 -11.377 -12.391 1.00 90.19 366 ASN A CA 1
ATOM 2832 C C . ASN A 1 366 ? 12.448 -9.880 -12.039 1.00 90.19 366 ASN A C 1
ATOM 2834 O O . ASN A 1 366 ? 12.955 -9.070 -12.814 1.00 90.19 366 ASN A O 1
ATOM 2838 N N . GLU A 1 367 ? 11.966 -9.499 -10.852 1.00 92.75 367 GLU A N 1
ATOM 2839 C CA . GLU A 1 367 ? 12.055 -8.124 -10.358 1.00 92.75 367 GLU A CA 1
ATOM 2840 C C . GLU A 1 367 ? 13.524 -7.704 -10.152 1.00 92.75 367 GLU A C 1
ATOM 2842 O O . GLU A 1 367 ? 14.301 -8.384 -9.472 1.00 92.75 367 GLU A O 1
ATOM 2847 N N . ALA A 1 368 ? 13.921 -6.566 -10.727 1.00 93.00 368 ALA A N 1
ATOM 2848 C CA . ALA A 1 368 ? 15.270 -6.015 -10.604 1.00 93.00 368 ALA A CA 1
ATOM 2849 C C . ALA A 1 368 ? 15.403 -5.117 -9.362 1.00 93.00 368 ALA A C 1
ATOM 2851 O O . ALA A 1 368 ? 15.672 -3.927 -9.470 1.00 93.00 368 ALA A O 1
ATOM 2852 N N . VAL A 1 369 ? 15.220 -5.684 -8.169 1.00 92.38 369 VAL A N 1
ATOM 2853 C CA . VAL A 1 369 ? 15.409 -4.992 -6.879 1.00 92.38 369 VAL A CA 1
ATOM 2854 C C . VAL A 1 369 ? 16.368 -5.769 -5.983 1.00 92.38 369 VAL A C 1
ATOM 2856 O O . VAL A 1 369 ? 16.453 -6.997 -6.045 1.00 92.38 369 VAL A O 1
ATOM 2859 N N . ALA A 1 370 ? 17.064 -5.063 -5.096 1.00 91.56 370 ALA A N 1
ATOM 2860 C CA . ALA A 1 370 ? 17.901 -5.691 -4.081 1.00 91.56 370 ALA A CA 1
ATOM 2861 C C . ALA A 1 370 ? 17.014 -6.160 -2.919 1.00 91.56 370 ALA A C 1
ATOM 2863 O O . ALA A 1 370 ? 16.754 -5.413 -1.980 1.00 91.56 370 ALA A O 1
ATOM 2864 N N . ASN A 1 371 ? 16.510 -7.397 -2.982 1.00 93.44 371 ASN A N 1
ATOM 2865 C CA . ASN A 1 371 ? 15.607 -7.949 -1.967 1.00 93.44 371 ASN A CA 1
ATOM 2866 C C . ASN A 1 371 ? 16.275 -9.045 -1.107 1.00 93.44 371 ASN A C 1
ATOM 2868 O O . ASN A 1 371 ? 16.309 -10.216 -1.499 1.00 93.44 371 ASN A O 1
ATOM 2872 N N . PRO A 1 372 ? 16.738 -8.729 0.121 1.00 93.31 372 PRO A N 1
ATOM 2873 C CA . PRO A 1 372 ? 17.357 -9.714 1.008 1.00 93.31 372 PRO A CA 1
ATOM 2874 C C . PRO A 1 372 ? 16.408 -10.815 1.497 1.00 93.31 372 PRO A C 1
ATOM 2876 O O . PRO A 1 372 ? 16.886 -11.824 2.024 1.00 93.31 372 PRO A O 1
ATOM 2879 N N . ALA A 1 373 ? 15.084 -10.635 1.398 1.00 92.31 373 ALA A N 1
ATOM 2880 C CA . ALA A 1 373 ? 14.117 -11.650 1.815 1.00 92.31 373 ALA A CA 1
ATOM 2881 C C . ALA A 1 373 ? 14.157 -12.880 0.897 1.00 92.31 373 ALA A C 1
ATOM 2883 O O . ALA A 1 373 ? 14.064 -14.002 1.394 1.00 92.31 373 ALA A O 1
ATOM 2884 N N . ARG A 1 374 ? 14.437 -12.690 -0.401 1.00 90.56 374 ARG A N 1
ATOM 2885 C CA . ARG A 1 374 ? 14.599 -13.780 -1.382 1.00 90.56 374 ARG A CA 1
ATOM 2886 C C . ARG A 1 374 ? 15.783 -14.697 -1.064 1.00 90.56 374 ARG A C 1
ATOM 2888 O O . ARG A 1 374 ? 15.763 -15.886 -1.359 1.00 90.56 374 ARG A O 1
ATOM 2895 N N . PHE A 1 375 ? 16.786 -14.169 -0.367 1.00 92.75 375 PHE A N 1
ATOM 2896 C CA . PHE A 1 375 ? 17.983 -14.903 0.044 1.00 92.75 375 PHE A CA 1
ATOM 2897 C C . PHE A 1 375 ? 17.980 -15.265 1.537 1.00 92.75 375 PHE A C 1
ATOM 2899 O O . PHE A 1 375 ? 19.037 -15.536 2.109 1.00 92.75 375 PHE A O 1
ATOM 2906 N N . ALA A 1 376 ? 16.818 -15.278 2.204 1.00 89.25 376 ALA A N 1
ATOM 2907 C CA . ALA A 1 376 ? 16.727 -15.496 3.652 1.00 89.25 376 ALA A CA 1
ATOM 2908 C C . ALA A 1 376 ? 17.396 -16.802 4.128 1.00 89.25 376 ALA A C 1
ATOM 2910 O O . ALA A 1 376 ? 18.021 -16.818 5.193 1.00 89.25 376 ALA A O 1
ATOM 2911 N N . SER A 1 377 ? 17.335 -17.869 3.324 1.00 90.69 377 SER A N 1
ATOM 2912 C CA . SER A 1 377 ? 17.970 -19.168 3.601 1.00 90.69 377 SER A CA 1
ATOM 2913 C C . SER A 1 377 ? 19.507 -19.122 3.608 1.00 90.69 377 SER A C 1
ATOM 2915 O O . SER A 1 377 ? 20.146 -19.994 4.192 1.00 90.69 377 SER A O 1
ATOM 2917 N N . MET A 1 378 ? 20.117 -18.080 3.033 1.00 90.31 378 MET A N 1
ATOM 2918 C CA . MET A 1 378 ? 21.574 -17.917 2.908 1.00 90.31 378 MET A CA 1
ATOM 2919 C C . MET A 1 378 ? 22.223 -17.253 4.137 1.00 90.31 378 MET A C 1
ATOM 2921 O O . MET A 1 378 ? 23.433 -16.992 4.161 1.00 90.31 378 MET A O 1
ATOM 2925 N N . GLY A 1 379 ? 21.436 -16.973 5.181 1.00 90.00 379 GLY A N 1
ATOM 2926 C CA . GLY A 1 379 ? 21.918 -16.476 6.466 1.00 90.00 379 GLY A CA 1
ATOM 2927 C C . GLY A 1 379 ? 22.624 -15.122 6.355 1.00 90.00 379 GLY A C 1
ATOM 2928 O O . GLY A 1 379 ? 22.042 -14.135 5.909 1.00 90.00 379 GLY A O 1
ATOM 2929 N N . ARG A 1 380 ? 23.889 -15.054 6.790 1.00 89.56 380 ARG A N 1
ATOM 2930 C CA . ARG A 1 380 ? 24.654 -13.793 6.872 1.00 89.56 380 ARG A CA 1
ATOM 2931 C C . ARG A 1 380 ? 24.970 -13.157 5.512 1.00 89.56 380 ARG A C 1
ATOM 2933 O O . ARG A 1 380 ? 25.234 -11.963 5.485 1.00 89.56 380 ARG A O 1
ATOM 2940 N N . ARG A 1 381 ? 24.928 -13.920 4.411 1.00 91.94 381 ARG A N 1
ATOM 2941 C CA . ARG A 1 381 ? 25.264 -13.439 3.053 1.00 91.94 381 ARG A CA 1
ATOM 2942 C C . ARG A 1 381 ? 24.063 -12.943 2.245 1.00 91.94 381 ARG A C 1
ATOM 2944 O O . ARG A 1 381 ? 24.217 -12.580 1.089 1.00 91.94 381 ARG A O 1
ATOM 2951 N N . LYS A 1 382 ? 22.859 -12.937 2.820 1.00 93.25 382 LYS A N 1
ATOM 2952 C CA . LYS A 1 382 ? 21.628 -12.613 2.081 1.00 93.25 382 LYS A CA 1
ATOM 2953 C C . LYS A 1 382 ? 21.631 -11.225 1.427 1.00 93.25 382 LYS A C 1
ATOM 2955 O O . LYS A 1 382 ? 21.101 -11.081 0.339 1.00 93.25 382 LYS A O 1
ATOM 2960 N N . SER A 1 383 ? 22.221 -10.225 2.085 1.00 90.25 383 SER A N 1
ATOM 2961 C CA . SER A 1 383 ? 22.286 -8.856 1.556 1.00 90.25 383 SER A CA 1
ATOM 2962 C C . SER A 1 383 ? 23.272 -8.760 0.397 1.00 90.25 383 SER A C 1
ATOM 2964 O O . SER A 1 383 ? 22.910 -8.258 -0.652 1.00 90.25 383 SER A O 1
ATOM 2966 N N . GLU A 1 384 ? 24.460 -9.350 0.549 1.00 90.69 384 GLU A N 1
ATOM 2967 C CA . GLU A 1 384 ? 25.464 -9.431 -0.520 1.00 90.69 384 GLU A CA 1
ATOM 2968 C C . GLU A 1 384 ? 24.905 -10.130 -1.769 1.00 90.69 384 GLU A C 1
ATOM 2970 O O . GLU A 1 384 ? 25.080 -9.654 -2.883 1.00 90.69 384 GLU A O 1
ATOM 2975 N N . LEU A 1 385 ? 24.182 -11.240 -1.590 1.00 92.62 385 LEU A N 1
ATOM 2976 C CA . LEU A 1 385 ? 23.550 -11.951 -2.703 1.00 92.62 385 LEU A CA 1
ATOM 2977 C C . LEU A 1 385 ? 22.411 -11.157 -3.354 1.00 92.62 385 LEU A C 1
ATOM 2979 O O . LEU A 1 385 ? 22.242 -11.247 -4.564 1.00 92.62 385 LEU A O 1
ATOM 2983 N N . ALA A 1 386 ? 21.654 -10.382 -2.575 1.00 92.56 386 ALA A N 1
ATOM 2984 C CA . ALA A 1 386 ? 20.614 -9.509 -3.111 1.00 92.56 386 ALA A CA 1
ATOM 2985 C C . ALA A 1 386 ? 21.199 -8.373 -3.961 1.00 92.56 386 ALA A C 1
ATOM 2987 O O . ALA A 1 386 ? 20.652 -8.071 -5.019 1.00 92.56 386 ALA A O 1
ATOM 2988 N N . ASP A 1 387 ? 22.320 -7.793 -3.529 1.00 89.81 387 ASP A N 1
ATOM 2989 C CA . ASP A 1 387 ? 23.031 -6.764 -4.292 1.00 89.81 387 ASP A CA 1
ATOM 2990 C C . ASP A 1 387 ? 23.575 -7.337 -5.613 1.00 89.81 387 ASP A C 1
ATOM 2992 O O . ASP A 1 387 ? 23.389 -6.736 -6.669 1.00 89.81 387 ASP A O 1
ATOM 2996 N N . LEU A 1 388 ? 24.166 -8.539 -5.578 1.00 90.19 388 LEU A N 1
ATOM 2997 C CA . LEU A 1 388 ? 24.665 -9.229 -6.776 1.00 90.19 388 LEU A CA 1
ATOM 2998 C C . LEU A 1 388 ? 23.544 -9.624 -7.755 1.00 90.19 388 LEU A C 1
ATOM 3000 O O . LEU A 1 388 ? 23.724 -9.515 -8.967 1.00 90.19 388 LEU A O 1
ATOM 3004 N N . ASP A 1 389 ? 22.393 -10.084 -7.254 1.00 92.81 389 ASP A N 1
ATOM 3005 C CA . ASP A 1 389 ? 21.223 -10.402 -8.088 1.00 92.81 389 ASP A CA 1
ATOM 3006 C C . ASP A 1 389 ? 20.691 -9.151 -8.796 1.00 92.81 389 ASP A C 1
ATOM 3008 O O . ASP A 1 389 ? 20.459 -9.165 -10.007 1.00 92.81 389 ASP A O 1
ATOM 3012 N N . TYR A 1 390 ? 20.574 -8.044 -8.057 1.00 91.88 390 TYR A N 1
ATOM 3013 C CA . TYR A 1 390 ? 20.204 -6.742 -8.605 1.00 91.88 390 TYR A CA 1
ATOM 3014 C C . TYR A 1 390 ? 21.191 -6.275 -9.687 1.00 91.88 390 TYR A C 1
ATOM 3016 O O . TYR A 1 390 ? 20.771 -5.936 -10.795 1.00 91.88 390 TYR A O 1
ATOM 3024 N N . GLU A 1 391 ? 22.497 -6.319 -9.409 1.00 89.56 391 GLU A N 1
ATOM 3025 C CA . GLU A 1 391 ? 23.566 -5.967 -10.356 1.00 89.56 391 GLU A CA 1
ATOM 3026 C C . GLU A 1 391 ? 23.495 -6.782 -11.646 1.00 89.56 391 GLU A C 1
ATOM 3028 O O . GLU A 1 391 ? 23.552 -6.230 -12.750 1.00 89.56 391 GLU A O 1
ATOM 3033 N N . SER A 1 392 ? 23.318 -8.096 -11.512 1.00 92.38 392 SER A N 1
ATOM 3034 C CA . SER A 1 392 ? 23.215 -9.008 -12.646 1.00 92.38 392 SER A CA 1
ATOM 3035 C C . SER A 1 392 ? 21.995 -8.687 -13.510 1.00 92.38 392 SER A C 1
ATOM 3037 O O . SER A 1 392 ? 22.102 -8.636 -14.737 1.00 92.38 392 SER A O 1
ATOM 3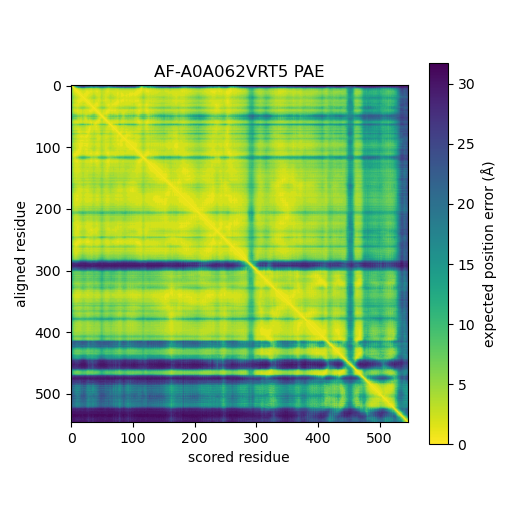039 N N . LYS A 1 393 ? 20.834 -8.443 -12.891 1.00 94.19 393 LYS A N 1
ATOM 3040 C CA . LYS A 1 393 ? 19.595 -8.119 -13.611 1.00 94.19 393 LYS A CA 1
ATOM 3041 C C . LYS A 1 393 ? 19.663 -6.763 -14.296 1.00 94.19 393 LYS A C 1
ATOM 3043 O O . LYS A 1 393 ? 19.326 -6.671 -15.472 1.00 94.19 393 LYS A O 1
ATOM 3048 N N . MET A 1 394 ? 20.150 -5.731 -13.609 1.00 92.81 394 MET A N 1
ATOM 3049 C CA . MET A 1 394 ? 20.324 -4.409 -14.213 1.00 92.81 394 MET A CA 1
ATOM 3050 C C . MET A 1 394 ? 21.318 -4.447 -15.373 1.00 92.81 394 MET A C 1
ATOM 3052 O O . MET A 1 394 ? 21.055 -3.868 -16.426 1.00 92.81 394 MET A O 1
ATOM 3056 N N . THR A 1 395 ? 22.419 -5.189 -15.237 1.00 93.00 395 THR A N 1
ATOM 3057 C CA . THR A 1 395 ? 23.369 -5.399 -16.340 1.00 93.00 395 THR A CA 1
ATOM 3058 C C . THR A 1 395 ? 22.708 -6.085 -17.536 1.00 93.00 395 THR A C 1
ATOM 3060 O O . THR A 1 395 ? 22.919 -5.654 -18.669 1.00 93.00 395 THR A O 1
ATOM 3063 N N . ALA A 1 396 ? 21.871 -7.103 -17.310 1.00 95.56 396 ALA A N 1
ATOM 3064 C CA . ALA A 1 396 ? 21.123 -7.773 -18.376 1.00 95.56 396 ALA A CA 1
ATOM 3065 C C . ALA A 1 396 ? 20.118 -6.833 -19.070 1.00 95.56 396 ALA A C 1
ATOM 3067 O O . ALA A 1 396 ? 20.066 -6.795 -20.297 1.00 95.56 396 ALA A O 1
ATOM 3068 N N . ILE A 1 397 ? 19.383 -6.021 -18.303 1.00 96.19 397 ILE A N 1
ATOM 3069 C CA . ILE A 1 397 ? 18.452 -5.005 -18.825 1.00 96.19 397 ILE A CA 1
ATOM 3070 C C . ILE A 1 397 ? 19.189 -3.976 -19.690 1.00 96.19 397 ILE A C 1
ATOM 3072 O O . ILE A 1 397 ? 18.734 -3.628 -20.782 1.00 96.19 397 ILE A O 1
ATOM 3076 N N . PHE A 1 398 ? 20.352 -3.498 -19.244 1.00 95.88 398 PHE A N 1
ATOM 3077 C CA . PHE A 1 398 ? 21.153 -2.575 -20.043 1.00 95.88 398 PHE A CA 1
ATOM 3078 C C . PHE A 1 398 ? 21.746 -3.252 -21.278 1.00 95.88 398 PHE A C 1
ATOM 3080 O O . PHE A 1 398 ? 21.734 -2.655 -22.350 1.00 95.88 398 PHE A O 1
ATOM 3087 N N . ALA A 1 399 ? 22.224 -4.493 -21.181 1.00 96.25 399 ALA A N 1
ATOM 3088 C CA . ALA A 1 399 ? 22.725 -5.225 -22.342 1.00 96.25 399 ALA A CA 1
ATOM 3089 C C . ALA A 1 399 ? 21.632 -5.382 -23.412 1.00 96.25 399 ALA A C 1
ATOM 3091 O O . ALA A 1 399 ? 21.886 -5.145 -24.595 1.00 96.25 399 ALA A O 1
ATOM 3092 N N . GLU A 1 400 ? 20.405 -5.681 -22.989 1.00 97.56 400 GLU A N 1
ATOM 3093 C CA . GLU A 1 400 ? 19.254 -5.772 -23.880 1.00 97.56 400 GLU A CA 1
ATOM 3094 C C . GLU A 1 400 ? 18.867 -4.413 -24.475 1.00 97.56 400 GLU A C 1
ATOM 3096 O O . GLU A 1 400 ? 18.679 -4.283 -25.687 1.00 97.56 400 GLU A O 1
ATOM 3101 N N . SER A 1 401 ? 18.865 -3.363 -23.651 1.00 97.25 401 SER A N 1
ATOM 3102 C CA . SER A 1 401 ? 18.685 -1.982 -24.113 1.00 97.25 401 SER A CA 1
ATOM 3103 C C . SER A 1 401 ? 19.723 -1.626 -25.181 1.00 97.25 401 SER A C 1
ATOM 3105 O O . SER A 1 401 ? 19.393 -1.038 -26.206 1.00 97.25 401 SER A O 1
ATOM 3107 N N . ARG A 1 402 ? 20.983 -2.038 -24.997 1.00 96.81 402 ARG A N 1
ATOM 3108 C CA . ARG A 1 402 ? 22.057 -1.818 -25.971 1.00 96.81 402 ARG A CA 1
ATOM 3109 C C . ARG A 1 402 ? 21.846 -2.606 -27.263 1.00 96.81 402 ARG A C 1
ATOM 3111 O O . ARG A 1 402 ? 22.253 -2.130 -28.322 1.00 96.81 402 ARG A O 1
ATOM 3118 N N . ARG A 1 403 ? 21.270 -3.809 -27.198 1.00 97.44 403 ARG A N 1
ATOM 3119 C CA . ARG A 1 403 ? 20.977 -4.630 -28.382 1.00 97.44 403 ARG A CA 1
ATOM 3120 C C . ARG A 1 403 ? 19.969 -3.926 -29.286 1.00 97.44 403 ARG A C 1
ATOM 3122 O O . ARG A 1 403 ? 20.219 -3.802 -30.483 1.00 97.44 403 ARG A O 1
ATOM 3129 N N . VAL A 1 404 ? 18.856 -3.460 -28.720 1.00 97.75 404 VAL A N 1
ATOM 3130 C CA . VAL A 1 404 ? 17.757 -2.849 -29.490 1.00 97.75 404 VAL A CA 1
ATOM 3131 C C . VAL A 1 404 ? 18.038 -1.404 -29.895 1.00 97.75 404 VAL A C 1
ATOM 3133 O O . VAL A 1 404 ? 17.550 -0.963 -30.934 1.00 97.75 404 VAL A O 1
ATOM 3136 N N . LEU A 1 405 ? 18.836 -0.667 -29.114 1.00 98.12 405 LEU A N 1
ATOM 3137 C CA . LEU A 1 405 ? 19.202 0.713 -29.426 1.00 98.12 405 LEU A CA 1
ATOM 3138 C C . LEU A 1 405 ? 19.985 0.769 -30.741 1.00 98.12 405 LEU A C 1
ATOM 3140 O O . LEU A 1 405 ? 20.846 -0.068 -30.993 1.00 98.12 405 LEU A O 1
ATOM 3144 N N . ARG A 1 406 ? 19.718 1.763 -31.582 1.00 97.50 406 ARG A N 1
ATOM 3145 C CA . ARG A 1 406 ? 20.520 2.067 -32.773 1.00 97.50 406 ARG A CA 1
ATOM 3146 C C . ARG A 1 406 ? 21.942 2.482 -32.396 1.00 97.50 406 ARG A C 1
ATOM 3148 O O . ARG A 1 406 ? 22.201 2.896 -31.268 1.00 97.50 406 ARG A O 1
ATOM 3155 N N . ASP A 1 407 ? 22.866 2.411 -33.349 1.00 94.75 407 ASP A N 1
ATOM 3156 C CA . ASP A 1 407 ? 24.253 2.836 -33.116 1.00 94.75 407 ASP A CA 1
ATOM 3157 C C . ASP A 1 407 ? 24.382 4.351 -32.892 1.00 94.75 407 ASP A C 1
ATOM 3159 O O . ASP A 1 407 ? 25.189 4.779 -32.073 1.00 94.75 407 ASP A O 1
ATOM 3163 N N . ASP A 1 408 ? 23.521 5.149 -33.531 1.00 94.69 408 ASP A N 1
ATOM 3164 C CA . ASP A 1 408 ? 23.365 6.592 -33.302 1.00 94.69 408 ASP A CA 1
ATOM 3165 C C . ASP A 1 408 ? 22.374 6.933 -32.171 1.00 94.69 408 ASP A C 1
ATOM 3167 O O . ASP A 1 408 ? 22.142 8.110 -31.872 1.00 94.69 408 ASP A O 1
ATOM 3171 N N . GLY A 1 409 ? 21.788 5.912 -31.539 1.00 95.94 409 GLY A N 1
ATOM 3172 C CA . GLY A 1 409 ? 20.743 6.064 -30.537 1.00 95.94 409 GLY A CA 1
ATOM 3173 C C . GLY A 1 409 ? 21.247 6.575 -29.187 1.00 95.94 409 GLY A C 1
ATOM 3174 O O . GLY A 1 409 ? 22.444 6.566 -28.884 1.00 95.94 409 GLY A O 1
ATOM 3175 N N . VAL A 1 410 ? 20.300 7.016 -28.360 1.00 96.25 410 VAL A N 1
ATOM 3176 C CA . VAL A 1 410 ? 20.558 7.536 -27.010 1.00 96.25 410 VAL A CA 1
ATOM 3177 C C . VAL A 1 410 ? 19.781 6.729 -25.974 1.00 96.25 410 VAL A C 1
ATOM 3179 O O . VAL A 1 410 ? 18.592 6.473 -26.136 1.00 96.25 410 VAL A O 1
ATOM 3182 N N . LEU A 1 411 ? 20.445 6.363 -24.882 1.00 96.38 411 LEU A N 1
ATOM 3183 C CA . LEU A 1 411 ? 19.802 5.884 -23.664 1.00 96.38 411 LEU A CA 1
ATOM 3184 C C . LEU A 1 411 ? 19.820 7.022 -22.634 1.00 96.38 411 LEU A C 1
ATOM 3186 O O . LEU A 1 411 ? 20.881 7.537 -22.292 1.00 96.38 411 LEU A O 1
ATOM 3190 N N . SER A 1 412 ? 18.650 7.413 -22.145 1.00 94.44 412 SER A N 1
ATOM 3191 C CA . SER A 1 412 ? 18.474 8.357 -21.045 1.00 94.44 412 SER A CA 1
ATOM 3192 C C . SER A 1 412 ? 18.030 7.600 -19.801 1.00 94.44 412 SER A C 1
ATOM 3194 O O . SER A 1 412 ? 16.977 6.967 -19.825 1.00 94.44 412 SER A O 1
ATOM 3196 N N . VAL A 1 413 ? 18.816 7.660 -18.726 1.00 91.38 413 VAL A N 1
ATOM 3197 C CA . VAL A 1 413 ? 18.519 6.949 -17.471 1.00 91.38 413 VAL A CA 1
ATOM 3198 C C . VAL A 1 413 ? 18.301 7.955 -16.351 1.00 91.38 413 VAL A C 1
ATOM 3200 O O . VAL A 1 413 ? 19.174 8.789 -16.103 1.00 91.38 413 VAL A O 1
ATOM 3203 N N . MET A 1 414 ? 17.155 7.879 -15.678 1.00 88.06 414 MET A N 1
ATOM 3204 C CA . MET A 1 414 ? 16.901 8.637 -14.456 1.00 88.06 414 MET A CA 1
ATOM 3205 C C . MET A 1 414 ? 17.730 8.055 -13.310 1.00 88.06 414 MET A C 1
ATOM 3207 O O . MET A 1 414 ? 17.877 6.839 -13.180 1.00 88.06 414 MET A O 1
ATOM 3211 N N . PHE A 1 415 ? 18.310 8.927 -12.491 1.00 74.06 415 PHE A N 1
ATOM 3212 C CA . PHE A 1 415 ? 19.119 8.521 -11.358 1.00 74.06 415 PHE A CA 1
ATOM 3213 C C . PHE A 1 415 ? 19.044 9.514 -10.201 1.00 74.06 415 PHE A C 1
ATOM 3215 O O . PHE A 1 415 ? 19.458 10.667 -10.325 1.00 74.06 415 PHE A O 1
ATOM 3222 N N . THR A 1 416 ? 18.624 9.042 -9.027 1.00 65.31 416 THR A N 1
ATOM 3223 C CA . THR A 1 416 ? 18.554 9.881 -7.823 1.00 65.31 416 THR A CA 1
ATOM 3224 C C . THR A 1 416 ? 19.077 9.118 -6.611 1.00 65.31 416 THR A C 1
ATOM 3226 O O . THR A 1 416 ? 18.315 8.541 -5.838 1.00 65.31 416 THR A O 1
ATOM 3229 N N . HIS A 1 417 ? 20.402 9.100 -6.412 1.00 62.44 417 HIS A N 1
ATOM 3230 C CA . HIS A 1 417 ? 20.985 8.493 -5.212 1.00 62.44 417 HIS A CA 1
ATOM 3231 C C . HIS A 1 417 ? 22.152 9.293 -4.622 1.00 62.44 417 HIS A C 1
ATOM 3233 O O . HIS A 1 417 ? 23.096 9.678 -5.308 1.00 62.44 417 HIS A O 1
ATOM 3239 N N . LYS A 1 418 ? 22.111 9.511 -3.300 1.00 54.12 418 LYS A N 1
ATOM 3240 C CA . LYS A 1 418 ? 23.120 10.304 -2.569 1.00 54.12 418 LYS A CA 1
ATOM 3241 C C . LYS A 1 418 ? 24.398 9.532 -2.247 1.00 54.12 418 LYS A C 1
ATOM 3243 O O . LYS A 1 418 ? 25.430 10.139 -1.977 1.00 54.12 418 LYS A O 1
ATOM 3248 N N . ARG A 1 419 ? 24.329 8.197 -2.191 1.00 58.12 419 ARG A N 1
ATOM 3249 C CA . ARG A 1 419 ? 25.491 7.359 -1.852 1.00 58.12 419 ARG A CA 1
ATOM 3250 C C . ARG A 1 419 ? 26.284 7.018 -3.101 1.00 58.12 419 ARG A C 1
ATOM 3252 O O . ARG A 1 419 ? 25.723 6.443 -4.029 1.00 58.12 419 ARG A O 1
ATOM 3259 N N . ALA A 1 420 ? 27.584 7.296 -3.062 1.00 59.19 420 ALA A N 1
ATOM 3260 C CA . ALA A 1 420 ? 28.534 6.944 -4.114 1.00 59.19 420 ALA A CA 1
ATOM 3261 C C . ALA A 1 420 ? 28.591 5.429 -4.403 1.00 59.19 420 ALA A C 1
ATOM 3263 O O . ALA A 1 420 ? 28.935 5.045 -5.513 1.00 59.19 420 ALA A O 1
ATOM 3264 N N . GLU A 1 421 ? 28.230 4.561 -3.447 1.00 61.59 421 GLU A N 1
ATOM 3265 C CA . GLU A 1 421 ? 28.194 3.109 -3.685 1.00 61.59 421 GLU A CA 1
ATOM 3266 C C . GLU A 1 421 ? 27.139 2.718 -4.732 1.00 61.59 421 GLU A C 1
ATOM 3268 O O . GLU A 1 421 ? 27.435 1.939 -5.631 1.00 61.59 421 GLU A O 1
ATOM 3273 N N . ALA A 1 422 ? 25.950 3.329 -4.688 1.00 58.91 422 ALA A N 1
ATOM 3274 C CA . ALA A 1 422 ? 24.892 3.058 -5.665 1.00 58.91 422 ALA A CA 1
ATOM 3275 C C . ALA A 1 422 ? 25.258 3.547 -7.076 1.00 58.91 422 ALA A C 1
ATOM 3277 O O . ALA A 1 422 ? 24.898 2.919 -8.072 1.00 58.91 422 ALA A O 1
ATOM 3278 N N . TRP A 1 423 ? 26.007 4.655 -7.153 1.00 63.34 423 TRP A N 1
ATOM 3279 C CA . TRP A 1 423 ? 26.597 5.147 -8.401 1.00 63.34 423 TRP A CA 1
ATOM 3280 C C . TRP A 1 423 ? 27.595 4.158 -8.985 1.00 63.34 423 TRP A C 1
ATOM 3282 O O . TRP A 1 423 ? 27.635 3.981 -10.201 1.00 63.34 423 TRP A O 1
ATOM 3292 N N . ASN A 1 424 ? 28.388 3.521 -8.122 1.00 64.06 424 ASN A N 1
ATOM 3293 C CA . ASN A 1 424 ? 29.360 2.532 -8.551 1.00 64.06 424 ASN A CA 1
ATOM 3294 C C . ASN A 1 424 ? 28.641 1.354 -9.208 1.00 64.06 424 ASN A C 1
ATOM 3296 O O . ASN A 1 424 ? 28.941 1.014 -10.335 1.00 64.06 424 ASN A O 1
ATOM 3300 N N . THR A 1 425 ? 27.612 0.796 -8.589 1.00 68.19 425 THR A N 1
ATOM 3301 C CA . THR A 1 425 ? 26.906 -0.373 -9.130 1.00 68.19 425 THR A CA 1
ATOM 3302 C C . THR A 1 425 ? 26.105 -0.094 -10.406 1.00 68.19 425 THR A C 1
ATOM 3304 O O . THR A 1 425 ? 26.289 -0.807 -11.395 1.00 68.19 425 THR A O 1
ATOM 3307 N N . LEU A 1 426 ? 25.231 0.925 -10.438 1.00 74.38 426 LEU A N 1
ATOM 3308 C CA . LEU A 1 426 ? 24.429 1.189 -11.643 1.00 74.38 426 LEU A CA 1
ATOM 3309 C C . LEU A 1 426 ? 25.312 1.697 -12.790 1.00 74.38 426 LEU A C 1
ATOM 3311 O O . LEU A 1 426 ? 25.174 1.247 -13.928 1.00 74.38 426 LEU A O 1
ATOM 3315 N N . GLY A 1 427 ? 26.261 2.585 -12.475 1.00 76.44 427 GLY A N 1
ATOM 3316 C CA . GLY A 1 427 ? 27.265 3.050 -13.424 1.00 76.44 427 GLY A CA 1
ATOM 3317 C C . GLY A 1 427 ? 28.064 1.880 -13.991 1.00 76.44 427 GLY A C 1
ATOM 3318 O O . GLY A 1 427 ? 28.135 1.726 -15.205 1.00 76.44 427 GLY A O 1
ATOM 3319 N N . MET A 1 428 ? 28.587 0.993 -13.140 1.00 75.94 428 MET A N 1
ATOM 3320 C CA . MET A 1 428 ? 29.323 -0.192 -13.590 1.00 75.94 428 MET A CA 1
ATOM 3321 C C . MET A 1 428 ? 28.460 -1.138 -14.423 1.00 75.94 428 MET A C 1
ATOM 3323 O O . MET A 1 428 ? 28.960 -1.654 -15.417 1.00 75.94 428 MET A O 1
ATOM 3327 N N . SER A 1 429 ? 27.177 -1.309 -14.095 1.00 84.62 429 SER A N 1
ATOM 3328 C CA . SER A 1 429 ? 26.246 -2.114 -14.899 1.00 84.62 429 SER A CA 1
ATOM 3329 C C . SER A 1 429 ? 26.094 -1.545 -16.320 1.00 84.62 429 SER A C 1
ATOM 3331 O O . SER A 1 429 ? 26.162 -2.293 -17.294 1.00 84.62 429 SER A O 1
ATOM 3333 N N . LEU A 1 430 ? 25.990 -0.215 -16.469 1.00 87.31 430 LEU A N 1
ATOM 3334 C CA . LEU A 1 430 ? 26.000 0.464 -17.777 1.00 87.31 430 LEU A CA 1
ATOM 3335 C C . LEU A 1 430 ? 27.325 0.246 -18.530 1.00 87.31 430 LEU A C 1
ATOM 3337 O O . LEU A 1 430 ? 27.324 -0.047 -19.729 1.00 87.31 430 LEU A O 1
ATOM 3341 N N . LEU A 1 431 ? 28.466 0.353 -17.839 1.00 82.88 431 LEU A N 1
ATOM 3342 C CA . LEU A 1 431 ? 29.790 0.164 -18.450 1.00 82.88 431 LEU A CA 1
ATOM 3343 C C . LEU A 1 431 ? 30.034 -1.278 -18.900 1.00 82.88 431 LEU A C 1
ATOM 3345 O O . LEU A 1 431 ? 30.620 -1.501 -19.969 1.00 82.88 431 LEU A O 1
ATOM 3349 N N . GLN A 1 432 ? 29.602 -2.241 -18.087 1.00 83.94 432 GLN A N 1
ATOM 3350 C CA . GLN A 1 432 ? 29.663 -3.673 -18.369 1.00 83.94 432 GLN A CA 1
ATOM 3351 C C . GLN A 1 432 ? 28.755 -4.032 -19.544 1.00 83.94 432 GLN A C 1
ATOM 3353 O O . GLN A 1 432 ? 29.190 -4.744 -20.446 1.00 83.94 432 GLN A O 1
ATOM 3358 N N . ALA A 1 433 ? 27.552 -3.455 -19.599 1.00 89.88 433 ALA A N 1
ATOM 3359 C CA . ALA A 1 433 ? 26.637 -3.603 -20.726 1.00 89.88 433 ALA A CA 1
ATOM 3360 C C . ALA A 1 433 ? 27.157 -2.969 -22.028 1.00 89.88 433 ALA A C 1
ATOM 3362 O O . ALA A 1 433 ? 26.638 -3.271 -23.099 1.00 89.88 433 ALA A O 1
ATOM 3363 N N . GLY A 1 434 ? 28.194 -2.124 -21.971 1.00 88.69 434 GLY A N 1
ATOM 3364 C CA . GLY A 1 434 ? 28.842 -1.548 -23.149 1.00 88.69 434 GLY A CA 1
ATOM 3365 C C . GLY A 1 434 ? 28.360 -0.149 -23.524 1.00 88.69 434 GLY A C 1
ATOM 3366 O O . GLY A 1 434 ? 28.413 0.204 -24.707 1.00 88.69 434 GLY A O 1
ATOM 3367 N N . PHE A 1 435 ? 27.900 0.631 -22.546 1.00 90.44 435 PHE A N 1
ATOM 3368 C CA . PHE A 1 435 ? 27.616 2.054 -22.703 1.00 90.44 435 PHE A CA 1
ATOM 3369 C C . PHE A 1 435 ? 28.792 2.940 -22.275 1.00 90.44 435 PHE A C 1
ATOM 3371 O O . PHE A 1 435 ? 29.614 2.578 -21.432 1.00 90.44 435 PHE A O 1
ATOM 3378 N N . THR A 1 436 ? 28.819 4.135 -22.851 1.00 86.69 436 THR A N 1
ATOM 3379 C CA . THR A 1 436 ? 29.607 5.291 -22.429 1.00 86.69 436 THR A CA 1
ATOM 3380 C C . THR A 1 436 ? 28.637 6.341 -21.897 1.00 86.69 436 THR A C 1
ATOM 3382 O O . THR A 1 436 ? 27.598 6.584 -22.511 1.00 86.69 436 THR A O 1
ATOM 3385 N N . ILE A 1 437 ? 28.951 6.951 -20.753 1.00 85.12 437 ILE A N 1
ATOM 3386 C CA . ILE A 1 437 ? 28.154 8.047 -20.184 1.00 85.12 437 ILE A CA 1
ATOM 3387 C C . ILE A 1 437 ? 28.726 9.345 -20.755 1.00 85.12 437 ILE A C 1
ATOM 3389 O O . ILE A 1 437 ? 29.871 9.679 -20.476 1.00 85.12 437 ILE A O 1
ATOM 3393 N N . GLU A 1 438 ? 27.978 10.068 -21.585 1.00 81.50 438 GLU A N 1
ATOM 3394 C CA . GLU A 1 438 ? 28.463 11.315 -22.197 1.00 81.50 438 GLU A CA 1
ATOM 3395 C C . GLU A 1 438 ? 28.320 12.500 -21.244 1.00 81.50 438 GLU A C 1
ATOM 3397 O O . GLU A 1 438 ? 29.223 13.323 -21.108 1.00 81.50 438 GLU A O 1
ATOM 3402 N N . THR A 1 439 ? 27.172 12.598 -20.577 1.00 78.69 439 THR A N 1
ATOM 3403 C CA . THR A 1 439 ? 26.862 13.708 -19.676 1.00 78.69 439 THR A CA 1
ATOM 3404 C C . THR A 1 439 ? 25.783 13.311 -18.674 1.00 78.69 439 THR A C 1
ATOM 3406 O O . THR A 1 439 ? 25.086 12.311 -18.844 1.00 78.69 439 THR A O 1
ATOM 3409 N N . SER A 1 440 ? 25.637 14.122 -17.631 1.00 79.00 440 SER A N 1
ATOM 3410 C CA . SER A 1 440 ? 24.522 14.073 -16.692 1.00 79.00 440 SER A CA 1
ATOM 3411 C C . SER A 1 440 ? 23.879 15.446 -16.572 1.00 79.00 440 SER A C 1
ATOM 3413 O O . SER A 1 440 ? 24.593 16.449 -16.525 1.00 79.00 440 SER A O 1
ATOM 3415 N N . TRP A 1 441 ? 22.555 15.481 -16.487 1.00 78.31 441 TRP A N 1
ATOM 3416 C CA . TRP A 1 441 ? 21.778 16.707 -16.334 1.00 78.31 441 TRP A CA 1
ATOM 3417 C C . TRP A 1 441 ? 20.915 16.636 -15.078 1.00 78.31 441 TRP A C 1
ATOM 3419 O O . TRP A 1 441 ? 20.096 15.725 -14.983 1.00 78.31 441 TRP A O 1
ATOM 3429 N N . PRO A 1 442 ? 21.064 17.558 -14.115 1.00 74.94 442 PRO A N 1
ATOM 3430 C CA . PRO A 1 442 ? 20.105 17.671 -13.027 1.00 74.94 442 PRO A CA 1
ATOM 3431 C C . PRO A 1 442 ? 18.792 18.260 -13.558 1.00 74.94 442 PRO A C 1
ATOM 3433 O O . PRO A 1 442 ? 18.785 19.247 -14.292 1.00 74.94 442 PRO A O 1
ATOM 3436 N N . VAL A 1 443 ? 17.679 17.647 -13.180 1.00 75.50 443 VAL A N 1
ATOM 3437 C CA . VAL A 1 443 ? 16.321 18.094 -13.478 1.00 75.50 443 VAL A CA 1
ATOM 3438 C C . VAL A 1 443 ? 15.600 18.290 -12.151 1.00 75.50 443 VAL A C 1
ATOM 3440 O O . VAL A 1 443 ? 15.462 17.350 -11.362 1.00 75.50 443 VAL A O 1
ATOM 3443 N N . ASN A 1 444 ? 15.126 19.511 -11.904 1.00 67.25 444 ASN A N 1
ATOM 3444 C CA . ASN A 1 444 ? 14.281 19.807 -10.750 1.00 67.25 444 ASN A CA 1
ATOM 3445 C C . ASN A 1 444 ? 12.969 19.034 -10.901 1.00 67.25 444 ASN A C 1
ATOM 3447 O O . ASN A 1 444 ? 12.204 19.278 -11.832 1.00 67.25 444 ASN A O 1
ATOM 3451 N N . THR A 1 445 ? 12.733 18.077 -10.007 1.00 59.78 445 THR A N 1
ATOM 3452 C CA . THR A 1 445 ? 11.563 17.179 -10.067 1.00 59.78 445 THR A CA 1
ATOM 3453 C C . THR A 1 445 ? 10.618 17.356 -8.876 1.00 59.78 445 THR A C 1
ATOM 3455 O O . THR A 1 445 ? 9.526 16.794 -8.878 1.00 59.78 445 THR A O 1
ATOM 3458 N N . GLU A 1 446 ? 10.981 18.179 -7.884 1.00 53.00 446 GLU A N 1
ATOM 3459 C CA . GLU A 1 446 ? 10.124 18.506 -6.739 1.00 53.00 446 GLU A CA 1
ATOM 3460 C C . GLU A 1 446 ? 9.375 19.840 -6.919 1.00 53.00 446 GLU A C 1
ATOM 3462 O O . GLU A 1 446 ? 9.891 20.802 -7.486 1.00 53.00 446 GLU A O 1
ATOM 3467 N N . ALA A 1 447 ? 8.146 19.919 -6.397 1.00 42.19 447 ALA A N 1
ATOM 3468 C CA . ALA A 1 447 ? 7.347 21.143 -6.417 1.00 42.19 447 ALA A CA 1
ATOM 3469 C C . ALA A 1 447 ? 7.934 22.216 -5.477 1.00 42.19 447 ALA A C 1
ATOM 3471 O O . ALA A 1 447 ? 8.127 21.960 -4.285 1.00 42.19 447 ALA A O 1
ATOM 3472 N N . GLU A 1 448 ? 8.111 23.447 -5.974 1.00 37.53 448 GLU A N 1
ATOM 3473 C CA . GLU A 1 448 ? 8.669 24.596 -5.229 1.00 37.53 448 GLU A CA 1
ATOM 3474 C C . GLU A 1 448 ? 7.970 24.866 -3.877 1.00 37.53 448 GLU A C 1
ATOM 3476 O O . GLU A 1 448 ? 8.585 25.349 -2.926 1.00 37.53 448 GLU A O 1
ATOM 3481 N N . TYR A 1 449 ? 6.694 24.487 -3.733 1.00 37.12 449 TYR A N 1
ATOM 3482 C CA . TYR A 1 449 ? 5.930 24.632 -2.486 1.00 37.12 449 TYR A CA 1
ATOM 3483 C C . TYR A 1 449 ? 6.418 23.740 -1.324 1.00 37.12 449 TYR A C 1
ATOM 3485 O O . TYR A 1 449 ? 6.087 24.021 -0.170 1.00 37.12 449 TYR A O 1
ATOM 3493 N N . SER A 1 450 ? 7.221 22.700 -1.585 1.00 38.28 450 SER A N 1
ATOM 3494 C CA . SER A 1 450 ? 7.824 21.836 -0.551 1.00 38.28 450 SER A CA 1
ATOM 3495 C C . SER A 1 450 ? 8.997 22.516 0.184 1.00 38.28 450 SER A C 1
ATOM 3497 O O . SER A 1 450 ? 9.324 22.167 1.323 1.00 38.28 450 SER A O 1
ATOM 3499 N N . LEU A 1 451 ? 9.588 23.561 -0.414 1.00 32.84 451 LEU A N 1
ATOM 3500 C CA . LEU A 1 451 ? 10.799 24.231 0.085 1.00 32.84 451 LEU A CA 1
ATOM 3501 C C . LEU A 1 451 ? 10.600 24.991 1.406 1.00 32.84 451 LEU A C 1
ATOM 3503 O O . LEU A 1 451 ? 11.569 25.252 2.115 1.00 32.84 451 LEU A O 1
ATOM 3507 N N . HIS A 1 452 ? 9.365 25.324 1.792 1.00 35.62 452 HIS A N 1
ATOM 3508 C CA . HIS A 1 452 ? 9.121 26.087 3.022 1.00 35.62 452 HIS A CA 1
ATOM 3509 C C . HIS A 1 452 ? 9.137 25.243 4.315 1.00 35.62 452 HIS A C 1
ATOM 3511 O O . HIS A 1 452 ? 9.004 25.814 5.399 1.00 35.62 452 HIS A O 1
ATOM 3517 N N . GLN A 1 453 ? 9.315 23.910 4.253 1.00 32.66 453 GLN A N 1
ATOM 3518 C CA . GLN A 1 453 ? 9.294 23.051 5.455 1.00 32.66 453 GLN A CA 1
ATOM 3519 C C . GLN A 1 453 ? 10.375 21.960 5.578 1.00 32.66 453 GLN A C 1
ATOM 3521 O O . GLN A 1 453 ? 10.246 21.098 6.448 1.00 32.66 453 GLN A O 1
ATOM 3526 N N . ALA A 1 454 ? 11.486 22.003 4.838 1.00 34.19 454 ALA A N 1
ATOM 3527 C CA . ALA A 1 454 ? 12.549 21.004 5.012 1.00 34.19 454 ALA A CA 1
ATOM 3528 C C . ALA A 1 454 ? 13.938 21.627 5.189 1.00 34.19 454 ALA A C 1
ATOM 3530 O O . ALA A 1 454 ? 14.713 21.773 4.253 1.00 34.19 454 ALA A O 1
ATOM 3531 N N . ASN A 1 455 ? 14.299 21.908 6.442 1.00 38.25 455 ASN A N 1
ATOM 3532 C CA . ASN A 1 455 ? 15.674 22.199 6.850 1.00 38.25 455 ASN A CA 1
ATOM 3533 C C . ASN A 1 455 ? 16.508 20.900 6.948 1.00 38.25 455 ASN A C 1
ATOM 3535 O O . ASN A 1 455 ? 17.109 20.609 7.981 1.00 38.25 455 ASN A O 1
ATOM 3539 N N . MET A 1 456 ? 16.481 20.063 5.906 1.00 40.44 456 MET A N 1
ATOM 3540 C CA . MET A 1 456 ? 17.245 18.816 5.841 1.00 40.44 456 MET A CA 1
ATOM 3541 C C . MET A 1 456 ? 17.818 18.607 4.443 1.00 40.44 456 MET A C 1
ATOM 3543 O O . MET A 1 456 ? 17.079 18.675 3.468 1.00 40.44 456 MET A O 1
ATOM 3547 N N . ASN A 1 457 ? 19.115 18.282 4.398 1.00 37.78 457 ASN A N 1
ATOM 3548 C CA . ASN A 1 457 ? 19.931 17.808 3.270 1.00 37.78 457 ASN A CA 1
ATOM 3549 C C . ASN A 1 457 ? 19.225 16.763 2.369 1.00 37.78 457 ASN A C 1
ATOM 3551 O O . ASN A 1 457 ? 19.580 15.577 2.369 1.00 37.78 457 ASN A O 1
ATOM 3555 N N . SER A 1 458 ? 18.217 17.172 1.605 1.00 42.72 458 SER A N 1
ATOM 3556 C CA . SER A 1 458 ? 17.531 16.408 0.562 1.00 42.72 458 SER A CA 1
ATOM 3557 C C . SER A 1 458 ? 17.995 16.914 -0.800 1.00 42.72 458 SER A C 1
ATOM 3559 O O . SER A 1 458 ? 18.296 18.092 -0.941 1.00 42.72 458 SER A O 1
ATOM 3561 N N . ALA A 1 459 ? 18.205 15.992 -1.744 1.00 47.50 459 ALA A N 1
ATOM 3562 C CA . ALA A 1 459 ? 18.547 16.369 -3.112 1.00 47.50 459 ALA A CA 1
ATOM 3563 C C . ALA A 1 459 ? 17.228 16.774 -3.771 1.00 47.50 459 ALA A C 1
ATOM 3565 O O . ALA A 1 459 ? 16.303 15.969 -3.744 1.00 47.50 459 ALA A O 1
ATOM 3566 N N . ALA A 1 460 ? 17.137 18.005 -4.270 1.00 52.19 460 ALA A N 1
ATOM 3567 C CA . ALA A 1 460 ? 15.923 18.539 -4.895 1.00 52.19 460 ALA A CA 1
ATOM 3568 C C . ALA A 1 460 ? 15.806 18.133 -6.382 1.00 52.19 460 ALA A C 1
ATOM 3570 O O . ALA A 1 460 ? 14.761 18.320 -7.012 1.00 52.19 460 ALA A O 1
ATOM 3571 N N . SER A 1 461 ? 16.882 17.558 -6.932 1.00 62.06 461 SER A N 1
ATOM 3572 C CA . SER A 1 461 ? 17.041 17.247 -8.350 1.00 62.06 461 SER A CA 1
ATOM 3573 C C . SER A 1 461 ? 17.179 15.745 -8.623 1.00 62.06 461 SER A C 1
ATOM 3575 O O . SER A 1 461 ? 17.894 15.030 -7.918 1.00 62.06 461 SER A O 1
ATOM 3577 N N . THR A 1 462 ? 16.550 15.289 -9.708 1.00 74.25 462 THR A N 1
ATOM 3578 C CA . THR A 1 462 ? 16.774 13.974 -10.331 1.00 74.25 462 THR A CA 1
ATOM 3579 C C . THR A 1 462 ? 17.819 14.121 -11.427 1.00 74.25 462 THR A C 1
ATOM 3581 O O . THR A 1 462 ? 17.784 15.090 -12.178 1.00 74.25 462 THR A O 1
ATOM 3584 N N . ILE A 1 463 ? 18.765 13.193 -11.543 1.00 78.06 463 ILE A N 1
ATOM 3585 C CA . ILE A 1 463 ? 19.850 13.301 -12.524 1.00 78.06 463 ILE A CA 1
ATOM 3586 C C . ILE A 1 463 ? 19.533 12.423 -13.724 1.00 78.06 463 ILE A C 1
ATOM 3588 O O . ILE A 1 463 ? 19.361 11.218 -13.594 1.00 78.06 463 ILE A O 1
ATOM 3592 N N . MET A 1 464 ? 19.523 13.015 -14.908 1.00 85.94 464 MET A N 1
ATOM 3593 C CA . MET A 1 464 ? 19.369 12.313 -16.174 1.00 85.94 464 MET A CA 1
ATOM 3594 C C . MET A 1 464 ? 20.746 11.998 -16.748 1.00 85.94 464 MET A C 1
ATOM 3596 O O . MET A 1 464 ? 21.479 12.904 -17.150 1.00 85.94 464 MET A O 1
ATOM 3600 N N . LEU A 1 465 ? 21.110 10.720 -16.799 1.00 86.75 465 LEU A N 1
ATOM 3601 C CA . LEU A 1 465 ? 22.313 10.255 -17.483 1.00 86.75 465 LEU A CA 1
ATOM 3602 C C . LEU A 1 465 ? 22.032 10.101 -18.971 1.00 86.75 465 LEU A C 1
ATOM 3604 O O . LEU A 1 465 ? 21.037 9.492 -19.355 1.00 86.75 465 LEU A O 1
ATOM 3608 N N . VAL A 1 466 ? 22.929 10.628 -19.799 1.00 90.94 466 VAL A N 1
ATOM 3609 C CA . VAL A 1 466 ? 22.900 10.450 -21.252 1.00 90.94 466 VAL A CA 1
ATOM 3610 C C . VAL A 1 466 ? 23.981 9.450 -21.627 1.00 90.94 466 VAL A C 1
ATOM 3612 O O . VAL A 1 466 ? 25.172 9.694 -21.422 1.00 90.94 466 VAL A O 1
ATOM 3615 N N . CYS A 1 467 ? 23.554 8.314 -22.162 1.00 91.75 467 CYS A N 1
ATOM 3616 C CA . CYS A 1 467 ? 24.399 7.177 -22.477 1.00 91.75 467 CYS A CA 1
ATOM 3617 C C . CYS A 1 467 ? 24.343 6.852 -23.974 1.00 91.75 467 CYS A C 1
ATOM 3619 O O . CYS A 1 467 ? 23.276 6.876 -24.591 1.00 91.75 467 CYS A O 1
ATOM 3621 N N . ARG A 1 468 ? 25.491 6.484 -24.547 1.00 92.56 468 ARG A N 1
ATOM 3622 C CA . ARG A 1 468 ? 25.616 5.982 -25.924 1.00 92.56 468 ARG A CA 1
ATOM 3623 C C . ARG A 1 468 ? 26.325 4.647 -25.957 1.00 92.56 468 ARG A C 1
ATOM 3625 O O . ARG A 1 468 ? 27.040 4.294 -25.019 1.00 92.56 468 ARG A O 1
ATOM 3632 N N . LYS A 1 469 ? 26.148 3.899 -27.044 1.00 92.88 469 LYS A N 1
ATOM 3633 C CA . LYS A 1 469 ? 26.939 2.691 -27.268 1.00 92.88 469 LYS A CA 1
ATOM 3634 C C . LYS A 1 469 ? 28.419 3.049 -27.293 1.00 92.88 469 LYS A C 1
ATOM 3636 O O . LYS A 1 469 ? 28.834 3.938 -28.027 1.00 92.88 469 LYS A O 1
ATOM 3641 N N . ARG A 1 470 ? 29.213 2.316 -26.519 1.00 86.56 470 ARG A N 1
ATOM 3642 C CA . ARG A 1 470 ? 30.667 2.421 -26.583 1.00 86.56 470 ARG A CA 1
ATOM 3643 C C . ARG A 1 470 ? 31.153 1.888 -27.930 1.00 86.56 470 ARG A C 1
ATOM 3645 O O . ARG A 1 470 ? 30.762 0.784 -28.327 1.00 86.56 470 ARG A O 1
ATOM 3652 N N . GLU A 1 471 ? 32.010 2.658 -28.593 1.00 76.75 471 GLU A N 1
ATOM 3653 C CA . GLU A 1 471 ? 32.738 2.224 -29.787 1.00 76.75 471 GLU A CA 1
ATOM 3654 C C . GLU A 1 471 ? 33.693 1.075 -29.427 1.00 76.75 471 GLU A C 1
ATOM 3656 O O . GLU A 1 471 ? 34.337 1.091 -28.375 1.00 76.75 471 GLU A O 1
ATOM 3661 N N . GLN A 1 472 ? 33.776 0.048 -30.277 1.00 62.56 472 GLN A N 1
ATOM 3662 C CA . GLN A 1 472 ? 34.714 -1.052 -30.056 1.00 62.56 472 GLN A CA 1
ATOM 3663 C C . GLN A 1 472 ? 36.147 -0.553 -30.279 1.00 62.56 472 GLN A C 1
ATOM 3665 O O . GLN A 1 472 ? 36.524 -0.224 -31.403 1.00 62.56 472 GLN A O 1
ATOM 3670 N N . ARG A 1 473 ? 36.949 -0.504 -29.210 1.00 57.91 473 ARG A N 1
ATOM 3671 C CA . ARG A 1 473 ? 38.405 -0.339 -29.308 1.00 57.91 473 ARG A CA 1
ATOM 3672 C C . ARG A 1 473 ? 39.080 -1.710 -29.460 1.00 57.91 473 ARG A C 1
ATOM 3674 O O . ARG A 1 473 ? 38.532 -2.693 -28.962 1.00 57.91 473 ARG A O 1
ATOM 3681 N N . PRO A 1 474 ? 40.248 -1.795 -30.120 1.00 50.91 474 PRO A N 1
ATOM 3682 C CA . PRO A 1 474 ? 41.058 -3.013 -30.135 1.00 50.91 474 PRO A CA 1
ATOM 3683 C C . PRO A 1 474 ? 41.404 -3.469 -28.704 1.00 50.91 474 PRO A C 1
ATOM 3685 O O . PRO A 1 474 ? 41.713 -2.632 -27.860 1.00 50.91 474 PRO A O 1
ATOM 3688 N N . ASP A 1 475 ? 41.397 -4.782 -28.448 1.00 49.38 475 ASP A N 1
ATOM 3689 C CA . ASP A 1 475 ? 41.590 -5.425 -27.126 1.00 49.38 475 ASP A CA 1
ATOM 3690 C C . ASP A 1 475 ? 42.942 -5.142 -26.417 1.00 49.38 475 ASP A C 1
ATOM 3692 O O . ASP A 1 475 ? 43.167 -5.613 -25.300 1.00 49.38 475 ASP A O 1
ATOM 3696 N N . ASP A 1 476 ? 43.856 -4.391 -27.040 1.00 45.47 476 ASP A N 1
ATOM 3697 C CA . ASP A 1 476 ? 45.258 -4.264 -26.607 1.00 45.47 476 ASP A CA 1
ATOM 3698 C C . ASP A 1 476 ? 45.541 -3.049 -25.691 1.00 45.47 476 ASP A C 1
ATOM 3700 O O . ASP A 1 476 ? 46.588 -2.992 -25.045 1.00 45.47 476 ASP A O 1
ATOM 3704 N N . ASP A 1 477 ? 44.599 -2.108 -25.545 1.00 49.81 477 ASP A N 1
ATOM 3705 C CA . ASP A 1 477 ? 44.767 -0.922 -24.688 1.00 49.81 477 ASP A CA 1
ATOM 3706 C C . ASP A 1 477 ? 44.226 -1.165 -23.269 1.00 49.81 477 ASP A C 1
ATOM 3708 O O . ASP A 1 477 ? 43.089 -0.832 -22.920 1.00 49.81 477 ASP A O 1
ATOM 3712 N N . LYS A 1 478 ? 45.059 -1.755 -22.406 1.00 50.75 478 LYS A N 1
ATOM 3713 C CA . LYS A 1 478 ? 44.778 -1.833 -20.963 1.00 50.75 478 LYS A CA 1
ATOM 3714 C C . LYS A 1 478 ? 45.126 -0.507 -20.293 1.00 50.75 478 LYS A C 1
ATOM 3716 O O . LYS A 1 478 ? 46.298 -0.220 -20.077 1.00 50.75 478 LYS A O 1
ATOM 3721 N N . VAL A 1 479 ? 44.107 0.260 -19.918 1.00 57.47 479 VAL A N 1
ATOM 3722 C CA . VAL A 1 479 ? 44.255 1.489 -19.126 1.00 57.47 479 VAL A CA 1
ATOM 3723 C C . VAL A 1 479 ? 44.107 1.163 -17.636 1.00 57.47 479 VAL A C 1
ATOM 3725 O O . VAL A 1 479 ? 43.132 0.515 -17.243 1.00 57.47 479 VAL A O 1
ATOM 3728 N N . TYR A 1 480 ? 45.057 1.588 -16.797 1.00 57.28 480 TYR A N 1
ATOM 3729 C CA . TYR A 1 480 ? 44.961 1.426 -15.343 1.00 57.28 480 TYR A CA 1
ATOM 3730 C C . TYR A 1 480 ? 44.240 2.625 -14.711 1.00 57.28 480 TYR A C 1
ATOM 3732 O O . TYR A 1 480 ? 44.306 3.742 -15.213 1.00 57.28 480 TYR A O 1
ATOM 3740 N N . LEU A 1 481 ? 43.545 2.409 -13.585 1.00 55.66 481 LEU A N 1
ATOM 3741 C CA . LEU A 1 481 ? 42.813 3.475 -12.880 1.00 55.66 481 LEU A CA 1
ATOM 3742 C C . LEU A 1 481 ? 43.735 4.634 -12.463 1.00 55.66 481 LEU A C 1
ATOM 3744 O O . LEU A 1 481 ? 43.335 5.795 -12.531 1.00 55.66 481 LEU A O 1
ATOM 3748 N N . ASP A 1 482 ? 44.971 4.307 -12.083 1.00 57.38 482 ASP A N 1
ATOM 3749 C CA . ASP A 1 482 ? 45.998 5.274 -11.688 1.00 57.38 482 ASP A CA 1
ATOM 3750 C C . ASP A 1 482 ? 46.374 6.218 -12.848 1.00 57.38 482 ASP A C 1
ATOM 3752 O O . ASP A 1 482 ? 46.704 7.378 -12.610 1.00 57.38 482 ASP A O 1
ATOM 3756 N N . ASP A 1 483 ? 46.242 5.763 -14.100 1.00 62.72 483 ASP A N 1
ATOM 3757 C CA . ASP A 1 483 ? 46.554 6.559 -15.294 1.00 62.72 483 ASP A CA 1
ATOM 3758 C C . ASP A 1 483 ? 45.468 7.606 -15.602 1.00 62.72 483 ASP A C 1
ATOM 3760 O O . ASP A 1 483 ? 45.740 8.591 -16.282 1.00 62.72 483 ASP A O 1
ATOM 3764 N N . ILE A 1 484 ? 44.247 7.424 -15.081 1.00 69.44 484 ILE A N 1
ATOM 3765 C CA . ILE A 1 484 ? 43.090 8.303 -15.333 1.00 69.44 484 ILE A CA 1
ATOM 3766 C C . ILE A 1 484 ? 42.600 9.061 -14.100 1.00 69.44 484 ILE A C 1
ATOM 3768 O O . ILE A 1 484 ? 41.654 9.845 -14.190 1.00 69.44 484 ILE A O 1
ATOM 3772 N N . GLU A 1 485 ? 43.228 8.874 -12.937 1.00 69.31 485 GLU A N 1
ATOM 3773 C CA . GLU A 1 485 ? 42.824 9.557 -11.704 1.00 69.31 485 GLU A CA 1
ATOM 3774 C C . GLU A 1 485 ? 42.907 11.086 -11.855 1.00 69.31 485 GLU A C 1
ATOM 3776 O O . GLU A 1 485 ? 42.034 11.829 -11.388 1.00 69.31 485 GLU A O 1
ATOM 3781 N N . GLN A 1 486 ? 43.945 11.569 -12.540 1.00 74.31 486 GLN A N 1
ATOM 3782 C CA . GLN A 1 486 ? 44.114 12.992 -12.813 1.00 74.31 486 GLN A CA 1
ATOM 3783 C C . GLN A 1 486 ? 43.012 13.523 -13.742 1.00 74.31 486 GLN A C 1
ATOM 3785 O O . GLN A 1 486 ? 42.464 14.597 -13.477 1.00 74.31 486 GLN A O 1
ATOM 3790 N N . ASP A 1 487 ? 42.635 12.752 -14.760 1.00 75.12 487 ASP A N 1
ATOM 3791 C CA . ASP A 1 487 ? 41.588 13.110 -15.718 1.00 75.12 487 ASP A CA 1
ATOM 3792 C C . ASP A 1 487 ? 40.205 13.123 -15.062 1.00 75.12 487 ASP A C 1
ATOM 3794 O O . ASP A 1 487 ? 39.437 14.065 -15.256 1.00 75.12 487 ASP A O 1
ATOM 3798 N N . ILE A 1 488 ? 39.920 12.151 -14.190 1.00 77.00 488 ILE A N 1
ATOM 3799 C CA . ILE A 1 488 ? 38.715 12.108 -13.350 1.00 77.00 488 ILE A CA 1
ATOM 3800 C C . ILE A 1 488 ? 38.612 13.376 -12.494 1.00 77.00 488 ILE A C 1
ATOM 38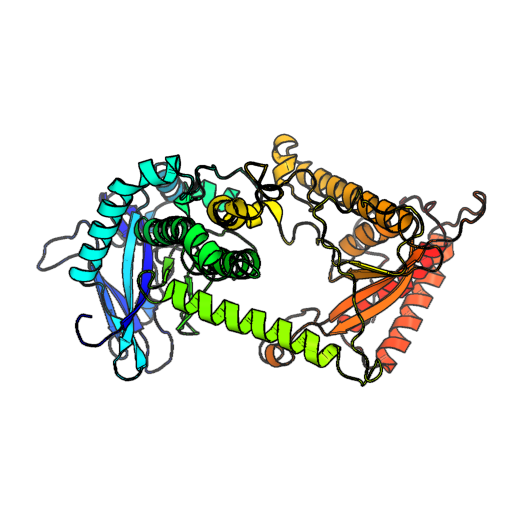02 O O . ILE A 1 488 ? 37.584 14.058 -12.488 1.00 77.00 488 ILE A O 1
ATOM 3806 N N . ARG A 1 489 ? 39.689 13.729 -11.781 1.00 77.38 489 ARG A N 1
ATOM 3807 C CA . ARG A 1 489 ? 39.712 14.923 -10.921 1.00 77.38 489 ARG A CA 1
ATOM 3808 C C . ARG A 1 489 ? 39.541 16.204 -11.733 1.00 77.38 489 ARG A C 1
ATOM 3810 O O . ARG A 1 489 ? 38.882 17.134 -11.265 1.00 77.38 489 ARG A O 1
ATOM 3817 N N . GLN A 1 490 ? 40.125 16.268 -12.927 1.00 81.62 490 GLN A N 1
ATOM 3818 C CA . GLN A 1 490 ? 39.990 17.422 -13.807 1.00 81.62 490 GLN A CA 1
ATOM 3819 C C . GLN A 1 490 ? 38.570 17.536 -14.377 1.00 81.62 490 GLN A C 1
ATOM 3821 O O . GLN A 1 490 ? 38.007 18.630 -14.369 1.00 81.62 490 GLN A O 1
ATOM 3826 N N . ALA A 1 491 ? 37.961 16.423 -14.794 1.00 80.12 491 ALA A N 1
ATOM 3827 C CA . ALA A 1 491 ? 36.580 16.375 -15.266 1.00 80.12 491 ALA A CA 1
ATOM 3828 C C . ALA A 1 491 ? 35.596 16.823 -14.178 1.00 80.12 491 ALA A C 1
ATOM 3830 O O . ALA A 1 491 ? 34.743 17.670 -14.442 1.00 80.12 491 ALA A O 1
ATOM 3831 N N . ALA A 1 492 ? 35.768 16.347 -12.940 1.00 79.81 492 ALA A N 1
ATOM 3832 C CA . ALA A 1 492 ? 34.954 16.769 -11.801 1.00 79.81 492 ALA A CA 1
ATOM 3833 C C . ALA A 1 492 ? 35.066 18.281 -11.533 1.00 79.81 492 ALA A C 1
ATOM 3835 O O . ALA A 1 492 ? 34.054 18.950 -11.327 1.00 79.81 492 ALA A O 1
ATOM 3836 N N . ARG A 1 493 ? 36.284 18.843 -11.578 1.00 82.12 493 ARG A N 1
ATOM 3837 C CA . ARG A 1 493 ? 36.517 20.288 -11.391 1.00 82.12 493 ARG A CA 1
ATOM 3838 C C . ARG A 1 493 ? 35.889 21.122 -12.503 1.00 82.12 493 ARG A C 1
ATOM 3840 O O . ARG A 1 493 ? 35.178 22.075 -12.208 1.00 82.12 493 ARG A O 1
ATOM 3847 N N . ASN A 1 494 ? 36.116 20.747 -13.761 1.00 84.38 494 ASN A N 1
ATOM 3848 C CA . ASN A 1 494 ? 35.560 21.454 -14.914 1.00 84.38 494 ASN A CA 1
ATOM 3849 C C . ASN A 1 494 ? 34.025 21.423 -14.893 1.00 84.38 494 ASN A C 1
ATOM 3851 O O . ASN A 1 494 ? 33.383 22.444 -15.133 1.00 84.38 494 ASN A O 1
ATOM 3855 N N . ALA A 1 495 ? 33.443 20.265 -14.566 1.00 80.00 495 ALA A N 1
ATOM 3856 C CA . ALA A 1 495 ? 32.005 20.106 -14.412 1.00 80.00 495 ALA A CA 1
ATOM 3857 C C . ALA A 1 495 ? 31.453 20.987 -13.288 1.00 80.00 495 ALA A C 1
ATOM 3859 O O . ALA A 1 495 ? 30.468 21.683 -13.509 1.00 80.00 495 ALA A O 1
ATOM 3860 N N . ALA A 1 496 ? 32.107 21.009 -12.120 1.00 82.06 496 ALA A N 1
ATOM 3861 C CA . ALA A 1 496 ? 31.699 21.862 -11.008 1.00 82.06 496 ALA A CA 1
ATOM 3862 C C . ALA A 1 496 ? 31.700 23.345 -11.408 1.00 82.06 496 ALA A C 1
ATOM 3864 O O . ALA A 1 496 ? 30.717 24.041 -11.188 1.00 82.06 496 ALA A O 1
ATOM 3865 N N . THR A 1 497 ? 32.761 23.826 -12.061 1.00 83.94 497 THR A N 1
ATOM 3866 C CA . THR A 1 497 ? 32.824 25.221 -12.519 1.00 83.94 497 THR A CA 1
ATOM 3867 C C . THR A 1 497 ? 31.731 25.542 -13.539 1.00 83.94 497 THR A C 1
ATOM 3869 O O . THR A 1 497 ? 31.096 26.588 -13.431 1.00 83.94 497 THR A O 1
ATOM 3872 N N . ARG A 1 498 ? 31.482 24.646 -14.505 1.00 82.38 498 ARG A N 1
ATOM 3873 C CA . ARG A 1 498 ? 30.426 24.827 -15.511 1.00 82.38 498 ARG A CA 1
ATOM 3874 C C . ARG A 1 498 ? 29.042 24.884 -14.867 1.00 82.38 498 ARG A C 1
ATOM 3876 O O . ARG A 1 498 ? 28.325 25.854 -15.057 1.00 82.38 498 ARG A O 1
ATOM 3883 N N . PHE A 1 499 ? 28.687 23.880 -14.072 1.00 81.44 499 PHE A N 1
ATOM 3884 C CA . PHE A 1 499 ? 27.360 23.801 -13.464 1.00 81.44 499 PHE A CA 1
ATOM 3885 C C . PHE A 1 499 ? 27.113 24.916 -12.443 1.00 81.44 499 PHE A C 1
ATOM 3887 O O . PHE A 1 499 ? 26.000 25.424 -12.366 1.00 81.44 499 PHE A O 1
ATOM 3894 N N . GLN A 1 500 ? 28.148 25.362 -11.726 1.00 83.38 500 GLN A N 1
ATOM 3895 C CA . GLN A 1 500 ? 28.048 26.532 -10.855 1.00 83.38 500 GLN A CA 1
ATOM 3896 C C . GLN A 1 500 ? 27.782 27.819 -11.650 1.00 83.38 500 GLN A C 1
ATOM 3898 O O . GLN A 1 500 ? 26.982 28.647 -11.222 1.00 83.38 500 GLN A O 1
ATOM 3903 N N . HIS A 1 501 ? 28.416 27.990 -12.816 1.00 82.12 501 HIS A N 1
ATOM 3904 C CA . HIS A 1 501 ? 28.111 29.103 -13.720 1.00 82.12 501 HIS A CA 1
ATOM 3905 C C . HIS A 1 501 ? 26.667 29.037 -14.245 1.00 82.12 501 HIS A C 1
ATOM 3907 O O . HIS A 1 501 ? 26.016 30.070 -14.380 1.00 82.12 501 HIS A O 1
ATOM 3913 N N . ASP A 1 502 ? 26.149 27.831 -14.476 1.00 79.06 502 ASP A N 1
ATOM 3914 C CA . ASP A 1 502 ? 24.773 27.592 -14.926 1.00 79.06 502 ASP A CA 1
ATOM 3915 C C . ASP A 1 502 ? 23.734 27.693 -13.784 1.00 79.06 502 ASP A C 1
ATOM 3917 O O . ASP A 1 502 ? 22.553 27.415 -13.986 1.00 79.06 502 ASP A O 1
ATOM 3921 N N . GLY A 1 503 ? 24.155 28.117 -12.584 1.00 77.62 503 GLY A N 1
ATOM 3922 C CA . GLY A 1 503 ? 23.281 28.382 -11.438 1.00 77.62 503 GLY A CA 1
ATOM 3923 C C . GLY A 1 503 ? 22.949 27.161 -10.575 1.00 77.62 503 GLY A C 1
ATOM 3924 O O . GLY A 1 503 ? 22.082 27.252 -9.708 1.00 77.62 503 GLY A O 1
ATOM 3925 N N . ILE A 1 504 ? 23.617 26.023 -10.784 1.00 74.62 504 ILE A N 1
ATOM 3926 C CA . ILE A 1 504 ? 23.448 24.821 -9.959 1.00 74.62 504 ILE A CA 1
ATOM 3927 C C . ILE A 1 504 ? 24.373 24.917 -8.741 1.00 74.62 504 ILE A C 1
ATOM 3929 O O . ILE A 1 504 ? 25.596 24.993 -8.869 1.00 74.62 504 ILE A O 1
ATOM 3933 N N . GLU A 1 505 ? 23.798 24.854 -7.542 1.00 76.12 505 GLU A N 1
ATOM 3934 C CA . GLU A 1 505 ? 24.523 24.999 -6.277 1.00 76.12 505 GLU A CA 1
ATOM 3935 C C . GLU A 1 505 ? 24.268 23.819 -5.316 1.00 76.12 505 GLU A C 1
ATOM 3937 O O . GLU A 1 505 ? 23.478 22.910 -5.576 1.00 76.12 505 GLU A O 1
ATOM 3942 N N . GLY A 1 506 ? 24.968 23.809 -4.178 1.00 74.50 506 GLY A N 1
ATOM 3943 C CA . GLY A 1 506 ? 24.702 22.876 -3.080 1.00 74.50 506 GLY A CA 1
ATOM 3944 C C . GLY A 1 506 ? 24.919 21.395 -3.425 1.00 74.50 506 GLY A C 1
ATOM 3945 O O . GLY A 1 506 ? 25.927 21.012 -4.019 1.00 74.50 506 GLY A O 1
ATOM 3946 N N . VAL A 1 507 ? 23.992 20.538 -2.984 1.00 68.50 507 VAL A N 1
ATOM 3947 C CA . VAL A 1 507 ? 24.069 19.075 -3.177 1.00 68.50 507 VAL A CA 1
ATOM 3948 C C . VAL A 1 507 ? 23.929 18.697 -4.655 1.00 68.50 507 VAL A C 1
ATOM 3950 O O . VAL A 1 507 ? 24.590 17.761 -5.107 1.00 68.50 507 VAL A O 1
ATOM 3953 N N . ASP A 1 508 ? 23.138 19.455 -5.413 1.00 68.25 508 ASP A N 1
ATOM 3954 C CA . ASP A 1 508 ? 22.871 19.194 -6.829 1.00 68.25 508 ASP A CA 1
ATOM 3955 C C . ASP A 1 508 ? 24.105 19.469 -7.697 1.00 68.25 508 ASP A C 1
ATOM 3957 O O . ASP A 1 508 ? 24.355 18.748 -8.665 1.00 68.25 508 ASP A O 1
ATOM 3961 N N . LEU A 1 509 ? 24.952 20.425 -7.297 1.00 76.44 509 LEU A N 1
ATOM 3962 C CA . LEU A 1 509 ? 26.248 20.656 -7.935 1.00 76.44 509 LEU A CA 1
ATOM 3963 C C . LEU A 1 509 ? 27.154 19.431 -7.804 1.00 76.44 509 LEU A C 1
ATOM 3965 O O . LEU A 1 509 ? 27.699 18.953 -8.797 1.00 76.44 509 LEU A O 1
ATOM 3969 N N . LEU A 1 510 ? 27.284 18.894 -6.587 1.00 71.44 510 LEU A N 1
ATOM 3970 C CA . LEU A 1 510 ? 28.099 17.706 -6.319 1.00 71.44 510 LEU A CA 1
ATOM 3971 C C . LEU A 1 510 ? 27.587 16.521 -7.143 1.00 71.44 510 LEU A C 1
ATOM 3973 O O . LEU A 1 510 ? 28.361 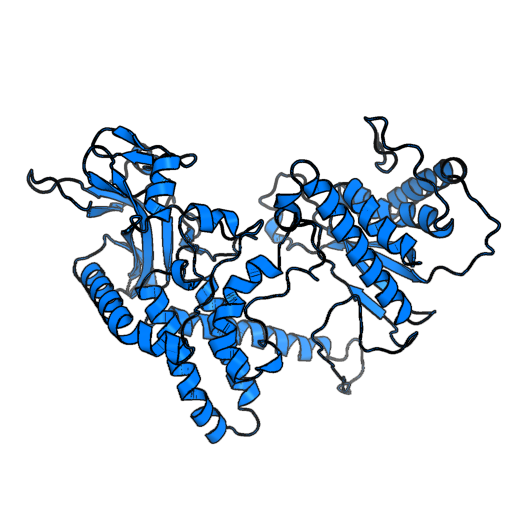15.870 -7.844 1.00 71.44 510 LEU A O 1
ATOM 3977 N N . LEU A 1 511 ? 26.275 16.306 -7.119 1.00 68.75 511 LEU A N 1
ATOM 3978 C CA . LEU A 1 511 ? 25.606 15.247 -7.858 1.00 68.75 511 LEU A CA 1
ATOM 3979 C C . LEU A 1 511 ? 25.814 15.349 -9.380 1.00 68.75 511 LEU A C 1
ATOM 3981 O O . LEU A 1 511 ? 26.092 14.350 -10.041 1.00 68.75 511 LEU A O 1
ATOM 3985 N N . SER A 1 512 ? 25.770 16.560 -9.931 1.00 71.81 5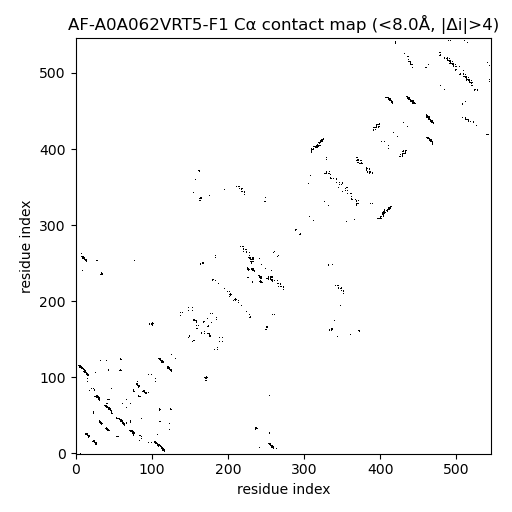12 SER A N 1
ATOM 3986 C CA . SER A 1 512 ? 25.955 16.802 -11.366 1.00 71.81 512 SER A CA 1
ATOM 3987 C C . SER A 1 512 ? 27.377 16.504 -11.851 1.00 71.81 512 SER A C 1
ATOM 3989 O O . SER A 1 512 ? 27.577 16.221 -13.030 1.00 71.81 512 SER A O 1
ATOM 3991 N N . THR A 1 513 ? 28.381 16.512 -10.965 1.00 75.19 513 THR A N 1
ATOM 3992 C CA . THR A 1 513 ? 29.768 16.164 -11.336 1.00 75.19 513 THR A CA 1
ATOM 3993 C C . THR A 1 513 ? 30.012 14.665 -11.531 1.00 75.19 513 THR A C 1
ATOM 3995 O O . THR A 1 513 ? 31.027 14.287 -12.131 1.00 75.19 513 THR A O 1
ATOM 3998 N N . TYR A 1 514 ? 29.096 13.800 -11.075 1.00 71.81 514 TYR A N 1
ATOM 3999 C CA . TYR A 1 514 ? 29.258 12.350 -11.199 1.00 71.81 514 TYR A CA 1
ATOM 4000 C C . TYR A 1 514 ? 29.232 11.878 -12.653 1.00 71.81 514 TYR A C 1
ATOM 4002 O O . TYR A 1 514 ? 30.090 11.084 -13.027 1.00 71.81 514 TYR A O 1
ATOM 4010 N N . GLY A 1 515 ? 28.329 12.389 -13.497 1.00 70.56 515 GLY A N 1
ATOM 4011 C CA . GLY A 1 515 ? 28.261 11.987 -14.908 1.00 70.56 515 GLY A CA 1
ATOM 4012 C C . GLY A 1 515 ? 29.553 12.265 -15.682 1.00 70.56 515 GLY A C 1
ATOM 4013 O O . GLY A 1 515 ? 30.105 11.331 -16.258 1.00 70.56 515 GLY A O 1
ATOM 4014 N N . PRO A 1 516 ? 30.102 13.495 -15.655 1.00 75.19 516 PRO A N 1
ATOM 4015 C CA . PRO A 1 516 ? 31.386 13.808 -16.285 1.00 75.19 516 PRO A CA 1
ATOM 4016 C C . PRO A 1 516 ? 32.554 12.965 -15.759 1.00 75.19 516 PRO A C 1
ATOM 4018 O O . PRO A 1 516 ? 33.419 12.561 -16.530 1.00 75.19 516 PRO A O 1
ATOM 4021 N N . THR A 1 517 ? 32.560 12.647 -14.463 1.00 75.75 517 THR A N 1
ATOM 4022 C CA . THR A 1 517 ? 33.569 11.761 -13.862 1.00 75.75 517 THR A CA 1
ATOM 4023 C C . THR A 1 517 ? 33.444 10.328 -14.385 1.00 75.75 517 THR A C 1
ATOM 4025 O O . THR A 1 517 ? 34.432 9.713 -14.786 1.00 75.75 517 THR A O 1
ATOM 4028 N N . LEU A 1 518 ? 32.219 9.803 -14.426 1.00 70.94 518 LEU A N 1
ATOM 4029 C CA . LEU A 1 518 ? 31.925 8.485 -14.980 1.00 70.94 518 LEU A CA 1
ATOM 4030 C C . LEU A 1 518 ? 32.187 8.429 -16.486 1.00 70.94 518 LEU A C 1
ATOM 4032 O O . LEU A 1 518 ? 32.548 7.368 -16.982 1.00 70.94 518 LEU A O 1
ATOM 4036 N N . SER A 1 519 ? 32.080 9.551 -17.203 1.00 73.12 519 SER A N 1
ATOM 4037 C CA . SER A 1 519 ? 32.421 9.637 -18.624 1.00 73.12 519 SER A CA 1
ATOM 4038 C C . SER A 1 519 ? 33.867 9.227 -18.881 1.00 73.12 519 SER A C 1
ATOM 4040 O O . SER A 1 519 ? 34.109 8.341 -19.701 1.00 73.12 519 SER A O 1
ATOM 4042 N N . VAL A 1 520 ? 34.809 9.772 -18.103 1.00 73.00 520 VAL A N 1
ATOM 4043 C CA . VAL A 1 520 ? 36.240 9.435 -18.194 1.00 73.00 520 VAL A CA 1
ATOM 4044 C C . VAL A 1 520 ? 36.464 7.939 -17.963 1.00 73.00 520 VAL A C 1
ATOM 4046 O O . VAL A 1 520 ? 37.150 7.284 -18.744 1.00 73.00 520 VAL A O 1
ATOM 4049 N N . ILE A 1 521 ? 35.818 7.375 -16.939 1.00 71.06 521 ILE A N 1
ATOM 4050 C CA . ILE A 1 521 ? 35.903 5.942 -16.608 1.00 71.06 521 ILE A CA 1
ATOM 4051 C C . ILE A 1 521 ? 35.270 5.082 -17.714 1.00 71.06 521 ILE A C 1
ATOM 4053 O O . ILE A 1 521 ? 35.744 3.998 -18.035 1.00 71.06 521 ILE A O 1
ATOM 4057 N N . SER A 1 522 ? 34.195 5.562 -18.334 1.00 66.62 522 SER A N 1
ATOM 4058 C CA . SER A 1 522 ? 33.433 4.804 -19.325 1.00 66.62 522 SER A CA 1
ATOM 4059 C C . SER A 1 522 ? 34.138 4.646 -20.675 1.00 66.62 522 SER A C 1
ATOM 4061 O O . SER A 1 522 ? 33.861 3.693 -21.411 1.00 66.62 522 SER A O 1
ATOM 4063 N N . GLN A 1 523 ? 35.059 5.558 -20.994 1.00 65.25 523 GLN A N 1
ATOM 4064 C CA . GLN A 1 523 ? 35.805 5.593 -22.254 1.00 65.25 523 GLN A CA 1
ATOM 4065 C C . GLN A 1 523 ? 37.020 4.650 -22.273 1.00 65.25 523 GLN A C 1
ATOM 4067 O O . GLN A 1 523 ? 37.522 4.332 -23.350 1.00 65.25 523 GLN A O 1
ATOM 4072 N N . THR A 1 524 ? 37.486 4.181 -21.113 1.00 59.00 524 THR A N 1
ATOM 4073 C CA . THR A 1 524 ? 38.703 3.358 -20.980 1.00 59.00 524 THR A CA 1
ATOM 4074 C C . THR A 1 524 ? 38.456 1.847 -20.989 1.00 59.00 524 THR A C 1
ATOM 4076 O O . THR A 1 524 ? 39.405 1.067 -21.002 1.00 59.00 524 THR A O 1
ATOM 4079 N N . GLY A 1 525 ? 37.192 1.421 -21.079 1.00 51.91 525 GLY A N 1
ATOM 4080 C CA . GLY A 1 525 ? 36.800 0.020 -21.259 1.00 51.91 525 GLY A CA 1
ATOM 4081 C C . GLY A 1 525 ? 36.675 -0.793 -19.955 1.00 51.91 525 GLY A C 1
ATOM 4082 O O . GLY A 1 525 ? 37.004 -0.315 -18.873 1.00 51.91 525 GLY A O 1
ATOM 4083 N N . PRO A 1 526 ? 36.171 -2.041 -20.029 1.00 45.97 526 PRO A N 1
ATOM 4084 C CA . PRO A 1 526 ? 35.846 -2.873 -18.860 1.00 45.97 526 PRO A CA 1
ATOM 4085 C C . PRO A 1 526 ? 37.072 -3.453 -18.121 1.00 45.97 526 PRO A C 1
ATOM 4087 O O . PRO A 1 526 ? 36.913 -4.150 -17.121 1.00 45.97 526 PRO A O 1
ATOM 4090 N N . SER A 1 527 ? 38.295 -3.178 -18.586 1.00 43.03 527 SER A N 1
ATOM 4091 C CA . SER A 1 527 ? 39.549 -3.781 -18.104 1.00 43.03 527 SER A CA 1
ATOM 4092 C C . SER A 1 527 ? 40.078 -3.218 -16.776 1.00 43.03 527 SER A C 1
ATOM 4094 O O . SER A 1 527 ? 41.157 -3.619 -16.329 1.00 43.03 527 SER A O 1
ATOM 4096 N N . ILE A 1 528 ? 39.336 -2.333 -16.105 1.00 44.47 528 ILE A N 1
ATOM 4097 C CA . ILE A 1 528 ? 39.694 -1.847 -14.769 1.00 44.47 528 ILE A CA 1
ATOM 4098 C C . ILE A 1 528 ? 39.430 -2.973 -13.757 1.00 44.47 528 ILE A C 1
ATOM 4100 O O . ILE A 1 528 ? 38.309 -3.174 -13.293 1.00 44.47 528 ILE A O 1
ATOM 4104 N N . ARG A 1 529 ? 40.473 -3.729 -13.388 1.00 33.81 529 ARG A N 1
ATOM 4105 C CA . ARG A 1 529 ? 40.406 -4.634 -12.229 1.00 33.81 529 ARG A CA 1
ATOM 4106 C C . ARG A 1 529 ? 40.155 -3.800 -10.964 1.00 33.81 529 ARG A C 1
ATOM 4108 O O . ARG A 1 529 ? 40.981 -2.938 -10.660 1.00 33.81 529 ARG A O 1
ATOM 4115 N N . PRO A 1 530 ? 39.109 -4.083 -10.166 1.00 34.81 530 PRO A N 1
ATOM 4116 C CA . PRO A 1 530 ? 38.914 -3.442 -8.873 1.00 34.81 530 PRO A CA 1
ATOM 4117 C C . PRO A 1 530 ? 39.900 -4.058 -7.879 1.00 34.81 530 PRO A C 1
ATOM 4119 O O . PRO A 1 530 ? 39.572 -4.974 -7.130 1.00 34.81 530 PRO A O 1
ATOM 4122 N N . LEU A 1 531 ? 41.146 -3.591 -7.894 1.00 27.47 531 LEU A N 1
ATOM 4123 C CA . LEU A 1 531 ? 42.172 -4.053 -6.965 1.00 27.47 531 LEU A CA 1
ATOM 4124 C C . LEU A 1 531 ? 42.444 -3.035 -5.858 1.00 27.47 531 LEU A C 1
ATOM 4126 O O . LEU A 1 531 ? 43.571 -2.970 -5.407 1.00 27.47 531 LEU A O 1
ATOM 4130 N N . LEU A 1 532 ? 41.460 -2.244 -5.400 1.00 29.23 532 LEU A N 1
ATOM 4131 C CA . LEU A 1 532 ? 41.611 -1.444 -4.171 1.00 29.23 532 LEU A CA 1
ATOM 4132 C C . LEU A 1 532 ? 40.292 -0.809 -3.660 1.00 29.23 532 LEU A C 1
ATOM 4134 O O . LEU A 1 532 ? 40.144 0.404 -3.673 1.00 29.23 532 LEU A O 1
ATOM 4138 N N . MET A 1 533 ? 39.315 -1.580 -3.163 1.00 35.12 533 MET A N 1
ATOM 4139 C CA . MET A 1 533 ? 38.216 -0.985 -2.356 1.00 35.12 533 MET A CA 1
ATOM 4140 C C . MET A 1 533 ? 37.911 -1.707 -1.030 1.00 35.12 533 MET A C 1
ATOM 4142 O O . MET A 1 533 ? 37.017 -1.302 -0.297 1.00 35.12 533 MET A O 1
ATOM 4146 N N . LEU A 1 534 ? 38.714 -2.710 -0.646 1.00 27.02 534 LEU A N 1
ATOM 4147 C CA . LEU A 1 534 ? 38.611 -3.408 0.651 1.00 27.02 534 LEU A CA 1
ATOM 4148 C C . LEU A 1 534 ? 39.588 -2.898 1.732 1.00 27.02 534 LEU A C 1
ATOM 4150 O O . LEU A 1 534 ? 39.742 -3.530 2.777 1.00 27.02 534 LEU A O 1
ATOM 4154 N N . ARG A 1 535 ? 40.240 -1.744 1.541 1.00 24.91 535 ARG A N 1
ATOM 4155 C CA . ARG A 1 535 ? 40.932 -1.041 2.637 1.00 24.91 535 ARG A CA 1
ATOM 4156 C C . ARG A 1 535 ? 40.155 0.223 2.976 1.00 24.91 535 ARG A C 1
ATOM 4158 O O . ARG A 1 535 ? 40.007 1.108 2.146 1.00 24.91 535 ARG A O 1
ATOM 4165 N N . GLY A 1 536 ? 39.595 0.228 4.182 1.00 28.72 536 GLY A N 1
ATOM 4166 C CA . GLY A 1 536 ? 38.567 1.167 4.603 1.00 28.72 536 GLY A CA 1
ATOM 4167 C C . GLY A 1 536 ? 38.953 2.644 4.543 1.00 28.72 536 GLY A C 1
ATOM 4168 O O . GLY A 1 536 ? 40.113 3.023 4.677 1.00 28.72 536 GLY A O 1
ATOM 4169 N N . GLY A 1 537 ? 37.912 3.471 4.438 1.00 27.98 537 GLY A N 1
ATOM 4170 C CA . GLY A 1 537 ? 37.896 4.808 5.028 1.00 27.98 537 GLY A CA 1
ATOM 4171 C C . GLY A 1 537 ? 37.705 5.992 4.083 1.00 27.98 537 GLY A C 1
ATOM 4172 O O . GLY A 1 537 ? 37.275 7.040 4.558 1.00 27.98 537 GLY A O 1
ATOM 4173 N N . THR A 1 538 ? 37.959 5.882 2.778 1.00 28.59 538 THR A N 1
ATOM 4174 C CA . THR A 1 538 ? 37.829 7.040 1.871 1.00 28.59 538 THR A CA 1
ATOM 4175 C C . THR A 1 538 ? 37.402 6.642 0.461 1.00 28.59 538 THR A C 1
ATOM 4177 O O . THR A 1 538 ? 38.178 6.048 -0.280 1.00 28.59 538 THR A O 1
ATOM 4180 N N . SER A 1 539 ? 36.175 7.020 0.091 1.00 33.06 539 SER A N 1
ATOM 4181 C CA . SER A 1 539 ? 35.665 6.994 -1.286 1.00 33.06 539 SER A CA 1
ATOM 4182 C C . SER A 1 539 ? 36.526 7.885 -2.193 1.00 33.06 539 SER A C 1
ATOM 4184 O O . SER A 1 539 ? 36.674 9.074 -1.912 1.00 33.06 539 SER A O 1
ATOM 4186 N N . CYS A 1 540 ? 37.087 7.322 -3.272 1.00 34.12 540 CYS A N 1
ATOM 4187 C CA . CYS A 1 540 ? 37.793 8.077 -4.321 1.00 34.12 540 CYS A CA 1
ATOM 4188 C C . CYS A 1 540 ? 36.844 8.841 -5.261 1.00 34.12 540 CYS A C 1
ATOM 4190 O O . CYS A 1 540 ? 37.283 9.752 -5.954 1.00 34.12 540 CYS A O 1
ATOM 4192 N N . CYS A 1 541 ? 35.546 8.520 -5.264 1.00 33.03 541 CYS A N 1
ATOM 4193 C CA . CYS A 1 541 ? 34.553 9.178 -6.119 1.00 33.03 541 CYS A CA 1
ATOM 4194 C C . CYS A 1 541 ? 33.872 10.383 -5.453 1.00 33.03 541 CYS A C 1
ATOM 4196 O O . CYS A 1 541 ? 33.064 11.048 -6.089 1.00 33.03 541 CYS A O 1
ATOM 4198 N N . ALA A 1 542 ? 34.159 10.686 -4.184 1.00 32.34 542 ALA A N 1
ATOM 4199 C CA . ALA A 1 542 ? 33.644 11.889 -3.538 1.00 32.34 542 ALA A CA 1
ATOM 4200 C C . ALA A 1 542 ? 34.650 13.040 -3.714 1.00 32.34 542 ALA A C 1
ATOM 4202 O O . ALA A 1 542 ? 35.756 12.957 -3.165 1.00 32.34 542 ALA A O 1
ATOM 4203 N N . PRO A 1 543 ? 34.308 14.134 -4.420 1.00 30.84 543 PRO A N 1
ATOM 4204 C CA . PRO A 1 543 ? 35.156 15.309 -4.404 1.00 30.84 543 PRO A CA 1
ATOM 4205 C C . PRO A 1 543 ? 35.164 15.858 -2.974 1.00 30.84 543 PRO A C 1
ATOM 4207 O O . PRO A 1 543 ? 34.162 16.369 -2.477 1.00 30.84 543 PRO A O 1
ATOM 4210 N N . LYS A 1 544 ? 36.304 15.748 -2.281 1.00 27.94 544 LYS A N 1
ATOM 4211 C CA . LYS A 1 544 ? 36.569 16.547 -1.079 1.00 27.94 544 LYS A CA 1
ATOM 4212 C C . LYS A 1 544 ? 36.763 17.994 -1.527 1.00 27.94 544 LYS A C 1
ATOM 4214 O O . LYS A 1 544 ? 37.892 18.432 -1.729 1.00 27.94 544 LYS A O 1
ATOM 4219 N N . MET A 1 545 ? 35.661 18.711 -1.724 1.00 28.52 545 MET A N 1
ATOM 4220 C CA . MET A 1 545 ? 35.686 20.164 -1.837 1.00 28.52 545 MET A CA 1
ATOM 4221 C C . MET A 1 545 ? 35.922 20.740 -0.438 1.00 28.52 545 MET A C 1
ATOM 4223 O O . MET A 1 545 ? 35.169 20.462 0.495 1.00 28.52 545 MET A O 1
ATOM 4227 N N . ARG A 1 546 ? 37.030 21.465 -0.292 1.00 26.44 546 ARG A N 1
ATOM 4228 C CA . ARG A 1 546 ? 37.223 22.460 0.762 1.00 26.44 546 ARG A CA 1
ATOM 4229 C C . ARG A 1 546 ? 36.886 23.821 0.195 1.00 26.44 546 ARG A C 1
ATOM 4231 O O . ARG A 1 546 ? 37.210 24.013 -0.999 1.00 26.44 546 ARG A O 1
#

Solvent-accessible surface area (backbone atoms only — not comparable to full-atom values): 30261 Å² total; per-residue (Å²): 121,75,91,65,39,43,76,52,31,40,31,32,18,39,22,39,56,35,96,84,78,65,33,53,35,57,28,24,59,44,27,65,58,27,78,50,87,92,56,30,27,28,48,44,85,38,53,58,58,97,88,44,74,45,63,65,62,47,42,43,57,33,45,57,94,69,57,57,68,73,58,26,64,51,43,24,30,58,98,67,28,35,39,33,91,88,77,73,45,79,39,56,43,68,57,56,27,51,36,17,54,68,70,55,51,46,78,45,75,44,33,31,36,30,31,40,78,87,67,50,80,48,73,38,42,66,46,72,66,58,55,48,52,50,51,52,32,38,56,51,31,66,71,44,48,68,57,32,49,76,69,45,34,43,60,84,56,66,56,67,85,36,80,53,42,45,54,31,44,53,49,39,33,50,34,67,61,58,47,34,51,53,53,44,46,37,46,55,33,51,51,30,49,51,51,63,63,42,51,64,54,42,40,70,76,36,66,94,50,24,66,65,54,52,51,58,59,38,54,33,52,55,56,43,55,36,46,38,25,45,47,5,28,67,35,42,88,79,74,41,85,33,40,38,73,79,44,90,53,54,64,76,42,47,43,20,21,37,46,35,54,91,72,48,42,63,58,49,28,48,55,52,48,55,52,52,53,49,51,55,53,48,48,57,56,56,79,58,51,49,87,87,47,60,95,61,85,76,88,74,90,81,83,87,85,89,77,57,67,56,62,65,101,60,61,67,52,68,36,60,68,45,81,43,79,69,71,62,46,64,71,54,61,62,41,76,58,44,38,77,41,48,44,52,39,44,40,42,46,25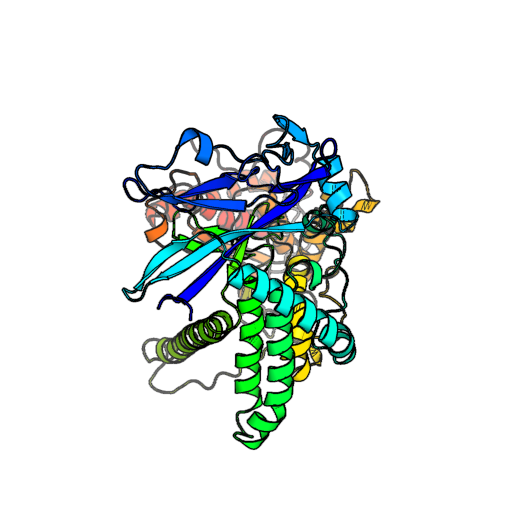,76,77,49,44,85,83,44,75,57,89,61,61,66,66,83,82,50,54,36,29,46,39,46,84,30,53,91,57,57,94,50,11,56,64,51,15,49,51,52,21,47,54,43,49,20,41,24,38,34,37,49,54,45,24,30,24,84,90,19,43,39,37,35,55,47,79,75,92,51,69,67,61,52,49,53,58,52,46,22,38,38,71,36,41,30,23,38,72,36,42,44,72,39,82,74,64,65,77,81,59,68,85,78,59,100,58,103,65,75,63,45,37,30,38,36,36,29,33,67,50,79,88,71,75,94,81,70,80,52,55,66,82,79,42,49,64,56,30,54,48,33,29,51,54,41,38,54,52,40,44,74,73,70,38,56,76,67,54,27,61,59,40,18,49,28,41,27,46,20,57,58,31,74,51,53,82,70,58,73,88,84,81,78,89,71,84,90,73,72,87,86,58,83,84,79,127

Nearest PDB structures (foldseek):
  4qtt-assembly1_B  TM=7.309E-01  e=8.814E-03  Saccharomyces cerevisiae S288C
  4qtt-assembly2_D  TM=7.356E-01  e=1.206E-02  Saccharomyces cerevisiae S288C
  4qtu-assembly1_B  TM=6.975E-01  e=3.252E-02  Saccharomyces cerevisiae S288C
  7oem-assembly1_B  TM=6.056E-01  e=2.012E+00  Homo sapiens
  7oej-assembly1_B  TM=5.872E-01  e=1.813E+00  Homo sapiens

Secondary structure (DSSP, 8-state):
--TT-EEEEEEEEEEEE-TTT--EEE--S--EEE--TTS-EEEEEEEEETTEEEEEEEEEEEETTT--HHHHT--SEETTEEE-TTT--EE-HHHHHHHHHTT--EEEEEEEEEE-TTS-EEEEPPPHHHHHHHHHHHHHHHHHHHHHHHTTSS---B----TTTHHHHTTT--BGGGGS-HHHHHHHHHHHHHHHHHHHHHHHH-TTTHHHHHHHHHHHHHHHHHHSSTT-EEETTTTEEE-GGGSSS----SEEEEE-TTTTHHHHHHHHHHHHHHHHHHHHHHTTSSSSS-SSPP--------S-TTS-SS-TT-EEEEEE----TTS--HHHHHHHHHHHHTTTGGGT-GGGG-SSS--SSS--S--TTTTGGGGGGHHHHHHHHHHHHHHHHHHHHHHHEEEEEEEEEEE--S-HHHHHHHHHHHHHHTEEEEEEEEEE-S-GGGGGS--S----EEEEEEEEEPP---TT----HHHHHHHHHHHHHHHHHHHHHTT--HHHHHHHTHHHHHHHHHHS-TT----SSSS-S--TTS----

Radius of gyration: 28.12 Å; Cα contacts (8 Å, |Δi|>4): 863; chains: 1; bounding box: 76×48×77 Å

Sequence (546 aa):
MVGGESVVAYIWANAVACPRTGRLVPLMPDKWLRKTAGKEVAVRLITNVDGVELTEPRFEVVEAGSVDKADAARGYVAGGKGVSPYDNLVIDSGYIKAEAQAGRMSQVMYAVSVKTSSGKREFRSPTDDDLAALRSASDELKGLKAGWLAAGVLPAEEVDPGLKTQEPLRFGMTSWQDFFTDRQLLVHGVFGEEFAALIPEVRAAMPDKADDVLFELALMQGKALNYNSRLTSWHVTRQVMRSVFDSHNLAFKWTFAEFEGARALYSWCLDQLVYAYGGIATLLDETGAADIAGDQAVERQVTVTQGGAAALPYEANTVAHICMDPPYYDNVMYAELADYFYVWEKRTLGRLVPEYFQDPLSDKDNEAVANPARFASMGRRKSELADLDYESKMTAIFAESRRVLRDDGVLSVMFTHKRAEAWNTLGMSLLQAGFTIETSWPVNTEAEYSLHQANMNSAASTIMLVCRKREQRPDDDKVYLDDIEQDIRQAARNAATRFQHDGIEGVDLLLSTYGPTLSVISQTGPSIRPLLMLRGGTSCCAPKMR